Protein AF-A0A954WQ58-F1 (afdb_monomer_lite)

Secondary structure (DSSP, 8-state):
------------------------------------------PPPPPPPPSSS-HHHHHHHHTTTS-SS-TT-S-PPPGGGG--TTTT-SS-TTTS-TT-----HHHHHHHH-GGGGHHHHTTSHHHHHHHHHTTSEETTEES-HHHHHHHHHHH-SSPPPP----TTS-S----SSS---S---TT-S-HHHHH--TTTTTTTTTSGGGGTS-HHHHHHTT---TTSHHHHHHHHHHHHT--SSS---HHHHHHTPPP----HHHHHHHS--SS--GGGG-HHHHHHHHHHHHHHHHHHHHHHHHHHHHTTTSTT--SS-GGGB-GGGT-GGGSSS-S---PPTT-TT---B--TTTHHHHHHHHHHHHTT--HHHHHHHHHHHHHHHHHTS-SS--HHHHHHHHHHHHHHHHHHHHHTHHHHHHH--HHHHHHHHHHHHHSGGGGSSHHHHHHHHHHHHHTGGGS-GGGHHHHHHHHHHHHHHHSPP--S-TT-SS-PPPPSS-HHHHHHHHHHHHHHHH-

Foldseek 3Di:
DDDDDDDDDDDDDDDDDDDDDDDDDDDDDDDDDDDDDDDDDDDDDDDDDDDDDDPAQLVLLLPLPPDLADPDDDDFDFLVLQCDCVGQVPDDCVPPDPPDPHHPLSVLCCPAFCQQQLLVVCVDPLVVLLCVLVVCADQNDRPDLQVVQLSCLQWHPDRQPDDPPPVPDDPDPHDDPPDPPTVPDSGGRHDCLQQPRCPQPSVPCPDPCVVVDGPVVCVVSGTQDVLDLLSNLLSVCCQLVHALSNDDFPSSVVSPDPQRQDFQLVVVVSGRDSDDDPVVVPLQQDLLLNRVSNLLSNLSRLLRNLLSLLPPSGPPRDAVTCSQADPCQPVVLAKQASDNDPDPPDQPQQGQGDPQRCLLVLLVLVVCVVVVHDPLSVQLNVLVVVLRVQSSPDNGGNSVVNSVSSVSNSVSSSVCCSPPVVVCSVPGGLLVLLVSLLVLLVDLSQLPILSSLVSSLSSLVSSLVQFDPVCNVVLVVLSVVSVQQSDFDDPPPPVPPDDGNHRNHHSVRSSVSSNVNSVRRND

Structure (mmCIF, N/CA/C/O backbone):
data_AF-A0A954WQ58-F1
#
_entry.id   AF-A0A954WQ58-F1
#
loop_
_atom_site.group_PDB
_atom_site.id
_atom_site.type_symbol
_atom_site.label_atom_id
_atom_site.label_alt_id
_atom_site.label_comp_id
_atom_site.label_asym_id
_atom_site.label_entity_id
_atom_site.label_seq_id
_atom_site.pdbx_PDB_ins_code
_atom_site.Cartn_x
_atom_site.Cartn_y
_atom_site.Cartn_z
_atom_site.occupancy
_atom_site.B_iso_or_equiv
_atom_site.auth_seq_id
_atom_site.auth_comp_id
_atom_site.auth_asym_id
_atom_site.auth_atom_id
_atom_site.pdbx_PDB_model_num
ATOM 1 N N . MET A 1 1 ? -55.017 -24.714 3.522 1.00 33.09 1 MET A N 1
ATOM 2 C CA . MET A 1 1 ? -53.633 -25.218 3.417 1.00 33.09 1 MET A CA 1
ATOM 3 C C . MET A 1 1 ? -52.722 -24.200 4.114 1.00 33.09 1 MET A C 1
ATOM 5 O O . MET A 1 1 ? -52.167 -23.345 3.452 1.00 33.09 1 MET A O 1
ATOM 9 N N . THR A 1 2 ? -52.896 -23.923 5.409 1.00 25.81 2 THR A N 1
ATOM 10 C CA . THR A 1 2 ? -52.218 -24.533 6.582 1.00 25.81 2 THR A CA 1
ATOM 11 C C . THR A 1 2 ? -50.688 -24.601 6.477 1.00 25.81 2 THR A C 1
ATOM 13 O O . THR A 1 2 ? -50.147 -25.490 5.828 1.00 25.81 2 THR A O 1
ATOM 16 N N . PHE A 1 3 ? -50.046 -23.647 7.165 1.00 29.78 3 PHE A N 1
ATOM 17 C CA . PHE A 1 3 ? -48.648 -23.610 7.617 1.00 29.78 3 PHE A CA 1
ATOM 18 C C . PHE A 1 3 ? -48.270 -24.822 8.488 1.00 29.78 3 PHE A C 1
ATOM 20 O O . PHE A 1 3 ? -49.160 -25.471 9.046 1.00 29.78 3 PHE A O 1
ATOM 27 N N . PRO A 1 4 ? -46.963 -24.993 8.762 1.00 38.66 4 PRO A N 1
ATOM 28 C CA . PRO A 1 4 ? -46.563 -25.256 10.139 1.00 38.66 4 PRO A CA 1
ATOM 29 C C . PRO A 1 4 ? -45.431 -24.332 10.624 1.00 38.66 4 PRO A C 1
ATOM 31 O O . PRO A 1 4 ? -44.310 -24.341 10.125 1.00 38.66 4 PRO A O 1
ATOM 34 N N . THR A 1 5 ? -45.755 -23.563 11.658 1.00 32.75 5 THR A N 1
ATOM 35 C CA . THR A 1 5 ? -44.908 -23.254 12.822 1.00 32.75 5 THR A CA 1
ATOM 36 C C . THR A 1 5 ? -44.800 -24.488 13.727 1.00 32.75 5 THR A C 1
ATOM 38 O O . THR A 1 5 ? -45.803 -25.180 13.819 1.00 32.75 5 THR A O 1
ATOM 41 N N . PHE A 1 6 ? -43.669 -24.734 14.408 1.00 25.91 6 PHE A N 1
ATOM 42 C CA . PHE A 1 6 ? -43.515 -25.328 15.770 1.00 25.91 6 PHE A CA 1
ATOM 43 C C . PHE A 1 6 ? -41.989 -25.477 16.052 1.00 25.91 6 PHE A C 1
ATOM 45 O O . PHE A 1 6 ? -41.297 -26.124 15.275 1.00 25.91 6 PHE A O 1
ATOM 52 N N . GLN A 1 7 ? -41.379 -24.661 16.933 1.00 26.50 7 GLN A N 1
ATOM 53 C CA . GLN A 1 7 ? -41.151 -24.850 18.393 1.00 26.50 7 GLN A CA 1
ATOM 54 C C . GLN A 1 7 ? -39.944 -25.775 18.688 1.00 26.50 7 GLN A C 1
ATOM 56 O O . GLN A 1 7 ? -39.932 -26.918 18.259 1.00 26.50 7 GLN A O 1
ATOM 61 N N . ALA A 1 8 ? -38.818 -25.270 19.208 1.00 24.77 8 ALA A N 1
ATOM 62 C CA . ALA A 1 8 ? -38.467 -25.053 20.625 1.00 24.77 8 ALA A CA 1
ATOM 63 C C . ALA A 1 8 ? -38.441 -26.323 21.507 1.00 24.77 8 ALA A C 1
ATOM 65 O O . ALA A 1 8 ? -39.330 -27.159 21.412 1.00 24.77 8 ALA A O 1
ATOM 66 N N . VAL A 1 9 ? -37.479 -26.334 22.447 1.00 24.02 9 VAL A N 1
ATOM 67 C CA . VAL A 1 9 ? -37.255 -27.248 23.595 1.00 24.02 9 VAL A CA 1
ATOM 68 C C . VAL A 1 9 ? -36.139 -28.289 23.402 1.00 24.02 9 VAL A C 1
ATOM 70 O O . VAL A 1 9 ? -36.345 -29.308 22.761 1.00 24.02 9 VAL A O 1
ATOM 73 N N . ILE A 1 10 ? -34.980 -28.000 24.017 1.00 26.39 10 ILE A N 1
ATOM 74 C CA . ILE A 1 10 ? -33.954 -28.854 24.677 1.00 26.39 10 ILE A CA 1
ATOM 75 C C . ILE A 1 10 ? -32.837 -27.850 25.058 1.00 26.39 10 ILE A C 1
ATOM 77 O O . ILE A 1 10 ? -32.336 -27.166 24.178 1.00 26.39 10 ILE A O 1
ATOM 81 N N . CYS A 1 11 ? -32.393 -27.602 26.289 1.00 22.02 11 CYS A N 1
ATOM 82 C CA . CYS A 1 11 ? -32.687 -28.127 27.613 1.00 22.02 11 CYS A CA 1
ATOM 83 C C . CYS A 1 11 ? -32.387 -27.023 28.645 1.00 22.02 11 CYS A C 1
ATOM 85 O O . CYS A 1 11 ? -31.350 -26.366 28.590 1.00 22.02 11 CYS A O 1
ATOM 87 N N . ILE A 1 12 ? -33.296 -26.870 29.604 1.00 22.14 12 ILE A N 1
ATOM 88 C CA . ILE A 1 12 ? -33.073 -26.254 30.915 1.00 22.14 12 ILE A CA 1
ATOM 89 C C . ILE A 1 12 ? -32.438 -27.336 31.807 1.00 22.14 12 ILE A C 1
ATOM 91 O O . ILE A 1 12 ? -32.884 -28.479 31.735 1.00 22.14 12 ILE A O 1
ATOM 95 N N . ILE A 1 13 ? -31.438 -26.968 32.620 1.00 24.97 13 ILE A N 1
ATOM 96 C CA . ILE A 1 13 ? -31.087 -27.450 33.982 1.00 24.97 13 ILE A CA 1
ATOM 97 C C . ILE A 1 13 ? -29.563 -27.341 34.175 1.00 24.97 13 ILE A C 1
ATOM 99 O O . ILE A 1 13 ? -28.810 -28.145 33.636 1.00 24.97 13 ILE A O 1
ATOM 103 N N . ALA A 1 14 ? -29.129 -26.366 34.979 1.00 23.36 14 ALA A N 1
ATOM 104 C CA . ALA A 1 14 ? -28.297 -26.573 36.172 1.00 23.36 14 ALA A CA 1
ATOM 105 C C . ALA A 1 14 ? -27.941 -25.205 36.779 1.00 23.36 14 ALA A C 1
ATOM 107 O O . ALA A 1 14 ? -27.182 -24.424 36.210 1.00 23.36 14 ALA A O 1
ATOM 108 N N . THR A 1 15 ? -28.525 -24.920 37.937 1.00 24.45 15 THR A N 1
ATOM 109 C CA . THR A 1 15 ? -28.318 -23.709 38.732 1.00 24.45 15 THR A CA 1
ATOM 110 C C . THR A 1 15 ? -27.513 -24.046 39.992 1.00 24.45 15 THR A C 1
ATOM 112 O O . THR A 1 15 ? -27.759 -25.087 40.597 1.00 24.45 15 THR A O 1
ATOM 115 N N . LEU A 1 16 ? -26.705 -23.067 40.427 1.00 22.45 16 LEU A N 1
ATOM 116 C CA . LEU A 1 16 ? -26.307 -22.715 41.808 1.00 22.45 16 LEU A CA 1
ATOM 117 C C . LEU A 1 16 ? -24.990 -23.244 42.409 1.00 22.45 16 LEU A C 1
ATOM 119 O O . LEU A 1 16 ? -24.573 -24.370 42.164 1.00 22.45 16 LEU A O 1
ATOM 123 N N . VAL A 1 17 ? -24.485 -22.392 43.329 1.00 24.02 17 VAL A N 1
ATOM 124 C CA . VAL A 1 17 ? -23.383 -22.523 44.318 1.00 24.02 17 VAL A CA 1
ATOM 125 C C . VAL A 1 17 ? -22.026 -22.022 43.771 1.00 24.02 17 VAL A C 1
ATOM 127 O O . VAL A 1 17 ? -21.524 -22.579 42.809 1.00 24.02 17 VAL A O 1
ATOM 130 N N . SER A 1 18 ? -21.348 -20.971 44.258 1.00 25.88 18 SER A N 1
ATOM 131 C CA . SER A 1 18 ? -21.463 -20.122 45.454 1.00 25.88 18 SER A CA 1
ATOM 132 C C . SER A 1 18 ? -20.822 -18.750 45.210 1.00 25.88 18 SER A C 1
ATOM 134 O O . SER A 1 18 ? -19.851 -18.629 44.467 1.00 25.88 18 SER A O 1
ATOM 136 N N . ALA A 1 19 ? -21.343 -17.740 45.905 1.00 23.34 19 ALA A N 1
ATOM 137 C CA . ALA A 1 19 ? -20.659 -16.487 46.185 1.00 23.34 19 ALA A CA 1
ATOM 138 C C . ALA A 1 19 ? -19.679 -16.687 47.349 1.00 23.34 19 ALA A C 1
ATOM 140 O O . ALA A 1 19 ? -20.066 -17.303 48.336 1.00 23.34 19 ALA A O 1
ATOM 141 N N . GLU A 1 20 ? -18.478 -16.111 47.272 1.00 24.52 20 GLU A N 1
ATOM 142 C CA . GLU A 1 20 ? -17.804 -15.565 48.452 1.00 24.52 20 GLU A CA 1
ATOM 143 C C . GLU A 1 20 ? -16.701 -14.564 48.081 1.00 24.52 20 GLU A C 1
ATOM 145 O O . GLU A 1 20 ? -15.974 -14.710 47.101 1.00 24.52 20 GLU A O 1
ATOM 150 N N . LEU A 1 21 ? -16.688 -13.508 48.892 1.00 23.08 21 LEU A N 1
ATOM 151 C CA . LEU A 1 21 ? -15.799 -12.360 48.969 1.00 23.08 21 LEU A CA 1
ATOM 152 C C . LEU A 1 21 ? -14.310 -12.660 48.744 1.00 23.08 21 LEU A C 1
ATOM 154 O O . LEU A 1 21 ? -13.801 -13.648 49.253 1.00 23.08 21 LEU A O 1
ATOM 158 N N . LEU A 1 22 ? -13.594 -11.677 48.185 1.00 25.28 22 LEU A N 1
ATOM 159 C CA . LEU A 1 22 ? -12.388 -11.126 48.814 1.00 25.28 22 LEU A CA 1
ATOM 160 C C . LEU A 1 22 ? -12.116 -9.713 48.278 1.00 25.28 22 LEU A C 1
ATOM 162 O O . LEU A 1 22 ? -11.878 -9.497 47.091 1.00 25.28 22 LEU A O 1
ATOM 166 N N . ALA A 1 23 ? -12.198 -8.752 49.194 1.00 23.89 23 ALA A N 1
ATOM 167 C CA . ALA A 1 23 ? -11.706 -7.398 49.029 1.00 23.89 23 ALA A CA 1
ATOM 168 C C . ALA A 1 23 ? -10.174 -7.422 48.962 1.00 23.89 23 ALA A C 1
ATOM 170 O O . ALA A 1 23 ? -9.541 -8.073 49.792 1.00 23.89 23 ALA A O 1
ATOM 171 N N . VAL A 1 24 ? -9.584 -6.688 48.018 1.00 26.22 24 VAL A N 1
ATOM 172 C CA . VAL A 1 24 ? -8.171 -6.307 48.087 1.00 26.22 24 VAL A CA 1
ATOM 173 C C . VAL A 1 24 ? -8.063 -4.816 47.811 1.00 26.22 24 VAL A C 1
ATOM 175 O O . VAL A 1 24 ? -8.662 -4.275 46.883 1.00 26.22 24 VAL A O 1
ATOM 178 N N . GLU A 1 25 ? -7.353 -4.184 48.731 1.00 25.00 25 GLU A N 1
ATOM 179 C CA . GLU A 1 25 ? -7.259 -2.764 48.993 1.00 25.00 25 GLU A CA 1
ATOM 180 C C . GLU A 1 25 ? -6.607 -1.973 47.856 1.00 25.00 25 GLU A C 1
ATOM 182 O O . GLU A 1 25 ? -5.657 -2.390 47.195 1.00 25.00 25 GLU A O 1
ATOM 187 N N . THR A 1 26 ? -7.135 -0.767 47.692 1.00 25.11 26 THR A N 1
ATOM 188 C CA . THR A 1 26 ? -6.588 0.357 46.944 1.00 25.11 26 THR A CA 1
ATOM 189 C C . THR A 1 26 ? -5.174 0.710 47.403 1.00 25.11 26 THR A C 1
ATOM 191 O O . THR A 1 26 ? -4.982 1.096 48.556 1.00 25.11 26 THR A O 1
ATOM 194 N N . PHE A 1 27 ? -4.209 0.692 46.482 1.00 22.86 27 PHE A N 1
ATOM 195 C CA . PHE A 1 27 ? -2.918 1.357 46.662 1.00 22.86 27 PHE A CA 1
ATOM 196 C C . PHE A 1 27 ? -2.803 2.510 45.657 1.00 22.86 27 PHE A C 1
ATOM 198 O O . PHE A 1 27 ? -2.463 2.326 44.491 1.00 22.86 27 PHE A O 1
ATOM 205 N N . GLN A 1 28 ? -3.153 3.712 46.120 1.00 23.42 28 GLN A N 1
ATOM 206 C CA . GLN A 1 28 ? -2.822 4.975 45.464 1.00 23.42 28 GLN A CA 1
ATOM 207 C C . GLN A 1 28 ? -1.329 5.256 45.658 1.00 23.42 28 GLN A C 1
ATOM 209 O O . GLN A 1 28 ? -0.855 5.324 46.791 1.00 23.42 28 GLN A O 1
ATOM 214 N N . GLN A 1 29 ? -0.605 5.490 44.565 1.00 26.80 29 GLN A N 1
ATOM 215 C CA . GLN A 1 29 ? 0.637 6.261 44.591 1.00 26.80 29 GLN A CA 1
ATOM 216 C C . GLN A 1 29 ? 0.545 7.449 43.622 1.00 26.80 29 GLN A C 1
ATOM 218 O O . GLN A 1 29 ? -0.215 7.385 42.653 1.00 26.80 29 GLN A O 1
ATOM 223 N N . PRO A 1 30 ? 1.233 8.566 43.920 1.00 25.98 30 PRO A N 1
ATOM 224 C CA . PRO A 1 30 ? 0.907 9.876 43.374 1.00 25.98 30 PRO A CA 1
ATOM 225 C C . PRO A 1 30 ? 1.512 10.086 41.984 1.00 25.98 30 PRO A C 1
ATOM 227 O O . PRO A 1 30 ? 2.669 9.755 41.736 1.00 25.98 30 PRO A O 1
ATOM 230 N N . HIS A 1 31 ? 0.730 10.706 41.103 1.00 26.95 31 HIS A N 1
ATOM 231 C CA . HIS A 1 31 ? 1.201 11.283 39.851 1.00 26.95 31 HIS A CA 1
ATOM 232 C C . HIS A 1 31 ? 2.009 12.557 40.137 1.00 26.95 31 HIS A C 1
ATOM 234 O O . HIS A 1 31 ? 1.439 13.567 40.550 1.00 26.95 31 HIS A O 1
ATOM 240 N N . GLU A 1 32 ? 3.315 12.531 39.880 1.00 24.62 32 GLU A N 1
ATOM 241 C CA . GLU A 1 32 ? 4.112 13.749 39.716 1.00 24.62 32 GLU A CA 1
ATOM 242 C C . GLU A 1 32 ? 3.959 14.265 38.277 1.00 24.62 32 GLU A C 1
ATOM 244 O O . GLU A 1 32 ? 4.266 13.579 37.299 1.00 24.62 32 GLU A O 1
ATOM 249 N N . GLN A 1 33 ? 3.430 15.483 38.157 1.00 24.02 33 GLN A N 1
ATOM 250 C CA . GLN A 1 33 ? 3.358 16.254 36.919 1.00 24.02 33 GLN A CA 1
ATOM 251 C C . GLN A 1 33 ? 4.767 16.683 36.496 1.00 24.02 33 GLN A C 1
ATOM 253 O O . GLN A 1 33 ? 5.367 17.546 37.132 1.00 24.02 33 GLN A O 1
ATOM 258 N N . PHE A 1 34 ? 5.263 16.149 35.381 1.00 24.03 34 PHE A N 1
ATOM 259 C CA . PHE A 1 34 ? 6.374 16.759 34.653 1.00 24.03 34 PHE A CA 1
ATOM 260 C C . PHE A 1 34 ? 5.819 17.679 33.564 1.00 24.03 34 PHE A C 1
ATOM 262 O O . PHE A 1 34 ? 5.183 17.235 32.608 1.00 24.03 34 PHE A O 1
ATOM 269 N N . ALA A 1 35 ? 6.046 18.978 33.748 1.00 23.19 35 ALA A N 1
ATOM 270 C CA . ALA A 1 35 ? 5.825 20.007 32.747 1.00 23.19 35 ALA A CA 1
ATOM 271 C C . ALA A 1 35 ? 6.796 19.797 31.572 1.00 23.19 35 ALA A C 1
ATOM 273 O O . ALA A 1 35 ? 8.010 19.790 31.764 1.00 23.19 35 ALA A O 1
ATOM 274 N N . ALA A 1 36 ? 6.263 19.621 30.363 1.00 24.33 36 ALA A N 1
ATOM 275 C CA . ALA A 1 36 ? 7.046 19.657 29.135 1.00 24.33 36 ALA A CA 1
ATOM 276 C C . ALA A 1 36 ? 7.053 21.098 28.605 1.00 24.33 36 ALA A C 1
ATOM 278 O O . ALA A 1 36 ? 6.038 21.600 28.121 1.00 24.33 36 ALA A O 1
ATOM 279 N N . GLU A 1 37 ? 8.196 21.765 28.744 1.00 23.66 37 GLU A N 1
ATOM 280 C CA . GLU A 1 37 ? 8.477 23.063 28.136 1.00 23.66 37 GLU A CA 1
ATOM 281 C C . GLU A 1 37 ? 8.531 22.948 26.605 1.00 23.66 37 GLU A C 1
ATOM 283 O O . GLU A 1 37 ? 9.131 22.034 26.037 1.00 23.66 37 GLU A O 1
ATOM 288 N N . SER A 1 38 ? 7.882 23.905 25.941 1.00 26.27 38 SER A N 1
ATOM 289 C CA . SER A 1 38 ? 7.865 24.079 24.493 1.00 26.27 38 SER A CA 1
ATOM 290 C C . SER A 1 38 ? 9.233 24.518 23.977 1.00 26.27 38 SER A C 1
ATOM 292 O O . SER A 1 38 ? 9.733 25.565 24.392 1.00 26.27 38 SER A O 1
ATOM 294 N N . ILE A 1 39 ? 9.806 23.784 23.025 1.00 23.55 39 ILE A N 1
ATOM 295 C CA . ILE A 1 39 ? 11.023 24.199 22.324 1.00 23.55 39 ILE A CA 1
ATOM 296 C C . ILE A 1 39 ? 10.877 23.917 20.815 1.00 23.55 39 ILE A C 1
ATOM 298 O O . ILE A 1 39 ? 10.682 22.776 20.405 1.00 23.55 39 ILE A O 1
ATOM 302 N N . LEU A 1 40 ? 11.046 25.003 20.044 1.00 26.20 40 LEU A N 1
ATOM 303 C CA . LEU A 1 40 ? 11.348 25.143 18.606 1.00 26.20 40 LEU A CA 1
ATOM 304 C C . LEU A 1 40 ? 10.203 25.027 17.582 1.00 26.20 40 LEU A C 1
ATOM 306 O O . LEU A 1 40 ? 9.933 23.974 17.009 1.00 26.20 40 LEU A O 1
ATOM 310 N N . ALA A 1 41 ? 9.634 26.195 17.267 1.00 24.22 41 ALA A N 1
ATOM 311 C CA . ALA A 1 41 ? 9.185 26.536 15.922 1.00 24.22 41 ALA A CA 1
ATOM 312 C C . ALA A 1 41 ? 10.385 27.121 15.154 1.00 24.22 41 ALA A C 1
ATOM 314 O O . ALA A 1 41 ? 10.908 28.155 15.559 1.00 24.22 41 ALA A O 1
ATOM 315 N N . ASP A 1 42 ? 10.813 26.457 14.079 1.00 24.28 42 ASP A N 1
ATOM 316 C CA . ASP A 1 42 ? 11.699 27.035 13.063 1.00 24.28 42 ASP A CA 1
ATOM 317 C C . ASP A 1 42 ? 10.873 27.250 11.788 1.00 24.28 42 ASP A C 1
ATOM 319 O O . ASP A 1 42 ? 10.235 26.327 11.272 1.00 24.28 42 ASP A O 1
ATOM 323 N N . GLU A 1 43 ? 10.855 28.497 11.323 1.00 25.08 43 GLU A N 1
ATOM 324 C CA . GLU A 1 43 ? 10.147 28.974 10.137 1.00 25.08 43 GLU A CA 1
ATOM 325 C C . GLU A 1 43 ? 10.763 28.395 8.848 1.00 25.08 43 GLU A C 1
ATOM 327 O O . GLU A 1 43 ? 11.969 28.477 8.615 1.00 25.08 43 GLU A O 1
ATOM 332 N N . LEU A 1 44 ? 9.925 27.821 7.978 1.00 26.30 44 LEU A N 1
ATOM 333 C CA . LEU A 1 44 ? 10.294 27.425 6.613 1.00 26.30 44 LEU A CA 1
ATOM 334 C C . LEU A 1 44 ? 10.111 28.620 5.655 1.00 26.30 44 LEU A C 1
ATOM 336 O O . LEU A 1 44 ? 9.061 29.263 5.707 1.00 26.30 44 LEU A O 1
ATOM 340 N N . PRO A 1 45 ? 11.052 28.905 4.734 1.00 25.44 45 PRO A N 1
ATOM 341 C CA . PRO A 1 45 ? 10.877 29.957 3.738 1.00 25.44 45 PRO A CA 1
ATOM 342 C C . PRO A 1 45 ? 9.988 29.491 2.570 1.00 25.44 45 PRO A C 1
ATOM 344 O O . PRO A 1 45 ? 10.202 28.430 1.986 1.00 25.44 45 PRO A O 1
ATOM 347 N N . THR A 1 46 ? 9.007 30.314 2.199 1.00 25.80 46 THR A N 1
ATOM 348 C CA . THR A 1 46 ? 8.138 30.143 1.019 1.00 25.80 46 THR A CA 1
ATOM 349 C C . THR A 1 46 ? 8.866 30.480 -0.292 1.00 25.80 46 THR A C 1
ATOM 351 O O . THR A 1 46 ? 9.444 31.568 -0.380 1.00 25.80 46 THR A O 1
ATOM 354 N N . PRO A 1 47 ? 8.792 29.644 -1.348 1.00 28.62 47 PRO A N 1
ATOM 355 C CA . PRO A 1 47 ? 9.271 30.009 -2.676 1.00 28.62 47 PRO A CA 1
ATOM 356 C C . PRO A 1 47 ? 8.203 30.777 -3.472 1.00 28.62 47 PRO A C 1
ATOM 358 O O . PRO A 1 47 ? 7.032 30.407 -3.511 1.00 28.62 47 PRO A O 1
ATOM 361 N N . ILE A 1 48 ? 8.634 31.852 -4.133 1.00 25.98 48 ILE A N 1
ATOM 362 C CA . ILE A 1 48 ? 7.827 32.685 -5.034 1.00 25.98 48 ILE A CA 1
ATOM 363 C C . ILE A 1 48 ? 7.784 32.014 -6.418 1.00 25.98 48 ILE A C 1
ATOM 365 O O . ILE A 1 48 ? 8.835 31.797 -7.021 1.00 25.98 48 ILE A O 1
ATOM 369 N N . ALA A 1 49 ? 6.590 31.714 -6.940 1.00 27.23 49 ALA A N 1
ATOM 370 C CA . ALA A 1 49 ? 6.395 31.140 -8.276 1.00 27.23 49 ALA A CA 1
ATOM 371 C C . ALA A 1 49 ? 6.133 32.220 -9.350 1.00 27.23 49 ALA A C 1
ATOM 373 O O . ALA A 1 49 ? 5.401 33.181 -9.118 1.00 27.23 49 ALA A O 1
ATOM 374 N N . GLN A 1 50 ? 6.716 32.039 -10.541 1.00 24.17 50 GLN A N 1
ATOM 375 C CA . GLN A 1 50 ? 6.428 32.800 -11.770 1.00 24.17 50 GLN A CA 1
ATOM 376 C C . GLN A 1 50 ? 5.304 32.109 -12.577 1.00 24.17 50 GLN A C 1
ATOM 378 O O . GLN A 1 50 ? 5.197 30.882 -12.530 1.00 24.17 50 GLN A O 1
ATOM 383 N N . PRO A 1 51 ? 4.470 32.847 -13.336 1.00 26.23 51 PRO A N 1
ATOM 384 C CA . PRO A 1 51 ? 3.291 32.285 -13.992 1.00 26.23 51 PRO A CA 1
ATOM 385 C C . PRO A 1 51 ? 3.638 31.648 -15.350 1.00 26.23 51 PRO A C 1
ATOM 387 O O . PRO A 1 51 ? 4.156 32.329 -16.233 1.00 26.23 51 PRO A O 1
ATOM 390 N N . GLY A 1 52 ? 3.307 30.363 -15.551 1.00 28.75 52 GLY A N 1
ATOM 391 C CA . GLY A 1 52 ? 3.309 29.759 -16.897 1.00 28.75 52 GLY A CA 1
ATOM 392 C C . GLY A 1 52 ? 3.558 28.251 -17.032 1.00 28.75 52 GLY A C 1
ATOM 393 O O . GLY A 1 52 ? 3.386 27.728 -18.127 1.00 28.75 52 GLY A O 1
ATOM 394 N N . THR A 1 53 ? 3.920 27.523 -15.975 1.00 27.80 53 THR A N 1
ATOM 395 C CA . THR A 1 53 ? 4.228 26.079 -16.057 1.00 27.80 53 THR A CA 1
ATOM 396 C C . THR A 1 53 ? 3.472 25.295 -14.990 1.00 27.80 53 THR A C 1
ATOM 398 O O . THR A 1 53 ? 3.567 25.661 -13.825 1.00 27.80 53 THR A O 1
ATOM 401 N N . ASN A 1 54 ? 2.731 24.251 -15.396 1.00 33.72 54 ASN A N 1
ATOM 402 C CA . ASN A 1 54 ? 2.118 23.160 -14.608 1.00 33.72 54 ASN A CA 1
ATOM 403 C C . ASN A 1 54 ? 2.284 23.217 -13.072 1.00 33.72 54 ASN A C 1
ATOM 405 O O . ASN A 1 54 ? 2.871 22.334 -12.450 1.00 33.72 54 ASN A O 1
ATOM 409 N N . ALA A 1 55 ? 1.690 24.229 -12.440 1.00 28.22 55 ALA A N 1
ATOM 410 C CA . ALA A 1 55 ? 1.755 24.429 -10.996 1.00 28.22 55 ALA A CA 1
ATOM 411 C C . ALA A 1 55 ? 0.898 23.415 -10.208 1.00 28.22 55 ALA A C 1
ATOM 413 O O . ALA A 1 55 ? 0.929 23.407 -8.982 1.00 28.22 55 ALA A O 1
ATOM 414 N N . SER A 1 56 ? 0.139 22.538 -10.881 1.00 38.53 56 SER A N 1
ATOM 415 C CA . SER A 1 56 ? -0.815 21.645 -10.212 1.00 38.53 56 SER A CA 1
ATOM 416 C C . SER A 1 56 ? -0.230 20.315 -9.731 1.00 38.53 56 SER A C 1
ATOM 418 O O . SER A 1 56 ? -0.856 19.683 -8.893 1.00 38.53 56 SER A O 1
ATOM 420 N N . ILE A 1 57 ? 0.938 19.865 -10.208 1.00 34.31 57 ILE A N 1
ATOM 421 C CA . ILE A 1 57 ? 1.547 18.596 -9.743 1.00 34.31 57 ILE A CA 1
ATOM 422 C C . ILE A 1 57 ? 2.523 18.840 -8.578 1.00 34.31 57 ILE A C 1
ATOM 424 O O . ILE A 1 57 ? 2.646 18.004 -7.682 1.00 34.31 57 ILE A O 1
ATOM 428 N N . VAL A 1 58 ? 3.153 20.021 -8.535 1.00 33.22 58 VAL A N 1
ATOM 429 C CA . VAL A 1 58 ? 4.138 20.409 -7.507 1.00 33.22 58 VAL A CA 1
ATOM 430 C C . VAL A 1 58 ? 3.517 20.464 -6.101 1.00 33.22 58 VAL A C 1
ATOM 432 O O . VAL A 1 58 ? 4.159 20.045 -5.142 1.00 33.22 58 VAL A O 1
ATOM 435 N N . SER A 1 59 ? 2.253 20.883 -5.971 1.00 41.56 59 SER A N 1
ATOM 436 C CA . SER A 1 59 ? 1.551 20.958 -4.674 1.00 41.56 59 SER A CA 1
ATOM 437 C C . SER A 1 59 ? 1.113 19.577 -4.133 1.00 41.56 59 SER A C 1
ATOM 439 O O . SER A 1 59 ? 1.259 19.305 -2.944 1.00 41.56 59 SER A O 1
ATOM 441 N N . LEU A 1 60 ? 0.705 18.630 -4.993 1.00 42.06 60 LEU A N 1
ATOM 442 C CA . LEU A 1 60 ? 0.181 17.314 -4.567 1.00 42.06 60 LEU A CA 1
ATOM 443 C C . LEU A 1 60 ? 1.267 16.297 -4.159 1.00 42.06 60 LEU A C 1
ATOM 445 O O . LEU A 1 60 ? 1.025 15.455 -3.291 1.00 42.06 60 LEU A O 1
ATOM 449 N N . LEU A 1 61 ? 2.465 16.388 -4.748 1.00 43.03 61 LEU A N 1
ATOM 450 C CA . LEU A 1 61 ? 3.653 15.613 -4.339 1.00 43.03 61 LEU A CA 1
ATOM 451 C C . LEU A 1 61 ? 4.444 16.317 -3.220 1.00 43.03 61 LEU A C 1
ATOM 453 O O . LEU A 1 61 ? 5.188 15.673 -2.477 1.00 43.03 61 LEU A O 1
ATOM 457 N N . GLY A 1 62 ? 4.217 17.628 -3.068 1.00 41.44 62 GLY A N 1
ATOM 458 C CA . GLY A 1 62 ? 4.697 18.486 -1.985 1.00 41.44 62 GLY A CA 1
ATOM 459 C C . GLY A 1 62 ? 4.470 17.905 -0.585 1.00 41.44 62 GLY A C 1
ATOM 460 O O . GLY A 1 62 ? 5.340 17.956 0.284 1.00 41.44 62 GLY A O 1
ATOM 461 N N . ASP A 1 63 ? 3.314 17.267 -0.417 1.00 52.12 63 ASP A N 1
ATOM 462 C CA . ASP A 1 63 ? 2.727 16.917 0.871 1.00 52.12 63 ASP A CA 1
ATOM 463 C C . ASP A 1 63 ? 2.807 15.417 1.206 1.00 52.12 63 ASP A C 1
ATOM 465 O O . ASP A 1 63 ? 1.975 14.897 1.959 1.00 52.12 63 ASP A O 1
ATOM 469 N N . LEU A 1 64 ? 3.838 14.697 0.724 1.00 53.12 64 LEU A N 1
ATOM 470 C CA . LEU A 1 64 ? 4.135 13.336 1.219 1.00 53.12 64 LEU A CA 1
ATOM 471 C C . LEU A 1 64 ? 4.219 13.281 2.754 1.00 53.12 64 LEU A C 1
ATOM 473 O O . LEU A 1 64 ? 3.904 12.266 3.361 1.00 53.12 64 LEU A O 1
ATOM 477 N N . GLN A 1 65 ? 4.563 14.395 3.404 1.00 51.03 65 GLN A N 1
ATOM 478 C CA . GLN A 1 65 ? 4.747 14.469 4.852 1.00 51.03 65 GLN A CA 1
ATOM 479 C C . GLN A 1 65 ? 3.466 14.768 5.648 1.00 51.03 65 GLN A C 1
ATOM 481 O O . GLN A 1 65 ? 3.449 14.505 6.853 1.00 51.03 65 GLN A O 1
ATOM 486 N N . ARG A 1 66 ? 2.390 15.261 5.019 1.00 54.91 66 ARG A N 1
ATOM 487 C CA . ARG A 1 66 ? 1.130 15.579 5.714 1.00 54.91 66 ARG A CA 1
ATOM 488 C C . ARG A 1 66 ? 0.172 14.379 5.720 1.00 54.91 66 ARG A C 1
ATOM 490 O O . ARG A 1 66 ? 0.095 13.678 4.708 1.00 54.91 66 ARG A O 1
ATOM 497 N N . PRO A 1 67 ? -0.564 14.127 6.821 1.00 53.72 67 PRO A N 1
ATOM 498 C CA . PRO A 1 67 ? -1.680 13.185 6.810 1.00 53.72 67 PRO A CA 1
ATOM 499 C C . PRO A 1 67 ? -2.719 13.638 5.778 1.00 53.72 67 PRO A C 1
ATOM 501 O O . PRO A 1 67 ? -3.207 14.761 5.860 1.00 53.72 67 PRO A O 1
ATOM 504 N N . LEU A 1 68 ? -3.051 12.782 4.806 1.00 57.59 68 LEU A N 1
ATOM 505 C CA . LEU A 1 68 ? -4.077 13.095 3.798 1.00 57.59 68 LEU A CA 1
ATOM 506 C C . LEU A 1 68 ? -5.494 13.075 4.379 1.00 57.59 68 LEU A C 1
ATOM 508 O O . LEU A 1 68 ? -6.391 13.735 3.865 1.00 57.59 68 LEU A O 1
ATOM 512 N N . LEU A 1 69 ? -5.689 12.318 5.459 1.00 57.91 69 LEU A N 1
ATOM 513 C CA . LEU A 1 69 ? -6.934 12.239 6.207 1.00 57.91 69 LEU A CA 1
ATOM 514 C C . LEU A 1 69 ? -6.646 12.764 7.616 1.00 57.91 69 LEU A C 1
ATOM 516 O O . LEU A 1 69 ? -5.939 12.129 8.395 1.00 57.91 69 LEU A O 1
ATOM 520 N N . PHE A 1 70 ? -7.127 13.970 7.909 1.00 50.44 70 PHE A N 1
ATOM 521 C CA . PHE A 1 70 ? -6.828 14.693 9.146 1.00 50.44 70 PHE A CA 1
ATOM 522 C C . PHE A 1 70 ? -7.407 13.994 10.394 1.00 50.44 70 PHE A C 1
ATOM 524 O O . PHE A 1 70 ? -8.566 13.577 10.399 1.00 50.44 70 PHE A O 1
ATOM 531 N N . ARG A 1 71 ? -6.607 13.916 11.471 1.00 49.75 71 ARG A N 1
ATOM 532 C CA . ARG A 1 71 ? -6.944 13.282 12.768 1.00 49.75 71 ARG A CA 1
ATOM 533 C C . ARG A 1 71 ? -8.098 13.943 13.523 1.00 49.75 71 ARG A C 1
ATOM 535 O O . ARG A 1 71 ? -8.893 13.226 14.132 1.00 49.75 71 ARG A O 1
ATOM 542 N N . ASP A 1 72 ? -8.204 15.271 13.422 1.00 47.09 72 ASP A N 1
ATOM 543 C CA . ASP A 1 72 ? -8.963 16.115 14.362 1.00 47.09 72 ASP A CA 1
ATOM 544 C C . ASP A 1 72 ? -9.954 17.083 13.681 1.00 47.09 72 ASP A C 1
ATOM 546 O O . ASP A 1 72 ? -10.321 18.118 14.239 1.00 47.09 72 ASP A O 1
ATOM 550 N N . HIS A 1 73 ? -10.376 16.788 12.449 1.00 49.88 73 HIS A N 1
ATOM 551 C CA . HIS A 1 73 ? -11.230 17.687 11.665 1.00 49.88 73 HIS A CA 1
ATOM 552 C C . HIS A 1 73 ? -12.743 17.415 11.801 1.00 49.88 73 HIS A C 1
ATOM 554 O O . HIS A 1 73 ? -13.126 16.351 12.291 1.00 49.88 73 HIS A O 1
ATOM 560 N N . PRO A 1 74 ? -13.594 18.414 11.459 1.00 52.66 74 PRO A N 1
ATOM 561 C CA . PRO A 1 74 ? -15.031 18.463 11.758 1.00 52.66 74 PRO A CA 1
ATOM 562 C C . PRO A 1 74 ? -15.820 17.238 11.271 1.00 52.66 74 PRO A C 1
ATOM 564 O O . PRO A 1 74 ? -15.300 16.447 10.485 1.00 52.66 74 PRO A O 1
ATOM 567 N N . PRO A 1 75 ? -17.086 17.086 11.713 1.00 60.34 75 PRO A N 1
ATOM 568 C CA . PRO A 1 75 ? -17.922 15.933 11.390 1.00 60.34 75 PRO A CA 1
ATOM 569 C C . PRO A 1 75 ? -17.838 15.556 9.909 1.00 60.34 75 PRO A C 1
ATOM 571 O O . PRO A 1 75 ? -18.094 16.383 9.035 1.00 60.34 75 PRO A O 1
ATOM 574 N N . THR A 1 76 ? -17.486 14.308 9.612 1.00 69.94 76 THR A N 1
ATOM 575 C CA . THR A 1 76 ? -17.663 13.773 8.263 1.00 69.94 76 THR A CA 1
ATOM 576 C C . THR A 1 76 ? -19.159 13.618 8.008 1.00 69.94 76 THR A C 1
ATOM 578 O O . THR A 1 76 ? -19.912 13.195 8.888 1.00 69.94 76 THR A O 1
ATOM 581 N N . ASN A 1 77 ? -19.619 13.993 6.814 1.00 77.62 77 ASN A N 1
ATOM 582 C CA . ASN A 1 77 ? -20.983 13.663 6.425 1.00 77.62 77 ASN A CA 1
ATOM 583 C C . ASN A 1 77 ? -21.021 12.215 5.936 1.00 77.62 77 ASN A C 1
ATOM 585 O O . ASN A 1 77 ? -20.080 11.745 5.300 1.00 77.62 77 ASN A O 1
ATOM 589 N N . SER A 1 78 ? -22.137 11.530 6.181 1.00 82.88 78 SER A N 1
ATOM 590 C CA . SER A 1 78 ? -22.396 10.243 5.529 1.00 82.88 78 SER A CA 1
ATOM 591 C C . SER A 1 78 ? -22.467 10.403 4.007 1.00 82.88 78 SER A C 1
ATOM 593 O O . SER A 1 78 ? -22.904 11.440 3.500 1.00 82.88 78 SER A O 1
ATOM 595 N N . ALA A 1 79 ? -22.156 9.348 3.266 1.00 87.44 79 ALA A N 1
ATOM 596 C CA . ALA A 1 79 ? -22.303 9.238 1.820 1.00 87.44 79 ALA A CA 1
ATOM 597 C C . ALA A 1 79 ? -23.730 9.552 1.349 1.00 87.44 79 ALA A C 1
ATOM 599 O O . ALA A 1 79 ? -23.922 10.038 0.236 1.00 87.44 79 ALA A O 1
ATOM 600 N N . THR A 1 80 ? -24.746 9.349 2.200 1.00 87.25 80 THR A N 1
ATOM 601 C CA . THR A 1 80 ? -26.129 9.734 1.868 1.00 87.25 80 THR A CA 1
ATOM 602 C C . THR A 1 80 ? -26.274 11.240 1.623 1.00 87.25 80 THR A C 1
ATOM 604 O O . THR A 1 80 ? -27.109 11.640 0.813 1.00 87.25 80 THR A O 1
ATOM 607 N N . SER A 1 81 ? -25.416 12.078 2.218 1.00 88.25 81 SER A N 1
ATOM 608 C CA . SER A 1 81 ? -25.387 13.524 1.952 1.00 88.25 81 SER A CA 1
ATOM 609 C C . SER A 1 81 ? -24.996 13.865 0.507 1.00 88.25 81 SER A C 1
ATOM 611 O O . SER A 1 81 ? -25.348 14.935 0.016 1.00 88.25 81 SER A O 1
ATOM 613 N N . CYS A 1 82 ? -24.333 12.946 -0.202 1.00 89.69 82 CYS A N 1
ATOM 614 C CA . CYS A 1 82 ? -23.965 13.088 -1.611 1.00 89.69 82 CYS A CA 1
ATOM 615 C C . CYS A 1 82 ? -25.038 12.529 -2.572 1.00 89.69 82 CYS A C 1
ATOM 617 O O . CYS A 1 82 ? -24.994 12.798 -3.772 1.00 89.69 82 CYS A O 1
ATOM 619 N N . SER A 1 83 ? -26.010 11.758 -2.068 1.00 90.75 83 SER A N 1
ATOM 620 C CA . SER A 1 83 ? -26.882 10.870 -2.860 1.00 90.75 83 SER A CA 1
ATOM 621 C C . SER A 1 83 ? -28.075 11.527 -3.566 1.00 90.75 83 SER A C 1
ATOM 623 O O . SER A 1 83 ? -28.872 10.836 -4.198 1.00 90.75 83 SER A O 1
ATOM 625 N N . ALA A 1 84 ? -28.248 12.847 -3.472 1.00 89.50 84 ALA A N 1
ATOM 626 C CA . ALA A 1 84 ? -29.375 13.507 -4.129 1.00 89.50 84 ALA A CA 1
ATOM 627 C C . ALA A 1 84 ? -29.313 13.326 -5.660 1.00 89.50 84 ALA A C 1
ATOM 629 O O . ALA A 1 84 ? -28.235 13.306 -6.256 1.00 89.50 84 ALA A O 1
ATOM 630 N N . ALA A 1 85 ? -30.477 13.224 -6.311 1.00 85.88 85 ALA A N 1
ATOM 631 C CA . ALA A 1 85 ? -30.577 12.944 -7.749 1.00 85.88 85 ALA A CA 1
ATOM 632 C C . ALA A 1 85 ? -29.956 14.035 -8.646 1.00 85.88 85 ALA A C 1
ATOM 634 O O . ALA A 1 85 ? -29.556 13.768 -9.775 1.00 85.88 85 ALA A O 1
ATOM 635 N N . ASN A 1 86 ? -29.889 15.272 -8.151 1.00 84.12 86 ASN A N 1
ATOM 636 C CA . ASN A 1 86 ? -29.208 16.402 -8.788 1.00 84.12 86 ASN A CA 1
ATOM 637 C C . ASN A 1 86 ? -27.721 16.521 -8.395 1.00 84.12 86 ASN A C 1
ATOM 639 O O . ASN A 1 86 ? -27.051 17.433 -8.873 1.00 84.12 86 ASN A O 1
ATOM 643 N N . CYS A 1 87 ? -27.235 15.635 -7.523 1.00 88.00 87 CYS A N 1
ATOM 644 C CA . CYS A 1 87 ? -25.851 15.535 -7.069 1.00 88.00 87 CYS A CA 1
ATOM 645 C C . CYS A 1 87 ? -25.231 14.239 -7.622 1.00 88.00 87 CYS A C 1
ATOM 647 O O . CYS A 1 87 ? -25.086 14.117 -8.836 1.00 88.00 87 CYS A O 1
ATOM 649 N N . HIS A 1 88 ? -24.891 13.275 -6.757 1.00 89.94 88 HIS A N 1
ATOM 650 C CA . HIS A 1 88 ? -24.221 12.025 -7.129 1.00 89.94 88 HIS A CA 1
ATOM 651 C C . HIS A 1 88 ? -25.134 10.785 -7.121 1.00 89.94 88 HIS A C 1
ATOM 653 O O . HIS A 1 88 ? -24.637 9.676 -7.301 1.00 89.94 88 HIS A O 1
ATOM 659 N N . GLY A 1 89 ? -26.451 10.933 -6.913 1.00 88.31 89 GLY A N 1
ATOM 660 C CA . GLY A 1 89 ? -27.428 9.827 -6.983 1.00 88.31 89 GLY A CA 1
ATOM 661 C C . GLY A 1 89 ? -28.453 9.939 -8.116 1.00 88.31 89 GLY A C 1
ATOM 662 O O . GLY A 1 89 ? -29.545 9.379 -8.041 1.00 88.31 89 GLY A O 1
ATOM 663 N N . GLY A 1 90 ? -28.144 10.719 -9.145 1.00 80.00 90 GLY A N 1
ATOM 664 C CA . GLY A 1 90 ? -28.865 10.760 -10.409 1.00 80.00 90 GLY A CA 1
ATOM 665 C C . GLY A 1 90 ? -28.834 9.426 -11.175 1.00 80.00 90 GLY A C 1
ATOM 666 O O . GLY A 1 90 ? -28.022 8.544 -10.896 1.00 80.00 90 GLY A O 1
ATOM 667 N N . PRO A 1 91 ? -29.738 9.258 -12.158 1.00 70.62 91 PRO A N 1
ATOM 668 C CA . PRO A 1 91 ? -29.875 8.010 -12.903 1.00 70.62 91 PRO A CA 1
ATOM 669 C C . PRO A 1 91 ? -28.606 7.701 -13.707 1.00 70.62 91 PRO A C 1
ATOM 671 O O . PRO A 1 91 ? -27.990 8.625 -14.238 1.00 70.62 91 PRO A O 1
ATOM 674 N N . ASN A 1 92 ? -28.266 6.408 -13.841 1.00 63.47 92 ASN A N 1
ATOM 675 C CA . ASN A 1 92 ? -27.133 5.899 -14.629 1.00 63.47 92 ASN A CA 1
ATOM 676 C C . ASN A 1 92 ? -26.855 6.777 -15.875 1.00 63.47 92 ASN A C 1
ATOM 678 O O . ASN A 1 92 ? -27.702 6.822 -16.781 1.00 63.47 92 ASN A O 1
ATOM 682 N N . PRO A 1 93 ? -25.697 7.468 -15.959 1.00 53.44 93 PRO A N 1
ATOM 683 C CA . PRO A 1 93 ? -25.452 8.559 -16.905 1.00 53.44 93 PRO A CA 1
ATOM 684 C C . PRO A 1 93 ? -25.416 8.121 -18.377 1.00 53.44 93 PRO A C 1
ATOM 686 O O . PRO A 1 93 ? -25.335 8.965 -19.261 1.00 53.44 93 PRO A O 1
ATOM 689 N N . GLY A 1 94 ? -25.564 6.826 -18.671 1.00 47.62 94 GLY A N 1
ATOM 690 C CA . GLY A 1 94 ? -25.725 6.307 -20.031 1.00 47.62 94 GLY A CA 1
ATOM 691 C C . GLY A 1 94 ? -27.166 6.245 -20.561 1.00 47.62 94 GLY A C 1
ATOM 692 O O . GLY A 1 94 ? -27.344 6.184 -21.772 1.00 47.62 94 GLY A O 1
ATOM 693 N N . ILE A 1 95 ? -28.200 6.258 -19.707 1.00 45.66 95 ILE A N 1
ATOM 694 C CA . ILE A 1 95 ? -29.590 5.989 -20.149 1.00 45.66 95 ILE A CA 1
ATOM 695 C C . ILE A 1 95 ? -30.394 7.279 -20.363 1.00 45.66 95 ILE A C 1
ATOM 697 O O . ILE A 1 95 ? -31.251 7.335 -21.242 1.00 45.66 95 ILE A O 1
ATOM 701 N N . ALA A 1 96 ? -30.124 8.334 -19.589 1.00 44.31 96 ALA A N 1
ATOM 702 C CA . ALA A 1 96 ? -30.965 9.533 -19.597 1.00 44.31 96 ALA A CA 1
ATOM 703 C C . ALA A 1 96 ? -30.437 10.677 -20.481 1.00 44.31 96 ALA A C 1
ATOM 705 O O . ALA A 1 96 ? -31.245 11.413 -21.049 1.00 44.31 96 ALA A O 1
ATOM 706 N N . ARG A 1 97 ? -29.111 10.872 -20.595 1.00 42.34 97 ARG A N 1
ATOM 707 C CA . ARG A 1 97 ? -28.507 11.970 -21.378 1.00 42.34 97 ARG A CA 1
ATOM 708 C C . ARG A 1 97 ? -27.094 11.612 -21.866 1.00 42.34 97 ARG A C 1
ATOM 710 O O . ARG A 1 97 ? -26.187 11.577 -21.044 1.00 42.34 97 ARG A O 1
ATOM 717 N N . PRO A 1 98 ? -26.862 11.483 -23.185 1.00 38.34 98 PRO A N 1
ATOM 718 C CA . PRO A 1 98 ? -25.542 11.177 -23.756 1.00 38.34 98 PRO A CA 1
ATOM 719 C C . PRO A 1 98 ? -24.435 12.200 -23.439 1.00 38.34 98 PRO A C 1
ATOM 721 O O . PRO A 1 98 ? -23.260 11.922 -23.648 1.00 38.34 98 PRO A O 1
ATOM 724 N N . THR A 1 99 ? -24.801 13.396 -22.967 1.00 47.12 99 THR A N 1
ATOM 725 C CA . THR A 1 99 ? -23.884 14.487 -22.601 1.00 47.12 99 THR A CA 1
ATOM 726 C C . THR A 1 99 ? -23.705 14.660 -21.089 1.00 47.12 99 THR A C 1
ATOM 728 O O . THR A 1 99 ? -22.966 15.551 -20.670 1.00 47.12 99 THR A O 1
ATOM 731 N N . ALA A 1 100 ? -24.382 13.862 -20.252 1.00 52.72 100 ALA A N 1
ATOM 732 C CA . ALA A 1 100 ? -24.242 13.968 -18.803 1.00 52.72 100 ALA A CA 1
ATOM 733 C C . ALA A 1 100 ? -22.846 13.499 -18.379 1.00 52.72 100 ALA A C 1
ATOM 735 O O . ALA A 1 100 ? -22.488 12.335 -18.524 1.00 52.72 100 ALA A O 1
ATOM 736 N N . ALA A 1 101 ? -22.048 14.430 -17.859 1.00 55.22 101 ALA A N 1
ATOM 737 C CA . ALA A 1 101 ? -20.671 14.154 -17.474 1.00 55.22 101 ALA A CA 1
ATOM 738 C C . ALA A 1 101 ? -20.548 13.348 -16.166 1.00 55.22 101 ALA A C 1
ATOM 740 O O . ALA A 1 101 ? -19.480 12.780 -15.934 1.00 55.22 101 ALA A O 1
ATOM 741 N N . ARG A 1 102 ? -21.580 13.361 -15.303 1.00 66.00 102 ARG A N 1
ATOM 742 C CA . ARG A 1 102 ? -21.576 12.877 -13.906 1.00 66.00 102 ARG A CA 1
ATOM 743 C C . ARG A 1 102 ? -22.991 12.590 -13.404 1.00 66.00 102 ARG A C 1
ATOM 745 O O . ARG A 1 102 ? -23.953 13.070 -14.014 1.00 66.00 102 ARG A O 1
ATOM 752 N N . GLY A 1 103 ? -23.090 11.888 -12.275 1.00 73.38 103 GLY A N 1
ATOM 753 C CA . GLY A 1 103 ? -24.277 11.954 -11.425 1.00 73.38 103 GLY A CA 1
ATOM 754 C C . GLY A 1 103 ? -24.741 10.654 -10.786 1.00 73.38 103 GLY A C 1
ATOM 755 O O . GLY A 1 103 ? -25.659 10.740 -9.994 1.00 73.38 103 GLY A O 1
ATOM 756 N N . SER A 1 104 ? -24.177 9.480 -11.083 1.00 83.00 104 SER A N 1
ATOM 757 C CA . SER A 1 104 ? -24.609 8.201 -10.474 1.00 83.00 104 SER A CA 1
ATOM 758 C C . SER A 1 104 ? -23.544 7.557 -9.586 1.00 83.00 104 SER A C 1
ATOM 760 O O . SER A 1 104 ? -23.583 6.348 -9.346 1.00 83.00 104 SER A O 1
ATOM 762 N N . GLU A 1 105 ? -22.548 8.328 -9.152 1.00 88.75 105 GLU A N 1
ATOM 763 C CA . GLU A 1 105 ? -21.399 7.807 -8.417 1.00 88.75 105 GLU A CA 1
ATOM 764 C C . GLU A 1 105 ? -21.828 7.126 -7.111 1.00 88.75 105 GLU A C 1
ATOM 766 O O . GLU A 1 105 ? -21.333 6.047 -6.796 1.00 88.75 105 GLU A O 1
ATOM 771 N N . TYR A 1 106 ? -22.817 7.689 -6.405 1.00 90.88 106 TYR A N 1
ATOM 772 C CA . TYR A 1 106 ? -23.374 7.104 -5.185 1.00 90.88 106 TYR A CA 1
ATOM 773 C C . TYR A 1 106 ? -24.003 5.731 -5.440 1.00 90.88 106 TYR A C 1
ATOM 775 O O . TYR A 1 106 ? -23.775 4.808 -4.665 1.00 90.88 106 TYR A O 1
ATOM 783 N N . GLN A 1 107 ? -24.780 5.577 -6.517 1.00 88.00 107 GLN A N 1
ATOM 784 C CA . GLN A 1 107 ? -25.438 4.303 -6.819 1.00 88.00 107 GLN A CA 1
ATOM 785 C C . GLN A 1 107 ? -24.410 3.227 -7.188 1.00 88.00 107 GLN A C 1
ATOM 787 O O . GLN A 1 107 ? -24.481 2.110 -6.679 1.00 88.00 107 GLN A O 1
ATOM 792 N N . LEU A 1 108 ? -23.419 3.575 -8.017 1.00 87.88 108 LEU A N 1
ATOM 793 C CA . LEU A 1 108 ? -22.333 2.663 -8.383 1.00 87.88 108 LEU A CA 1
ATOM 794 C C . LEU A 1 108 ? -21.517 2.236 -7.158 1.00 87.88 108 LEU A C 1
ATOM 796 O O . LEU A 1 108 ? -21.263 1.043 -6.995 1.00 87.88 108 LEU A O 1
ATOM 800 N N . TRP A 1 109 ? -21.169 3.185 -6.284 1.00 91.00 109 TRP A N 1
ATOM 801 C CA . TRP A 1 109 ? -20.511 2.901 -5.010 1.00 91.00 109 TRP A CA 1
ATOM 802 C C . TRP A 1 109 ? -21.360 1.967 -4.139 1.00 91.00 109 TRP A C 1
ATOM 804 O O . TRP A 1 109 ? -20.905 0.902 -3.739 1.00 91.00 109 TRP A O 1
ATOM 814 N N . PHE A 1 110 ? -22.624 2.312 -3.898 1.00 90.12 110 PHE A N 1
ATOM 815 C CA . PHE A 1 110 ? -23.486 1.565 -2.986 1.00 90.12 110 PHE A CA 1
ATOM 816 C C . PHE A 1 110 ? -23.738 0.117 -3.440 1.00 90.12 110 PHE A C 1
ATOM 818 O O . PHE A 1 110 ? -23.758 -0.801 -2.614 1.00 90.12 110 PHE A O 1
ATOM 825 N N . GLU A 1 111 ? -23.949 -0.087 -4.743 1.00 88.19 111 GLU A N 1
ATOM 826 C CA . GLU A 1 111 ? -24.325 -1.385 -5.310 1.00 88.19 111 GLU A CA 1
ATOM 827 C C . GLU A 1 111 ? -23.128 -2.296 -5.598 1.00 88.19 111 GLU A C 1
ATOM 829 O O . GLU A 1 111 ? -23.251 -3.513 -5.449 1.00 88.19 111 GLU A O 1
ATOM 834 N N . HIS A 1 112 ? -21.990 -1.733 -6.015 1.00 87.44 112 HIS A N 1
ATOM 835 C CA . HIS A 1 112 ? -20.882 -2.518 -6.564 1.00 87.44 112 HIS A CA 1
ATOM 836 C C . HIS A 1 112 ? -19.584 -2.386 -5.766 1.00 87.44 112 HIS A C 1
ATOM 838 O O . HIS A 1 112 ? -18.766 -3.304 -5.809 1.00 87.44 112 HIS A O 1
ATOM 844 N N . ASP A 1 113 ? -19.362 -1.275 -5.057 1.00 91.06 113 ASP A N 1
ATOM 845 C CA . ASP A 1 113 ? -18.088 -1.024 -4.386 1.00 91.06 113 ASP A CA 1
ATOM 846 C C . ASP A 1 113 ? -18.005 -1.788 -3.049 1.00 91.06 113 ASP A C 1
ATOM 848 O O . ASP A 1 113 ? -18.844 -1.581 -2.161 1.00 91.06 113 ASP A O 1
ATOM 852 N N . PRO A 1 114 ? -17.000 -2.668 -2.853 1.00 92.75 114 PRO A N 1
ATOM 853 C CA . PRO A 1 114 ? -16.832 -3.398 -1.596 1.00 92.75 114 PRO A CA 1
ATOM 854 C C . PRO A 1 114 ? -16.654 -2.472 -0.383 1.00 92.75 114 PRO A C 1
ATOM 856 O O . PRO A 1 114 ? -16.996 -2.866 0.735 1.00 92.75 114 PRO A O 1
ATOM 859 N N . HIS A 1 115 ? -16.190 -1.235 -0.582 1.00 93.62 115 HIS A N 1
ATOM 860 C CA . HIS A 1 115 ? -16.068 -0.230 0.472 1.00 93.62 115 HIS A CA 1
ATOM 861 C C . HIS A 1 115 ? -17.420 0.120 1.112 1.00 93.62 115 HIS A C 1
ATOM 863 O O . HIS A 1 115 ? -17.497 0.226 2.336 1.00 93.62 115 HIS A O 1
ATOM 869 N N . ALA A 1 116 ? -18.511 0.177 0.339 1.00 90.94 116 ALA A N 1
ATOM 870 C CA . ALA A 1 116 ? -19.863 0.398 0.872 1.00 90.94 116 ALA A CA 1
ATOM 871 C C . ALA A 1 116 ? -20.349 -0.753 1.777 1.00 90.94 116 ALA A C 1
ATOM 873 O O . ALA A 1 116 ? -21.285 -0.616 2.567 1.00 90.94 116 ALA A O 1
ATOM 874 N N . GLN A 1 117 ? -19.717 -1.923 1.663 1.00 88.81 117 GLN A N 1
ATOM 875 C CA . GLN A 1 117 ? -20.066 -3.132 2.406 1.00 88.81 117 GLN A CA 1
ATOM 876 C C . GLN A 1 117 ? -19.045 -3.471 3.500 1.00 88.81 117 GLN A C 1
ATOM 878 O O . GLN A 1 117 ? -19.233 -4.458 4.211 1.00 88.81 117 GLN A O 1
ATOM 883 N N . SER A 1 118 ? -18.001 -2.656 3.697 1.00 90.50 118 SER A N 1
ATOM 884 C CA . SER A 1 118 ? -16.916 -2.927 4.656 1.00 90.50 118 SER A CA 1
ATOM 885 C C . SER A 1 118 ? -17.403 -3.089 6.099 1.00 90.50 118 SER A C 1
ATOM 887 O O . SER A 1 118 ? -16.794 -3.818 6.886 1.00 90.50 118 SER A O 1
ATOM 889 N N . TRP A 1 119 ? -18.525 -2.450 6.444 1.00 85.06 119 TRP A N 1
ATOM 890 C CA . TRP A 1 119 ? -19.175 -2.581 7.745 1.00 85.06 119 TRP A CA 1
ATOM 891 C C . TRP A 1 119 ? -19.708 -3.999 7.992 1.00 85.06 119 TRP A C 1
ATOM 893 O O . TRP A 1 119 ? -19.773 -4.428 9.141 1.00 85.06 119 TRP A O 1
ATOM 903 N N . ARG A 1 120 ? -20.083 -4.742 6.938 1.00 86.88 120 ARG A N 1
ATOM 904 C CA . ARG A 1 120 ? -20.589 -6.119 7.062 1.00 86.88 120 ARG A CA 1
ATOM 905 C C . ARG A 1 120 ? -19.493 -7.071 7.503 1.00 86.88 120 ARG A C 1
ATOM 907 O O . ARG A 1 120 ? -19.769 -7.948 8.314 1.00 86.88 120 ARG A O 1
ATOM 914 N N . THR A 1 121 ? -18.266 -6.868 7.017 1.00 87.81 121 THR A N 1
ATOM 915 C CA . THR A 1 121 ? -17.094 -7.644 7.441 1.00 87.81 121 THR A CA 1
ATOM 916 C C . THR A 1 121 ? -16.929 -7.566 8.953 1.00 87.81 121 THR A C 1
ATOM 918 O O . THR A 1 121 ? -16.845 -8.600 9.597 1.00 87.81 121 THR A O 1
ATOM 921 N N . MET A 1 122 ? -17.049 -6.371 9.545 1.00 85.38 122 MET A N 1
ATOM 922 C CA . MET A 1 122 ? -16.982 -6.177 11.003 1.00 85.38 122 MET A CA 1
ATOM 923 C C . MET A 1 122 ? -18.045 -6.953 11.799 1.00 85.38 122 MET A C 1
ATOM 925 O O . MET A 1 122 ? -17.879 -7.155 12.999 1.00 85.38 122 MET A O 1
ATOM 929 N N . CYS A 1 123 ? -19.134 -7.382 11.157 1.00 82.19 123 CYS A N 1
ATOM 930 C CA . CYS A 1 123 ? -20.204 -8.163 11.775 1.00 82.19 123 CYS A CA 1
ATOM 931 C C . CYS A 1 123 ? -20.103 -9.675 11.501 1.00 82.19 123 CYS A C 1
ATOM 933 O O . CYS A 1 123 ? -20.994 -10.414 11.922 1.00 82.19 123 CYS A O 1
ATOM 935 N N . SER A 1 124 ? -19.081 -10.147 10.778 1.00 84.44 124 SER A N 1
ATOM 936 C CA . SER A 1 124 ? -18.921 -11.571 10.471 1.00 84.44 124 SER A CA 1
ATOM 937 C C . SER A 1 124 ? -18.460 -12.370 11.695 1.00 84.44 124 SER A C 1
ATOM 939 O O . SER A 1 124 ? -17.867 -11.821 12.626 1.00 84.44 124 SER A O 1
ATOM 941 N N . SER A 1 125 ? -18.696 -13.686 11.698 1.00 86.06 125 SER A N 1
ATOM 942 C CA . SER A 1 125 ? -18.212 -14.586 12.757 1.00 86.06 125 SER A CA 1
ATOM 943 C C . SER A 1 125 ? -16.696 -14.505 12.944 1.00 86.06 125 SER A C 1
ATOM 945 O O . SER A 1 125 ? -16.200 -14.574 14.067 1.00 86.06 125 SER A O 1
ATOM 947 N N . GLU A 1 126 ? -15.962 -14.323 11.850 1.00 87.69 126 GLU A N 1
ATOM 948 C CA . GLU A 1 126 ? -14.506 -14.217 11.826 1.00 87.69 126 GLU A CA 1
ATOM 949 C C . GLU A 1 126 ? -14.047 -12.924 12.502 1.00 87.69 126 GLU A C 1
ATOM 951 O O . GLU A 1 126 ? -13.180 -12.968 13.374 1.00 87.69 126 GLU A O 1
ATOM 956 N N . SER A 1 127 ? -14.653 -11.783 12.158 1.00 89.62 127 SER A N 1
ATOM 957 C CA . SER A 1 127 ? -14.327 -10.500 12.787 1.00 89.62 127 SER A CA 1
ATOM 958 C C . SER A 1 127 ? -14.705 -10.464 14.263 1.00 89.62 127 SER A C 1
ATOM 960 O O . SER A 1 127 ? -13.921 -9.968 15.068 1.00 89.62 127 SER A O 1
ATOM 962 N N . ILE A 1 128 ? -15.838 -11.054 14.654 1.00 89.19 128 ILE A N 1
ATOM 963 C CA . ILE A 1 128 ? -16.199 -11.204 16.071 1.00 89.19 128 ILE A CA 1
ATOM 964 C C . ILE A 1 128 ? -15.141 -12.031 16.816 1.00 89.19 128 ILE A C 1
ATOM 966 O O . ILE A 1 128 ? -14.654 -11.593 17.856 1.00 89.19 128 ILE A O 1
ATOM 970 N N . ALA A 1 129 ? -14.692 -13.155 16.249 1.00 90.69 129 ALA A N 1
ATOM 971 C CA . ALA A 1 129 ? -13.635 -13.970 16.849 1.00 90.69 129 ALA A CA 1
ATOM 972 C C . ALA A 1 129 ? -12.285 -13.230 16.948 1.00 90.69 129 ALA A C 1
ATOM 974 O O . ALA A 1 129 ? -11.544 -13.428 17.913 1.00 90.69 129 ALA A O 1
ATOM 975 N N . ILE A 1 130 ? -11.949 -12.373 15.974 1.00 92.06 130 ILE A N 1
ATOM 976 C CA . ILE A 1 130 ? -10.765 -11.497 16.037 1.00 92.06 130 ILE A CA 1
ATOM 977 C C . ILE A 1 130 ? -10.890 -10.534 17.225 1.00 92.06 130 ILE A C 1
ATOM 979 O O . ILE A 1 130 ? -9.979 -10.464 18.051 1.00 92.06 130 ILE A O 1
ATOM 983 N N . LEU A 1 131 ? -12.025 -9.840 17.353 1.00 91.94 131 LEU A N 1
ATOM 984 C CA . LEU A 1 131 ? -12.272 -8.892 18.444 1.00 91.94 131 LEU A CA 1
ATOM 985 C C . LEU A 1 131 ? -12.231 -9.568 19.825 1.00 91.94 131 LEU A C 1
ATOM 987 O O . LEU A 1 131 ? -11.707 -8.982 20.772 1.00 91.94 131 LEU A O 1
ATOM 991 N N . GLU A 1 132 ? -12.737 -10.797 19.947 1.00 91.56 132 GLU A N 1
ATOM 992 C CA . GLU A 1 132 ? -12.684 -11.584 21.187 1.00 91.56 132 GLU A CA 1
ATOM 993 C C . GLU A 1 132 ? -11.255 -12.009 21.553 1.00 91.56 132 GLU A C 1
ATOM 995 O O . GLU A 1 132 ? -10.838 -11.848 22.703 1.00 91.56 132 GLU A O 1
ATOM 1000 N N . LYS A 1 133 ? -10.464 -12.493 20.582 1.00 94.19 133 LYS A N 1
ATOM 1001 C CA . LYS A 1 133 ? -9.049 -12.857 20.801 1.00 94.19 133 LYS A CA 1
ATOM 1002 C C . LYS A 1 133 ? -8.206 -11.662 21.237 1.00 94.19 133 LYS A C 1
ATOM 1004 O O . LYS A 1 133 ? -7.346 -11.812 22.103 1.00 94.19 133 LYS A O 1
ATOM 1009 N N . LEU A 1 134 ? -8.485 -10.488 20.672 1.00 92.19 134 LEU A N 1
ATOM 1010 C CA . LEU A 1 134 ? -7.853 -9.220 21.044 1.00 92.19 134 LEU A CA 1
ATOM 1011 C C . LEU A 1 134 ? -8.398 -8.638 22.354 1.00 92.19 134 LEU A C 1
ATOM 1013 O O . LEU A 1 134 ? -7.887 -7.630 22.829 1.00 92.19 134 LEU A O 1
ATOM 1017 N N . ARG A 1 135 ? -9.425 -9.259 22.953 1.00 92.31 135 ARG A N 1
ATOM 1018 C CA . ARG A 1 135 ? -10.132 -8.773 24.151 1.00 92.31 135 ARG A CA 1
ATOM 1019 C C . ARG A 1 135 ? -10.785 -7.397 23.969 1.00 92.31 135 ARG A C 1
ATOM 1021 O O . ARG A 1 135 ? -11.121 -6.745 24.954 1.00 92.31 135 ARG A O 1
ATOM 1028 N N . ILE A 1 136 ? -11.024 -6.990 22.723 1.00 89.31 136 ILE A N 1
ATOM 1029 C CA . ILE A 1 136 ? -11.791 -5.789 22.381 1.00 89.31 136 ILE A CA 1
ATOM 1030 C C . ILE A 1 136 ? -13.278 -6.023 22.657 1.00 89.31 136 ILE A C 1
ATOM 1032 O O . ILE A 1 136 ? -13.961 -5.135 23.166 1.00 89.31 136 ILE A O 1
ATOM 1036 N N . LEU A 1 137 ? -13.770 -7.229 22.364 1.00 87.44 137 LEU A N 1
ATOM 1037 C CA . LEU A 1 137 ? -15.135 -7.678 22.636 1.00 87.44 137 LEU A CA 1
ATOM 1038 C C . LEU A 1 137 ? -15.110 -8.784 23.700 1.00 87.44 137 LEU A C 1
ATOM 1040 O O . LEU A 1 137 ? -14.388 -9.764 23.550 1.00 87.44 137 LEU A O 1
ATOM 1044 N N . GLN A 1 138 ? -15.897 -8.647 24.768 1.00 87.56 138 GLN A N 1
ATOM 1045 C CA . GLN A 1 138 ? -16.072 -9.689 25.789 1.00 87.56 138 GLN A CA 1
ATOM 1046 C C . GLN A 1 138 ? -17.511 -9.689 26.294 1.00 87.56 138 GLN A C 1
ATOM 1048 O O . GLN A 1 138 ? -18.071 -8.624 26.556 1.00 87.56 138 GLN A O 1
ATOM 1053 N N . ASP A 1 139 ? -18.113 -10.872 26.424 1.00 86.62 139 ASP A N 1
ATOM 1054 C CA . ASP A 1 139 ? -19.519 -11.045 26.826 1.00 86.62 139 ASP A CA 1
ATOM 1055 C C . ASP A 1 139 ? -20.489 -10.212 25.965 1.00 86.62 139 ASP A C 1
ATOM 1057 O O . ASP A 1 139 ? -21.492 -9.676 26.438 1.00 86.62 139 ASP A O 1
ATOM 1061 N N . GLY A 1 140 ? -20.141 -10.045 24.683 1.00 79.75 140 GLY A N 1
ATOM 1062 C CA . GLY A 1 140 ? -20.881 -9.232 23.721 1.00 79.75 140 GLY A CA 1
ATOM 1063 C C . GLY A 1 140 ? -20.823 -7.715 23.953 1.00 79.75 140 GLY A C 1
ATOM 1064 O O . GLY A 1 140 ? -21.581 -6.976 23.330 1.00 79.75 140 GLY A O 1
ATOM 1065 N N . GLN A 1 141 ? -19.925 -7.234 24.816 1.00 82.88 141 GLN A N 1
ATOM 1066 C CA . GLN A 1 141 ? -19.698 -5.811 25.068 1.00 82.88 141 GLN A CA 1
ATOM 1067 C C . GLN A 1 141 ? -18.314 -5.372 24.587 1.00 82.88 141 GLN A C 1
ATOM 1069 O O . GLN A 1 141 ? -17.323 -6.074 24.794 1.00 82.88 141 GLN A O 1
ATOM 1074 N N . ILE A 1 142 ? -18.237 -4.187 23.974 1.00 85.06 142 ILE A N 1
ATOM 1075 C CA . ILE A 1 142 ? -16.961 -3.559 23.612 1.00 85.06 142 ILE A CA 1
ATOM 1076 C C . ILE A 1 142 ? -16.270 -3.091 24.898 1.00 85.06 142 ILE A C 1
ATOM 1078 O O . ILE A 1 142 ? -16.740 -2.165 25.558 1.00 85.06 142 ILE A O 1
ATOM 1082 N N . ARG A 1 143 ? -15.178 -3.764 25.270 1.00 87.25 143 ARG A N 1
ATOM 1083 C CA . ARG A 1 143 ? -14.356 -3.465 26.454 1.00 87.25 143 ARG A CA 1
ATOM 1084 C C . ARG A 1 143 ? -13.230 -2.484 26.153 1.00 87.25 143 ARG A C 1
ATOM 1086 O O . ARG A 1 143 ? -12.854 -1.725 27.040 1.00 87.25 143 ARG A O 1
ATOM 1093 N N . ASP A 1 144 ? -12.745 -2.476 24.914 1.00 85.38 144 ASP A N 1
ATOM 1094 C CA . ASP A 1 144 ? -11.735 -1.537 24.425 1.00 85.38 144 ASP A CA 1
ATOM 1095 C C . ASP A 1 144 ? -12.297 -0.696 23.261 1.00 85.38 144 ASP A C 1
ATOM 1097 O O . ASP A 1 144 ? -12.218 -1.088 22.092 1.00 85.38 144 ASP A O 1
ATOM 1101 N N . PRO A 1 145 ? -12.887 0.479 23.554 1.00 83.31 145 PRO A N 1
ATOM 1102 C CA . PRO A 1 145 ? -13.374 1.386 22.521 1.00 83.31 145 PRO A CA 1
ATOM 1103 C C . PRO A 1 145 ? -12.270 1.912 21.597 1.00 83.31 145 PRO A C 1
ATOM 1105 O O . PRO A 1 145 ? -12.553 2.223 20.440 1.00 83.31 145 PRO A O 1
ATOM 1108 N N . ALA A 1 146 ? -11.029 2.032 22.082 1.00 81.50 146 ALA A N 1
ATOM 1109 C CA . ALA A 1 146 ? -9.917 2.541 21.287 1.00 81.50 146 ALA A CA 1
ATOM 1110 C C . ALA A 1 146 ? -9.480 1.505 20.243 1.00 81.50 146 ALA A C 1
ATOM 1112 O O . ALA A 1 146 ? -9.390 1.836 19.060 1.00 81.50 146 ALA A O 1
ATOM 1113 N N . GLY A 1 147 ? -9.311 0.243 20.646 1.00 86.00 147 GLY A N 1
ATOM 1114 C CA . GLY A 1 147 ? -9.064 -0.872 19.733 1.00 86.00 147 GLY A CA 1
ATOM 1115 C C . GLY A 1 147 ? -10.207 -1.081 18.741 1.00 86.00 147 GLY A C 1
ATOM 1116 O O . GLY A 1 147 ? -9.962 -1.270 17.551 1.00 86.00 147 GLY A O 1
ATOM 1117 N N . TYR A 1 148 ? -11.465 -0.952 19.175 1.00 86.62 148 TYR A N 1
ATOM 1118 C CA . TYR A 1 148 ? -12.600 -1.021 18.249 1.00 86.62 148 TYR A CA 1
ATOM 1119 C C . TYR A 1 148 ? -12.593 0.130 17.229 1.00 86.62 148 TYR A C 1
ATOM 1121 O O . TYR A 1 148 ? -12.828 -0.090 16.040 1.00 86.62 148 TYR A O 1
ATOM 1129 N N . ASN A 1 149 ? -12.267 1.353 17.661 1.00 83.62 149 ASN A N 1
ATOM 1130 C CA . ASN A 1 149 ? -12.123 2.501 16.766 1.00 83.62 149 ASN A CA 1
ATOM 1131 C C . ASN A 1 149 ? -10.966 2.343 15.767 1.00 83.62 149 ASN A C 1
ATOM 1133 O O . ASN A 1 149 ? -11.099 2.830 14.648 1.00 83.62 149 ASN A O 1
ATOM 1137 N N . ASN A 1 150 ? -9.886 1.634 16.116 1.00 86.44 150 ASN A N 1
ATOM 1138 C CA . ASN A 1 150 ? -8.828 1.278 15.162 1.00 86.44 150 ASN A CA 1
ATOM 1139 C C . ASN A 1 150 ? -9.381 0.424 14.007 1.00 86.44 150 ASN A C 1
ATOM 1141 O O . ASN A 1 150 ? -9.084 0.687 12.846 1.00 86.44 150 ASN A O 1
ATOM 1145 N N . CYS A 1 151 ? -10.263 -0.540 14.295 1.00 88.38 151 CYS A N 1
ATOM 1146 C CA . CYS A 1 151 ? -10.941 -1.311 13.249 1.00 88.38 151 CYS A CA 1
ATOM 1147 C C . CYS A 1 151 ? -11.875 -0.425 12.407 1.00 88.38 151 CYS A C 1
ATOM 1149 O O . CYS A 1 151 ? -11.875 -0.495 11.177 1.00 88.38 151 CYS A O 1
ATOM 1151 N N . LEU A 1 152 ? -12.661 0.446 13.052 1.00 85.44 152 LEU A N 1
ATOM 1152 C CA . LEU A 1 152 ? -13.561 1.355 12.336 1.00 85.44 152 LEU A CA 1
ATOM 1153 C C . LEU A 1 152 ? -12.819 2.354 11.449 1.00 85.44 152 LEU A C 1
ATOM 1155 O O . LEU A 1 152 ? -13.352 2.709 10.407 1.00 85.44 152 LEU A O 1
ATOM 1159 N N . ALA A 1 153 ? -11.597 2.756 11.801 1.00 83.75 153 ALA A N 1
ATOM 1160 C CA . ALA A 1 153 ? -10.813 3.705 11.015 1.00 83.75 153 ALA A CA 1
ATOM 1161 C C . ALA A 1 153 ? -10.531 3.228 9.572 1.00 83.75 153 ALA A C 1
ATOM 1163 O O . ALA A 1 153 ? -10.336 4.070 8.690 1.00 83.75 153 ALA A O 1
ATOM 1164 N N . CYS A 1 154 ? -10.568 1.909 9.328 1.00 88.81 154 CYS A N 1
ATOM 1165 C CA . CYS A 1 154 ? -10.496 1.299 7.994 1.00 88.81 154 CYS A CA 1
ATOM 1166 C C . CYS A 1 154 ? -11.843 0.771 7.480 1.00 88.81 154 CYS A C 1
ATOM 1168 O O . CYS A 1 154 ? -12.041 0.696 6.272 1.00 88.81 154 CYS A O 1
ATOM 1170 N N . HIS A 1 155 ? -12.759 0.370 8.366 1.00 89.56 155 HIS A N 1
ATOM 1171 C CA . HIS A 1 155 ? -14.009 -0.299 7.983 1.00 89.56 155 HIS A CA 1
ATOM 1172 C C . HIS A 1 155 ? -15.241 0.611 7.967 1.00 89.56 155 HIS A C 1
ATOM 1174 O O . HIS A 1 155 ? -16.327 0.141 7.612 1.00 89.56 155 HIS A O 1
ATOM 1180 N N . ASN A 1 156 ? -15.116 1.882 8.353 1.00 85.12 156 ASN A N 1
ATOM 1181 C CA . ASN A 1 156 ? -16.227 2.824 8.402 1.00 85.12 156 ASN A CA 1
ATOM 1182 C C . ASN A 1 156 ? -15.761 4.285 8.250 1.00 85.12 156 ASN A C 1
ATOM 1184 O O . ASN A 1 156 ? -14.715 4.672 8.763 1.00 85.12 156 ASN A O 1
ATOM 1188 N N . SER A 1 157 ? -16.554 5.136 7.595 1.00 77.94 157 SER A N 1
ATOM 1189 C CA . SER A 1 157 ? -16.315 6.591 7.569 1.00 77.94 157 SER A CA 1
ATOM 1190 C C . SER A 1 157 ? -16.632 7.289 8.893 1.00 77.94 157 SER A C 1
ATOM 1192 O O . SER A 1 157 ? -16.244 8.442 9.090 1.00 77.94 157 SER A O 1
ATOM 1194 N N . SER A 1 158 ? -17.343 6.611 9.796 1.00 67.88 158 SER A N 1
ATOM 1195 C CA . SER A 1 158 ? -17.719 7.120 11.116 1.00 67.88 158 SER A CA 1
ATOM 1196 C C . SER A 1 158 ? -16.922 6.427 12.228 1.00 67.88 158 SER A C 1
ATOM 1198 O O . SER A 1 158 ? -16.847 5.199 12.277 1.00 67.88 158 SER A O 1
ATOM 1200 N N . LYS A 1 159 ? -16.374 7.212 13.163 1.00 66.75 159 LYS A N 1
ATOM 1201 C CA . LYS A 1 159 ? -15.797 6.714 14.427 1.00 66.75 159 LYS A CA 1
ATOM 1202 C C . LYS A 1 159 ? -16.903 6.537 15.474 1.00 66.75 159 LYS A C 1
ATOM 1204 O O . LYS A 1 159 ? -17.943 7.194 15.381 1.00 66.75 159 LYS A O 1
ATOM 1209 N N . LEU A 1 160 ? -16.681 5.715 16.505 1.00 56.25 160 LEU A N 1
ATOM 1210 C CA . LEU A 1 160 ? -17.540 5.791 17.688 1.00 56.25 160 LEU A CA 1
ATOM 1211 C C . LEU A 1 160 ? -17.360 7.163 18.350 1.00 56.25 160 LEU A C 1
ATOM 1213 O O . LEU A 1 160 ? -16.216 7.614 18.476 1.00 56.25 160 LEU A O 1
ATOM 1217 N N . PRO A 1 161 ? -18.444 7.827 18.795 1.00 53.53 161 PRO A N 1
ATOM 1218 C CA . PRO A 1 161 ? -18.302 9.043 19.579 1.00 53.53 161 PRO A CA 1
ATOM 1219 C C . PRO A 1 161 ? -17.435 8.753 20.816 1.00 53.53 161 PRO A C 1
ATOM 1221 O O . PRO A 1 161 ? -17.563 7.669 21.400 1.00 53.53 161 PRO A O 1
ATOM 1224 N N . PRO A 1 162 ? -16.552 9.687 21.230 1.00 45.44 162 PRO A N 1
ATOM 1225 C CA . PRO A 1 162 ? -15.853 9.576 22.502 1.00 45.44 162 PRO A CA 1
ATOM 1226 C C . PRO A 1 162 ? -16.896 9.326 23.583 1.00 45.44 162 PRO A C 1
ATOM 1228 O O . PRO A 1 162 ? -17.932 9.989 23.597 1.00 45.44 162 PRO A O 1
ATOM 1231 N N . THR A 1 163 ? -16.661 8.350 24.450 1.00 42.69 163 THR A N 1
ATOM 1232 C CA . THR A 1 163 ? -17.583 7.941 25.507 1.00 42.69 163 THR A CA 1
ATOM 1233 C C . THR A 1 163 ? -17.835 9.078 26.504 1.00 42.69 163 THR A C 1
ATOM 1235 O O . THR A 1 163 ? -17.312 9.067 27.614 1.00 42.69 163 THR A O 1
ATOM 1238 N N . THR A 1 164 ? -18.682 10.049 26.168 1.00 33.38 164 THR A N 1
ATOM 1239 C CA . THR A 1 164 ? -19.552 10.664 27.163 1.00 33.38 164 THR A CA 1
ATOM 1240 C C . THR A 1 164 ? -20.639 9.638 27.408 1.00 33.38 164 THR A C 1
ATOM 1242 O O . THR A 1 164 ? -21.638 9.579 26.693 1.00 33.38 164 THR A O 1
ATOM 1245 N N . VAL A 1 165 ? -20.399 8.767 28.388 1.00 35.31 165 VAL A N 1
ATOM 1246 C CA . VAL A 1 165 ? -21.480 8.049 29.052 1.00 35.31 165 VAL A CA 1
ATOM 1247 C C . VAL A 1 165 ? -22.355 9.134 29.675 1.00 35.31 165 VAL A C 1
ATOM 1249 O O . VAL A 1 165 ? -22.134 9.543 30.812 1.00 35.31 165 VAL A O 1
ATOM 1252 N N . ASP A 1 166 ? -23.318 9.657 28.920 1.00 29.91 166 ASP A N 1
ATOM 1253 C CA . ASP A 1 166 ? -24.464 10.276 29.553 1.00 29.91 166 ASP A CA 1
ATOM 1254 C C . ASP A 1 166 ? -25.215 9.120 30.214 1.00 29.91 166 ASP A C 1
ATOM 1256 O O . ASP A 1 166 ? -25.854 8.301 29.552 1.00 29.91 166 ASP A O 1
ATOM 1260 N N . GLN A 1 167 ? -25.053 8.996 31.533 1.00 32.06 167 GLN A N 1
ATOM 1261 C CA . GLN A 1 167 ? -25.657 7.966 32.384 1.00 32.06 167 GLN A CA 1
ATOM 1262 C C . GLN A 1 167 ? -27.199 8.070 32.447 1.00 32.06 167 GLN A C 1
ATOM 1264 O O . GLN A 1 167 ? -27.814 7.654 33.426 1.00 32.06 167 GLN A O 1
ATOM 1269 N N . ARG A 1 168 ? -27.848 8.654 31.435 1.00 29.67 168 ARG A N 1
ATOM 1270 C CA . ARG A 1 168 ? -29.279 8.973 31.418 1.00 29.67 168 ARG A CA 1
ATOM 1271 C C . ARG A 1 168 ? -30.072 8.343 30.281 1.00 29.67 168 ARG A C 1
ATOM 1273 O O . ARG A 1 168 ? -31.222 8.725 30.097 1.00 29.67 168 ARG A O 1
ATOM 1280 N N . THR A 1 169 ? -29.536 7.358 29.565 1.00 29.30 169 THR A N 1
ATOM 1281 C CA . THR A 1 169 ? -30.381 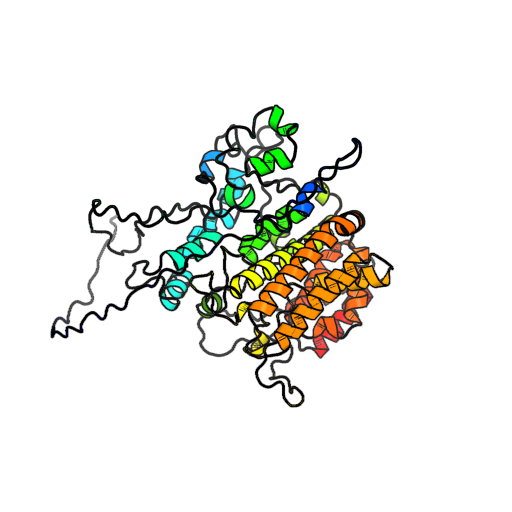6.534 28.685 1.00 29.30 169 THR A CA 1
ATOM 1282 C C . THR A 1 169 ? -30.214 5.051 28.995 1.00 29.30 169 THR A C 1
ATOM 1284 O O . THR A 1 169 ? -29.254 4.396 28.608 1.00 29.30 169 THR A O 1
ATOM 1287 N N . ASP A 1 170 ? -31.149 4.595 29.823 1.00 29.62 170 ASP A N 1
ATOM 1288 C CA . ASP A 1 170 ? -31.676 3.249 30.023 1.00 29.62 170 ASP A CA 1
ATOM 1289 C C . ASP A 1 170 ? -30.771 2.063 29.662 1.00 29.62 170 ASP A C 1
ATOM 1291 O O . ASP A 1 170 ? -30.653 1.597 28.527 1.00 29.62 170 ASP A O 1
ATOM 1295 N N . ALA A 1 171 ? -30.215 1.500 30.731 1.00 30.16 171 ALA A N 1
ATOM 1296 C CA . ALA A 1 171 ? -29.658 0.168 30.794 1.00 30.16 171 ALA A CA 1
ATOM 1297 C C . ALA A 1 171 ? -30.707 -0.878 30.391 1.00 30.16 171 ALA A C 1
ATOM 1299 O O . ALA A 1 171 ? -31.499 -1.257 31.232 1.00 30.16 171 ALA A O 1
ATOM 1300 N N . HIS A 1 172 ? -30.707 -1.335 29.135 1.00 29.08 172 HIS A N 1
ATOM 1301 C CA . HIS A 1 172 ? -31.119 -2.679 28.685 1.00 29.08 172 HIS A CA 1
ATOM 1302 C C . HIS A 1 172 ? -30.764 -2.841 27.187 1.00 29.08 172 HIS A C 1
ATOM 1304 O O . HIS A 1 172 ? -31.634 -2.960 26.331 1.00 29.08 172 HIS A O 1
ATOM 1310 N N . ALA A 1 173 ? -29.471 -2.852 26.846 1.00 30.78 173 ALA A N 1
ATOM 1311 C CA . ALA A 1 173 ? -28.991 -3.284 25.527 1.00 30.78 173 ALA A CA 1
ATOM 1312 C C . ALA A 1 173 ? -28.372 -4.684 25.660 1.00 30.78 173 ALA A C 1
ATOM 1314 O O . ALA A 1 173 ? -27.165 -4.856 25.823 1.00 30.78 173 ALA A O 1
ATOM 1315 N N . THR A 1 174 ? -29.248 -5.687 25.706 1.00 29.67 174 THR A N 1
ATOM 1316 C CA . THR A 1 174 ? -28.894 -7.106 25.781 1.00 29.67 174 THR A CA 1
ATOM 1317 C C . THR A 1 174 ? -28.467 -7.610 24.404 1.00 29.67 174 THR A C 1
ATOM 1319 O O . THR A 1 174 ? -29.145 -7.394 23.402 1.00 29.67 174 THR A O 1
ATOM 1322 N N . VAL A 1 175 ? -27.336 -8.307 24.378 1.00 36.97 175 VAL A N 1
ATOM 1323 C CA . VAL A 1 175 ? -26.703 -8.895 23.197 1.00 36.97 175 VAL A CA 1
ATOM 1324 C C . VAL A 1 175 ? -27.551 -10.067 22.703 1.00 36.97 175 VAL A C 1
ATOM 1326 O O . VAL A 1 175 ? -27.458 -11.184 23.202 1.00 36.97 175 VAL A O 1
ATOM 1329 N N . ALA A 1 176 ? -28.406 -9.806 21.722 1.00 29.45 176 ALA A N 1
ATOM 1330 C CA . ALA A 1 176 ? -29.135 -10.828 20.985 1.00 29.45 176 ALA A CA 1
ATOM 1331 C C . ALA A 1 176 ? -29.158 -10.429 19.513 1.00 29.45 176 ALA A C 1
ATOM 1333 O O . ALA A 1 176 ? -29.970 -9.590 19.148 1.00 29.45 176 ALA A O 1
ATOM 1334 N N . ALA A 1 177 ? -28.234 -10.983 18.714 1.00 32.72 177 ALA A N 1
ATOM 1335 C CA . ALA A 1 177 ? -28.210 -11.115 17.243 1.00 32.72 177 ALA A CA 1
ATOM 1336 C C . ALA A 1 177 ? -28.758 -9.971 16.345 1.00 32.72 177 ALA A C 1
ATOM 1338 O O . ALA A 1 177 ? -28.931 -10.175 15.148 1.00 32.72 177 ALA A O 1
ATOM 1339 N N . ASN A 1 178 ? -29.036 -8.777 16.872 1.00 32.78 178 ASN A N 1
ATOM 1340 C CA . ASN A 1 178 ? -29.747 -7.735 16.142 1.00 32.78 178 ASN A CA 1
ATOM 1341 C C . ASN A 1 178 ? -29.488 -6.299 16.622 1.00 32.78 178 ASN A C 1
ATOM 1343 O O . ASN A 1 178 ? -29.895 -5.375 15.925 1.00 32.78 178 ASN A O 1
ATOM 1347 N N . GLN A 1 179 ? -28.809 -6.055 17.748 1.00 36.50 179 GLN A N 1
ATOM 1348 C CA . GLN A 1 179 ? -28.538 -4.684 18.207 1.00 36.50 179 GLN A CA 1
ATOM 1349 C C . GLN A 1 179 ? -27.207 -4.579 18.961 1.00 36.50 179 GLN A C 1
ATOM 1351 O O . GLN A 1 179 ? -27.139 -4.753 20.173 1.00 36.50 179 GLN A O 1
ATOM 1356 N N . ILE A 1 180 ? -26.144 -4.235 18.230 1.00 39.53 180 ILE A N 1
ATOM 1357 C CA . ILE A 1 180 ? -25.056 -3.431 18.793 1.00 39.53 180 ILE A CA 1
ATOM 1358 C C . ILE A 1 180 ? -25.641 -2.017 18.908 1.00 39.53 180 ILE A C 1
ATOM 1360 O O . ILE A 1 180 ? -25.723 -1.308 17.908 1.00 39.53 180 ILE A O 1
ATOM 1364 N N . SER A 1 181 ? -26.121 -1.629 20.094 1.00 35.81 181 SER A N 1
ATOM 1365 C CA . SER A 1 181 ? -26.647 -0.282 20.396 1.00 35.81 181 SER A CA 1
ATOM 1366 C C . SER A 1 181 ? -25.515 0.728 20.573 1.00 35.81 181 SER A C 1
ATOM 1368 O O . SER A 1 181 ? -25.413 1.435 21.570 1.00 35.81 181 SER A O 1
ATOM 1370 N N . VAL A 1 182 ? -24.629 0.761 19.592 1.00 40.47 182 VAL A N 1
ATOM 1371 C CA . VAL A 1 182 ? -23.775 1.902 19.314 1.00 40.47 182 VAL A CA 1
ATOM 1372 C C . VAL A 1 182 ? -24.383 2.522 18.056 1.00 40.47 182 VAL A C 1
ATOM 1374 O O . VAL A 1 182 ? -24.929 1.777 17.244 1.00 40.47 182 VAL A O 1
ATOM 1377 N N . ASN A 1 183 ? -24.355 3.844 17.873 1.00 44.59 183 ASN A N 1
ATOM 1378 C CA . ASN A 1 183 ? -24.740 4.484 16.602 1.00 44.59 183 ASN A CA 1
ATOM 1379 C C . ASN A 1 183 ? -23.743 4.076 15.495 1.00 44.59 183 ASN A C 1
ATOM 1381 O O . ASN A 1 183 ? -22.948 4.869 15.003 1.00 44.59 183 ASN A O 1
ATOM 1385 N N . PHE A 1 184 ? -23.728 2.791 15.156 1.00 52.91 184 PHE A N 1
ATOM 1386 C CA . PHE A 1 184 ? -22.917 2.182 14.132 1.00 52.91 184 PHE A CA 1
ATOM 1387 C C . PHE A 1 184 ? -23.636 2.435 12.818 1.00 52.91 184 PHE A C 1
ATOM 1389 O O . PHE A 1 184 ? -24.603 1.753 12.464 1.00 52.91 184 PHE A O 1
ATOM 1396 N N . ASN A 1 185 ? -23.191 3.476 12.126 1.00 64.69 185 ASN A N 1
ATOM 1397 C CA . ASN A 1 185 ? -23.685 3.793 10.803 1.00 64.69 185 ASN A CA 1
ATOM 1398 C C . ASN A 1 185 ? -23.281 2.649 9.854 1.00 64.69 185 ASN A C 1
ATOM 1400 O O . ASN A 1 185 ? -22.094 2.415 9.626 1.00 64.69 185 ASN A O 1
ATOM 1404 N N . ARG A 1 186 ? -24.260 1.892 9.341 1.00 76.12 186 ARG A N 1
ATOM 1405 C CA . ARG A 1 186 ? -24.065 0.735 8.439 1.00 76.12 186 ARG A CA 1
ATOM 1406 C C . ARG A 1 186 ? -23.772 1.191 7.005 1.00 76.12 186 ARG A C 1
ATOM 1408 O O . ARG A 1 186 ? -24.411 0.753 6.053 1.00 76.12 186 ARG A O 1
ATOM 1415 N N . GLU A 1 187 ? -22.843 2.127 6.888 1.00 76.56 187 GLU A N 1
ATOM 1416 C CA . GLU A 1 187 ? -22.456 2.791 5.648 1.00 76.56 187 GLU A CA 1
ATOM 1417 C C . GLU A 1 187 ? -21.178 2.193 5.057 1.00 76.56 187 GLU A C 1
ATOM 1419 O O . GLU A 1 187 ? -21.049 2.105 3.843 1.00 76.56 187 GLU A O 1
ATOM 1424 N N . GLY A 1 188 ? -20.252 1.747 5.911 1.00 87.81 188 GLY A N 1
ATOM 1425 C CA . GLY A 1 188 ? -18.923 1.327 5.477 1.00 87.81 188 GLY A CA 1
ATOM 1426 C C . GLY A 1 188 ? -18.021 2.520 5.162 1.00 87.81 188 GLY A C 1
ATOM 1427 O O . GLY A 1 188 ? -18.158 3.589 5.760 1.00 87.81 188 GLY A O 1
ATOM 1428 N N . VAL A 1 189 ? -17.062 2.317 4.264 1.00 91.12 189 VAL A N 1
ATOM 1429 C CA . VAL A 1 189 ? -16.161 3.357 3.759 1.00 91.12 189 VAL A CA 1
ATOM 1430 C C . VAL A 1 189 ? -16.888 4.138 2.656 1.00 91.12 189 VAL A C 1
ATOM 1432 O O . VAL A 1 189 ? -17.021 3.683 1.521 1.00 91.12 189 VAL A O 1
ATOM 1435 N N . GLY A 1 190 ? -17.398 5.309 3.025 1.00 89.38 190 GLY A N 1
ATOM 1436 C CA . GLY A 1 190 ? -18.103 6.263 2.176 1.00 89.38 190 GLY A CA 1
ATOM 1437 C C . GLY A 1 190 ? -17.209 7.335 1.547 1.00 89.38 190 GLY A C 1
ATOM 1438 O O . GLY A 1 190 ? -15.985 7.352 1.697 1.00 89.38 190 GLY A O 1
ATOM 1439 N N . CYS A 1 191 ? -17.847 8.272 0.840 1.00 90.31 191 CYS A N 1
ATOM 1440 C CA . CYS A 1 191 ? -17.191 9.244 -0.042 1.00 90.31 191 CYS A CA 1
ATOM 1441 C C . CYS A 1 191 ? -16.100 10.070 0.661 1.00 90.31 191 CYS A C 1
ATOM 1443 O O . CYS A 1 191 ? -15.041 10.325 0.089 1.00 90.31 191 CYS A O 1
ATOM 1445 N N . THR A 1 192 ? -16.335 10.469 1.913 1.00 87.31 192 THR A N 1
ATOM 1446 C CA . THR A 1 192 ? -15.422 11.328 2.684 1.00 87.31 192 THR A CA 1
ATOM 1447 C C . THR A 1 192 ? -14.157 10.614 3.144 1.00 87.31 192 THR A C 1
ATOM 1449 O O . THR A 1 192 ? -13.178 11.270 3.490 1.00 87.31 192 THR A O 1
ATOM 1452 N N . SER A 1 193 ? -14.144 9.278 3.148 1.00 86.50 193 SER A N 1
ATOM 1453 C CA . SER A 1 193 ? -12.921 8.519 3.424 1.00 86.50 193 SER A CA 1
ATOM 1454 C C . SER A 1 193 ? -11.911 8.626 2.281 1.00 86.50 193 SER A C 1
ATOM 1456 O O . SER A 1 193 ? -10.720 8.459 2.521 1.00 86.50 193 SER A O 1
ATOM 1458 N N . CYS A 1 194 ? -12.364 8.936 1.060 1.00 89.19 194 CYS A N 1
ATOM 1459 C CA . CYS A 1 194 ? -11.488 9.107 -0.098 1.00 89.19 194 CYS A CA 1
ATOM 1460 C C . CYS A 1 194 ? -11.337 10.579 -0.514 1.00 89.19 194 CYS A C 1
ATOM 1462 O O . CYS A 1 194 ? -10.234 11.017 -0.820 1.00 89.19 194 CYS A O 1
ATOM 1464 N N . HIS A 1 195 ? -12.422 11.357 -0.484 1.00 89.75 195 HIS A N 1
ATOM 1465 C CA . HIS A 1 195 ? -12.439 12.777 -0.865 1.00 89.75 195 HIS A CA 1
ATOM 1466 C C . HIS A 1 195 ? -12.130 13.743 0.287 1.00 89.75 195 HIS A C 1
ATOM 1468 O O . HIS A 1 195 ? -12.177 14.958 0.098 1.00 89.75 195 HIS A O 1
ATOM 1474 N N . GLY A 1 196 ? -11.802 13.217 1.468 1.00 85.81 196 GLY A N 1
ATOM 1475 C CA . GLY A 1 196 ? -11.525 14.003 2.665 1.00 85.81 196 GLY A CA 1
ATOM 1476 C C . GLY A 1 196 ? -12.787 14.483 3.399 1.00 85.81 196 GLY A C 1
ATOM 1477 O O . GLY A 1 196 ? -13.916 14.259 2.946 1.00 85.81 196 GLY A O 1
ATOM 1478 N N . PRO A 1 197 ? -12.621 15.116 4.574 1.00 82.81 197 PRO A N 1
ATOM 1479 C CA . PRO A 1 197 ? -13.731 15.550 5.419 1.00 82.81 197 PRO A CA 1
ATOM 1480 C C . PRO A 1 197 ? -14.599 16.608 4.728 1.00 82.81 197 PRO A C 1
ATOM 1482 O O . PRO A 1 197 ? -14.195 17.750 4.545 1.00 82.81 197 PRO A O 1
ATOM 1485 N N . SER A 1 198 ? -15.837 16.239 4.391 1.00 84.56 198 SER A N 1
ATOM 1486 C CA . SER A 1 198 ? -16.724 17.066 3.563 1.00 84.56 198 SER A CA 1
ATOM 1487 C C . SER A 1 198 ? -17.319 18.295 4.221 1.00 84.56 198 SER A C 1
ATOM 1489 O O . SER A 1 198 ? -17.981 19.066 3.539 1.00 84.56 198 SER A O 1
ATOM 1491 N N . PHE A 1 199 ? -17.169 18.475 5.532 1.00 83.19 199 PHE A N 1
ATOM 1492 C CA . PHE A 1 199 ? -17.903 19.510 6.259 1.00 83.19 199 PHE A CA 1
ATOM 1493 C C . PHE A 1 199 ? -17.738 20.909 5.653 1.00 83.19 199 PHE A C 1
ATOM 1495 O O . PHE A 1 199 ? -18.722 21.634 5.535 1.00 83.19 199 PHE A O 1
ATOM 1502 N N . GLN A 1 200 ? -16.515 21.274 5.255 1.00 84.75 200 GLN A N 1
ATOM 1503 C CA . GLN A 1 200 ? -16.237 22.609 4.725 1.00 84.75 200 GLN A CA 1
ATOM 1504 C C . GLN A 1 200 ? -16.565 22.709 3.228 1.00 84.75 200 GLN A C 1
ATOM 1506 O O . GLN A 1 200 ? -17.204 23.675 2.821 1.00 84.75 200 GLN A O 1
ATOM 1511 N N . TRP A 1 201 ? -16.236 21.686 2.430 1.00 89.19 201 TRP A N 1
ATOM 1512 C CA . TRP A 1 201 ? -16.393 21.751 0.972 1.00 89.19 201 TRP A CA 1
ATOM 1513 C C . TRP A 1 201 ? -17.750 21.269 0.428 1.00 89.19 201 TRP A C 1
ATOM 1515 O O . TRP A 1 201 ? -18.085 21.509 -0.736 1.00 89.19 201 TRP A O 1
ATOM 1525 N N . ILE A 1 202 ? -18.593 20.597 1.224 1.00 89.56 202 ILE A N 1
ATOM 1526 C CA . ILE A 1 202 ? -19.882 20.071 0.730 1.00 89.56 202 ILE A CA 1
ATOM 1527 C C . ILE A 1 202 ? -20.796 21.182 0.190 1.00 89.56 202 ILE A C 1
ATOM 1529 O O . ILE A 1 202 ? -21.522 20.956 -0.775 1.00 89.56 202 ILE A O 1
ATOM 1533 N N . GLY A 1 203 ? -20.725 22.387 0.766 1.00 88.75 203 GLY A N 1
ATOM 1534 C CA . GLY A 1 203 ? -21.513 23.554 0.355 1.00 88.75 203 GLY A CA 1
ATOM 1535 C C . GLY A 1 203 ? -20.926 24.362 -0.811 1.00 88.75 203 GLY A C 1
ATOM 1536 O O . GLY A 1 203 ? -21.634 25.186 -1.392 1.00 88.75 203 GLY A O 1
ATOM 1537 N N . THR A 1 204 ? -19.653 24.145 -1.149 1.00 89.44 204 THR A N 1
ATOM 1538 C CA . THR A 1 204 ? -18.893 24.958 -2.114 1.00 89.44 204 THR A CA 1
ATOM 1539 C C . THR A 1 204 ? -18.530 24.177 -3.376 1.00 89.44 204 THR A C 1
ATOM 1541 O O . THR A 1 204 ? -18.491 24.762 -4.453 1.00 89.44 204 THR A O 1
ATOM 1544 N N . HIS A 1 205 ? -18.366 22.849 -3.307 1.00 90.94 205 HIS A N 1
ATOM 1545 C CA . HIS A 1 205 ? -17.807 22.058 -4.415 1.00 90.94 205 HIS A CA 1
ATOM 1546 C C . HIS A 1 205 ? -18.631 21.996 -5.711 1.00 90.94 205 HIS A C 1
ATOM 1548 O O . HIS A 1 205 ? -18.137 21.549 -6.748 1.00 90.94 205 HIS A O 1
ATOM 1554 N N . PHE A 1 206 ? -19.891 22.420 -5.660 1.00 86.38 206 PHE A N 1
ATOM 1555 C CA . PHE A 1 206 ? -20.781 22.512 -6.818 1.00 86.38 206 PHE A CA 1
ATOM 1556 C C . PHE A 1 206 ? -20.898 23.939 -7.375 1.00 86.38 206 PHE A C 1
ATOM 1558 O O . PHE A 1 206 ? -21.557 24.146 -8.396 1.00 86.38 206 PHE A O 1
ATOM 1565 N N . GLN A 1 207 ? -20.307 24.928 -6.702 1.00 88.31 207 GLN A N 1
ATOM 1566 C CA . GLN A 1 207 ? -20.325 26.320 -7.133 1.00 88.31 207 GLN A CA 1
ATOM 1567 C C . GLN A 1 207 ? -19.410 26.518 -8.347 1.00 88.31 207 GLN A C 1
ATOM 1569 O O . GLN A 1 207 ? -18.494 25.738 -8.613 1.00 88.31 207 GLN A O 1
ATOM 1574 N N . HIS A 1 208 ? -19.668 27.572 -9.121 1.00 84.94 208 HIS A N 1
ATOM 1575 C CA . HIS A 1 208 ? -18.910 27.854 -10.343 1.00 84.94 208 HIS A CA 1
ATOM 1576 C C . HIS A 1 208 ? -17.417 28.107 -10.065 1.00 84.94 208 HIS A C 1
ATOM 1578 O O . HIS A 1 208 ? -16.547 27.631 -10.800 1.00 84.94 208 HIS A O 1
ATOM 1584 N N . ASP A 1 209 ? -17.134 28.822 -8.978 1.00 85.62 209 ASP A N 1
ATOM 1585 C CA . ASP A 1 209 ? -15.794 29.197 -8.533 1.00 85.62 209 ASP A CA 1
ATOM 1586 C C . ASP A 1 209 ? -14.950 28.001 -8.069 1.00 85.62 209 ASP A C 1
ATOM 1588 O O . ASP A 1 209 ? -13.726 28.045 -8.186 1.00 85.62 209 ASP A O 1
ATOM 1592 N N . TRP A 1 210 ? -15.568 26.884 -7.670 1.00 88.12 210 TRP A N 1
ATOM 1593 C CA . TRP A 1 210 ? -14.845 25.657 -7.318 1.00 88.12 210 TRP A CA 1
ATOM 1594 C C . TRP A 1 210 ? -13.884 25.203 -8.418 1.00 88.12 210 TRP A C 1
ATOM 1596 O O . TRP A 1 210 ? -12.782 24.724 -8.157 1.00 88.12 210 TRP A O 1
ATOM 1606 N N . THR A 1 211 ? -14.274 25.343 -9.685 1.00 82.12 211 THR A N 1
ATOM 1607 C CA . THR A 1 211 ? -13.424 24.908 -10.803 1.00 82.12 211 THR A CA 1
ATOM 1608 C C . THR A 1 211 ? -12.169 25.763 -10.973 1.00 82.12 211 THR A C 1
ATOM 1610 O O . THR A 1 211 ? -11.162 25.242 -11.450 1.00 82.12 211 THR A O 1
ATOM 1613 N N . VAL A 1 212 ? -12.206 27.029 -10.545 1.00 85.19 212 VAL A N 1
ATOM 1614 C CA . VAL A 1 212 ? -11.087 27.979 -10.658 1.00 85.19 212 VAL A CA 1
ATOM 1615 C C . VAL A 1 212 ? -10.280 28.123 -9.368 1.00 85.19 212 VAL A C 1
ATOM 1617 O O . VAL A 1 212 ? -9.156 28.613 -9.430 1.00 85.19 212 VAL A O 1
ATOM 1620 N N . GLN A 1 213 ? -10.805 27.661 -8.227 1.00 84.94 213 GLN A N 1
ATOM 1621 C CA . GLN A 1 213 ? -10.037 27.534 -6.987 1.00 84.94 213 GLN A CA 1
ATOM 1622 C C . GLN A 1 213 ? -8.791 26.662 -7.195 1.00 84.94 213 GLN A C 1
ATOM 1624 O O . GLN A 1 213 ? -8.842 25.589 -7.825 1.00 84.94 213 GLN A O 1
ATOM 162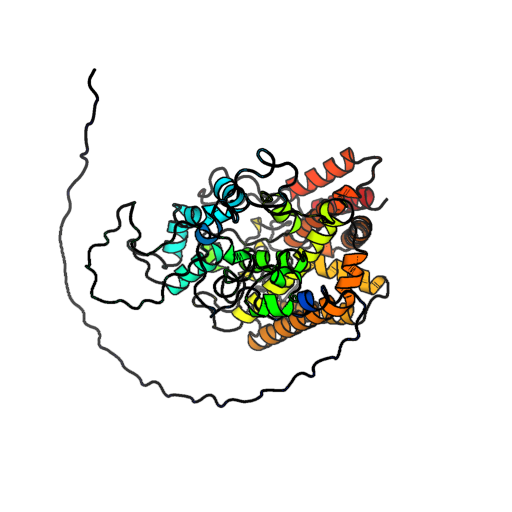9 N N . SER A 1 214 ? -7.684 27.113 -6.614 1.00 82.38 214 SER A N 1
ATOM 1630 C CA . SER A 1 214 ? -6.416 26.396 -6.583 1.00 82.38 214 SER A CA 1
ATOM 1631 C C . SER A 1 214 ? -6.528 25.087 -5.796 1.00 82.38 214 SER A C 1
ATOM 1633 O O . SER A 1 214 ? -7.426 24.878 -4.978 1.00 82.38 214 SER A O 1
ATOM 1635 N N . THR A 1 215 ? -5.595 24.170 -6.050 1.00 76.69 215 THR A N 1
ATOM 1636 C CA . THR A 1 215 ? -5.509 22.907 -5.308 1.00 76.69 215 THR A CA 1
ATOM 1637 C C . THR A 1 215 ? -5.304 23.144 -3.811 1.00 76.69 215 THR A C 1
ATOM 1639 O O . THR A 1 215 ? -5.936 22.463 -3.009 1.00 76.69 215 THR A O 1
ATOM 1642 N N . ASP A 1 216 ? -4.482 24.125 -3.434 1.00 75.75 216 ASP A N 1
ATOM 1643 C CA . ASP A 1 216 ? -4.169 24.418 -2.032 1.00 75.75 216 ASP A CA 1
ATOM 1644 C C . ASP A 1 216 ? -5.382 24.975 -1.277 1.00 75.75 216 ASP A C 1
ATOM 1646 O O . ASP A 1 216 ? -5.596 24.616 -0.123 1.00 75.75 216 ASP A O 1
ATOM 1650 N N . GLU A 1 217 ? -6.219 25.786 -1.934 1.00 82.25 217 GLU A N 1
ATOM 1651 C CA . GLU A 1 217 ? -7.487 26.260 -1.359 1.00 82.25 217 GLU A CA 1
ATOM 1652 C C . GLU A 1 217 ? -8.438 25.088 -1.079 1.00 82.25 217 GLU A C 1
ATOM 1654 O O . GLU A 1 217 ? -8.961 24.967 0.027 1.00 82.25 217 GLU A O 1
ATOM 1659 N N . LYS A 1 218 ? -8.584 24.160 -2.033 1.00 83.69 218 LYS A N 1
ATOM 1660 C CA . LYS A 1 218 ? -9.418 22.957 -1.864 1.00 83.69 218 LYS A CA 1
ATOM 1661 C C . LYS A 1 218 ? -8.903 22.048 -0.750 1.00 83.69 218 LYS A C 1
ATOM 1663 O O . LYS A 1 218 ? -9.690 21.554 0.054 1.00 83.69 218 LYS A O 1
ATOM 1668 N N . ILE A 1 219 ? -7.587 21.843 -0.685 1.00 81.75 219 ILE A N 1
ATOM 1669 C CA . ILE A 1 219 ? -6.939 21.094 0.401 1.00 81.75 219 ILE A CA 1
ATOM 1670 C C . ILE A 1 219 ? -7.156 21.804 1.742 1.00 81.75 219 ILE A C 1
ATOM 1672 O O . ILE A 1 219 ? -7.404 21.137 2.744 1.00 81.75 219 ILE A O 1
ATOM 1676 N N . GLY A 1 220 ? -7.114 23.139 1.761 1.00 79.81 220 GLY A N 1
ATOM 1677 C CA . GLY A 1 220 ? -7.427 23.959 2.931 1.00 79.81 220 GLY A CA 1
ATOM 1678 C C . GLY A 1 220 ? -8.853 23.754 3.450 1.00 79.81 220 GLY A C 1
ATOM 1679 O O . GLY A 1 220 ? -9.054 23.755 4.661 1.00 79.81 220 GLY A O 1
ATOM 1680 N N . GLU A 1 221 ? -9.813 23.488 2.558 1.00 82.62 221 GLU A N 1
ATOM 1681 C CA . GLU A 1 221 ? -11.184 23.079 2.907 1.00 82.62 221 GLU A CA 1
ATOM 1682 C C . GLU A 1 221 ? -11.300 21.582 3.284 1.00 82.62 221 GLU A C 1
ATOM 1684 O O . GLU A 1 221 ? -12.383 21.080 3.585 1.00 82.62 221 GLU A O 1
ATOM 1689 N N . GLY A 1 222 ? -10.200 20.825 3.266 1.00 81.69 222 GLY A N 1
ATOM 1690 C CA . GLY A 1 222 ? -10.180 19.388 3.546 1.00 81.69 222 GLY A CA 1
ATOM 1691 C C . GLY A 1 222 ? -10.596 18.503 2.366 1.00 81.69 222 GLY A C 1
ATOM 1692 O O . GLY A 1 222 ? -10.854 17.316 2.565 1.00 81.69 222 GLY A O 1
ATOM 1693 N N . PHE A 1 223 ? -10.678 19.040 1.144 1.00 86.38 223 PHE A N 1
ATOM 1694 C CA . PHE A 1 223 ? -10.959 18.248 -0.052 1.00 86.38 223 PHE A CA 1
ATOM 1695 C C . PHE A 1 223 ? -9.701 17.547 -0.563 1.00 86.38 223 PHE A C 1
ATOM 1697 O O . PHE A 1 223 ? -8.661 18.164 -0.798 1.00 86.38 223 PHE A O 1
ATOM 1704 N N . VAL A 1 224 ? -9.823 16.248 -0.818 1.00 86.19 224 VAL A N 1
ATOM 1705 C CA . VAL A 1 224 ? -8.769 15.429 -1.413 1.00 86.19 224 VAL A CA 1
ATOM 1706 C C . VAL A 1 224 ? -9.117 15.139 -2.870 1.00 86.19 224 VAL A C 1
ATOM 1708 O O . VAL A 1 224 ? -10.060 14.409 -3.191 1.00 86.19 224 VAL A O 1
ATOM 1711 N N . SER A 1 225 ? -8.329 15.717 -3.778 1.00 83.81 225 SER A N 1
ATOM 1712 C CA . SER A 1 225 ? -8.471 15.479 -5.213 1.00 83.81 225 SER A CA 1
ATOM 1713 C C . SER A 1 225 ? -7.838 14.147 -5.611 1.00 83.81 225 SER A C 1
ATOM 1715 O O . SER A 1 225 ? -6.618 14.013 -5.688 1.00 83.81 225 SER A O 1
ATOM 1717 N N . LEU A 1 226 ? -8.682 13.168 -5.938 1.00 85.44 226 LEU A N 1
ATOM 1718 C CA . LEU A 1 226 ? -8.259 11.847 -6.415 1.00 85.44 226 LEU A CA 1
ATOM 1719 C C . LEU A 1 226 ? -7.920 11.819 -7.913 1.00 85.44 226 LEU A C 1
ATOM 1721 O O . LEU A 1 226 ? -7.682 10.746 -8.461 1.00 85.44 226 LEU A O 1
ATOM 1725 N N . GLY A 1 227 ? -7.925 12.966 -8.603 1.00 79.81 227 GLY A N 1
ATOM 1726 C CA . GLY A 1 227 ? -7.477 13.051 -9.999 1.00 79.81 227 GLY A CA 1
ATOM 1727 C C . GLY A 1 227 ? -5.970 12.818 -10.141 1.00 79.81 227 GLY A C 1
ATOM 1728 O O . GLY A 1 227 ? -5.524 12.250 -11.128 1.00 79.81 227 GLY A O 1
ATOM 1729 N N . ASN A 1 228 ? -5.184 13.190 -9.127 1.00 81.62 228 ASN A N 1
ATOM 1730 C CA . ASN A 1 228 ? -3.764 12.868 -9.084 1.00 81.62 228 ASN A CA 1
ATOM 1731 C C . ASN A 1 228 ? -3.564 11.408 -8.649 1.00 81.62 228 ASN A C 1
ATOM 1733 O O . ASN A 1 228 ? -4.015 11.004 -7.575 1.00 81.62 228 ASN A O 1
ATOM 1737 N N . ILE A 1 229 ? -2.867 10.629 -9.479 1.00 85.75 229 ILE A N 1
ATOM 1738 C CA . ILE A 1 229 ? -2.683 9.186 -9.283 1.00 85.75 229 ILE A CA 1
ATOM 1739 C C . ILE A 1 229 ? -1.898 8.875 -7.998 1.00 85.75 229 ILE A C 1
ATOM 1741 O O . ILE A 1 229 ? -2.277 7.963 -7.266 1.00 85.75 229 ILE A O 1
ATOM 1745 N N . VAL A 1 230 ? -0.859 9.650 -7.672 1.00 85.75 230 VAL A N 1
ATOM 1746 C CA . VAL A 1 230 ? -0.069 9.448 -6.444 1.00 85.75 230 VAL A CA 1
ATOM 1747 C C . VAL A 1 230 ? -0.892 9.795 -5.207 1.00 85.75 230 VAL A C 1
ATOM 1749 O O . VAL A 1 230 ? -0.904 9.035 -4.241 1.00 85.75 230 VAL A O 1
ATOM 1752 N N . THR A 1 231 ? -1.649 10.892 -5.231 1.00 85.06 231 THR A N 1
ATOM 1753 C CA . THR A 1 231 ? -2.575 11.234 -4.141 1.00 85.06 231 THR A CA 1
ATOM 1754 C C . THR A 1 231 ? -3.618 10.143 -3.937 1.00 85.06 231 THR A C 1
ATOM 1756 O O . THR A 1 231 ? -3.840 9.721 -2.804 1.00 85.06 231 THR A O 1
ATOM 1759 N N . ARG A 1 232 ? -4.205 9.626 -5.023 1.00 89.88 232 ARG A N 1
ATOM 1760 C CA . ARG A 1 232 ? -5.147 8.503 -4.965 1.00 89.88 232 ARG A CA 1
ATOM 1761 C C . ARG A 1 232 ? -4.502 7.261 -4.347 1.00 89.88 232 ARG A C 1
ATOM 1763 O O . ARG A 1 232 ? -5.075 6.683 -3.429 1.00 89.88 232 ARG A O 1
ATOM 1770 N N . ALA A 1 233 ? -3.296 6.901 -4.787 1.00 92.75 233 ALA A N 1
ATOM 1771 C CA . ALA A 1 233 ? -2.555 5.765 -4.247 1.00 92.75 233 ALA A CA 1
ATOM 1772 C C . ALA A 1 233 ? -2.296 5.909 -2.738 1.00 92.75 233 ALA A C 1
ATOM 1774 O O . ALA A 1 233 ? -2.424 4.943 -1.991 1.00 92.75 233 ALA A O 1
ATOM 1775 N N . ARG A 1 234 ? -1.964 7.113 -2.263 1.00 90.12 234 ARG A N 1
ATOM 1776 C CA . ARG A 1 234 ? -1.724 7.378 -0.836 1.00 90.12 234 ARG A CA 1
ATOM 1777 C C . ARG A 1 234 ? -2.991 7.305 0.009 1.00 90.12 234 ARG A C 1
ATOM 1779 O O . ARG A 1 234 ? -2.943 6.788 1.122 1.00 90.12 234 ARG A O 1
ATOM 1786 N N . VAL A 1 235 ? -4.124 7.778 -0.513 1.00 89.75 235 VAL A N 1
ATOM 1787 C CA . VAL A 1 235 ? -5.426 7.621 0.153 1.00 89.75 235 VAL A CA 1
ATOM 1788 C C . VAL A 1 235 ? -5.735 6.139 0.358 1.00 89.75 235 VAL A C 1
ATOM 1790 O O . VAL A 1 235 ? -6.047 5.739 1.477 1.00 89.75 235 VAL A O 1
ATOM 1793 N N . CYS A 1 236 ? -5.568 5.308 -0.673 1.00 93.25 236 CYS A N 1
ATOM 1794 C CA . CYS A 1 236 ? -5.752 3.861 -0.551 1.00 93.25 236 CYS A CA 1
ATOM 1795 C C . CYS A 1 236 ? -4.752 3.240 0.445 1.00 93.25 236 CYS A C 1
ATOM 1797 O O . CYS A 1 236 ? -5.149 2.460 1.312 1.00 93.25 236 CYS A O 1
ATOM 1799 N N . ALA A 1 237 ? -3.474 3.627 0.380 1.00 93.25 237 ALA A N 1
ATOM 1800 C CA . ALA A 1 237 ? -2.434 3.117 1.274 1.00 93.25 237 ALA A CA 1
ATOM 1801 C C . ALA A 1 237 ? -2.708 3.418 2.760 1.00 93.25 237 ALA A C 1
ATOM 1803 O O . ALA A 1 237 ? -2.352 2.605 3.610 1.00 93.25 237 ALA A O 1
ATOM 1804 N N . SER A 1 238 ? -3.397 4.521 3.086 1.00 87.44 238 SER A N 1
ATOM 1805 C CA . SER A 1 238 ? -3.730 4.864 4.480 1.00 87.44 238 SER A CA 1
ATOM 1806 C C . SER A 1 238 ? -4.498 3.755 5.215 1.00 87.44 238 SER A C 1
ATOM 1808 O O . SER A 1 238 ? -4.243 3.515 6.390 1.00 87.44 238 SER A O 1
ATOM 1810 N N . CYS A 1 239 ? -5.373 3.020 4.516 1.00 90.81 239 CYS A N 1
ATOM 1811 C CA . CYS A 1 239 ? -6.081 1.859 5.064 1.00 90.81 239 CYS A CA 1
ATOM 1812 C C . CYS A 1 239 ? -5.421 0.527 4.684 1.00 90.81 239 CYS A C 1
ATOM 1814 O O . CYS A 1 239 ? -5.439 -0.409 5.477 1.00 90.81 239 CYS A O 1
ATOM 1816 N N . HIS A 1 240 ? -4.873 0.417 3.467 1.00 94.19 240 HIS A N 1
ATOM 1817 C CA . HIS A 1 240 ? -4.358 -0.846 2.916 1.00 94.19 240 HIS A CA 1
ATOM 1818 C C . HIS A 1 240 ? -2.888 -1.134 3.238 1.00 94.19 240 HIS A C 1
ATOM 1820 O O . HIS A 1 240 ? -2.397 -2.202 2.890 1.00 94.19 240 HIS A O 1
ATOM 1826 N N . VAL A 1 241 ? -2.198 -0.207 3.896 1.00 92.50 241 VAL A N 1
ATOM 1827 C CA . VAL A 1 241 ? -0.896 -0.400 4.555 1.00 92.50 241 VAL A CA 1
ATOM 1828 C C . VAL A 1 241 ? -1.036 -0.073 6.037 1.00 92.50 241 VAL A C 1
ATOM 1830 O O . VAL A 1 241 ? -0.537 -0.809 6.889 1.00 92.50 241 VAL A O 1
ATOM 1833 N N . GLY A 1 242 ? -1.766 1.006 6.318 1.00 85.62 242 GLY A N 1
ATOM 1834 C CA . GLY A 1 242 ? -1.949 1.569 7.643 1.00 85.62 242 GLY A CA 1
ATOM 1835 C C . GLY A 1 242 ? -1.166 2.864 7.821 1.00 85.62 242 GLY A C 1
ATOM 1836 O O . GLY A 1 242 ? -0.253 3.186 7.059 1.00 85.62 242 GLY A O 1
ATOM 1837 N N . ASP A 1 243 ? -1.533 3.613 8.849 1.00 77.62 243 ASP A N 1
ATOM 1838 C CA . ASP A 1 243 ? -0.872 4.847 9.262 1.00 77.62 243 ASP A CA 1
ATOM 1839 C C . ASP A 1 243 ? -0.913 4.980 10.795 1.00 77.62 243 ASP A C 1
ATOM 1841 O O . ASP A 1 243 ? -1.163 4.011 11.513 1.00 77.62 243 ASP A O 1
ATOM 1845 N N . SER A 1 244 ? -0.641 6.174 11.323 1.00 73.38 244 SER A N 1
ATOM 1846 C CA . SER A 1 244 ? -0.651 6.438 12.766 1.00 73.38 244 SER A CA 1
ATOM 1847 C C . SER A 1 244 ? -2.047 6.445 13.412 1.00 73.38 244 SER A C 1
ATOM 1849 O O . SER A 1 244 ? -2.143 6.699 14.614 1.00 73.38 244 SER A O 1
ATOM 1851 N N . ASP A 1 245 ? -3.114 6.200 12.648 1.00 72.06 245 ASP A N 1
ATOM 1852 C CA . ASP A 1 245 ? -4.515 6.132 13.092 1.00 72.06 245 ASP A CA 1
ATOM 1853 C C . ASP A 1 245 ? -5.231 4.841 12.668 1.00 72.06 245 ASP A C 1
ATOM 1855 O O . ASP A 1 245 ? -6.339 4.563 13.132 1.00 72.06 245 ASP A O 1
ATOM 1859 N N . ARG A 1 246 ? -4.607 4.072 11.775 1.00 81.75 246 ARG A N 1
ATOM 1860 C CA . ARG A 1 246 ? -5.113 2.843 11.159 1.00 81.75 246 ARG A CA 1
ATOM 1861 C C . ARG A 1 246 ? -4.047 1.768 11.243 1.00 81.75 246 ARG A C 1
ATOM 1863 O O . ARG A 1 246 ? -3.455 1.378 10.238 1.00 81.75 246 ARG A O 1
ATOM 1870 N N . ASP A 1 247 ? -3.741 1.327 12.452 1.00 85.25 247 ASP A N 1
ATOM 1871 C CA . ASP A 1 247 ? -2.640 0.395 12.640 1.00 85.25 247 ASP A CA 1
ATOM 1872 C C . ASP A 1 247 ? -3.090 -1.048 12.412 1.00 85.25 247 ASP A C 1
ATOM 1874 O O . ASP A 1 247 ? -4.025 -1.547 13.043 1.00 85.25 247 ASP A O 1
ATOM 1878 N N . MET A 1 248 ? -2.376 -1.732 11.521 1.00 89.50 248 MET A N 1
ATOM 1879 C CA . MET A 1 248 ? -2.449 -3.177 11.339 1.00 89.50 248 MET A CA 1
ATOM 1880 C C . MET A 1 248 ? -1.183 -3.819 11.896 1.00 89.50 248 MET A C 1
ATOM 1882 O O . MET A 1 248 ? -0.207 -4.044 11.172 1.00 89.50 248 MET A O 1
ATOM 1886 N N . ASN A 1 249 ? -1.181 -4.075 13.198 1.00 90.56 249 ASN A N 1
ATOM 1887 C CA . ASN A 1 249 ? -0.065 -4.726 13.871 1.00 90.56 249 ASN A CA 1
ATOM 1888 C C . ASN A 1 249 ? -0.136 -6.255 13.804 1.00 90.56 249 ASN A C 1
ATOM 1890 O O . ASN A 1 249 ? -1.110 -6.859 13.345 1.00 90.56 249 ASN A O 1
ATOM 1894 N N . HIS A 1 250 ? 0.932 -6.886 14.282 1.00 92.62 250 HIS A N 1
ATOM 1895 C CA . HIS A 1 250 ? 1.061 -8.330 14.293 1.00 92.62 250 HIS A CA 1
ATOM 1896 C C . HIS A 1 250 ? -0.010 -9.017 15.146 1.00 92.62 250 HIS A C 1
ATOM 1898 O O . HIS A 1 250 ? -0.455 -10.097 14.771 1.00 92.62 250 HIS A O 1
ATOM 1904 N N . ASP A 1 251 ? -0.461 -8.420 16.251 1.00 91.31 251 ASP A N 1
ATOM 1905 C CA . ASP A 1 251 ? -1.486 -9.027 17.109 1.00 91.31 251 ASP A CA 1
ATOM 1906 C C . ASP A 1 251 ? -2.837 -9.114 16.392 1.00 91.31 251 ASP A C 1
ATOM 1908 O O . ASP A 1 251 ? -3.510 -10.145 16.462 1.00 91.31 251 ASP A O 1
ATOM 1912 N N . ILE A 1 252 ? -3.204 -8.084 15.622 1.00 92.62 252 ILE A N 1
ATOM 1913 C CA . ILE A 1 252 ? -4.411 -8.096 14.785 1.00 92.62 252 ILE A CA 1
ATOM 1914 C C . ILE A 1 252 ? -4.305 -9.185 13.703 1.00 92.62 252 ILE A C 1
ATOM 1916 O O . ILE A 1 252 ? -5.257 -9.943 13.484 1.00 92.62 252 ILE A O 1
ATOM 1920 N N . ILE A 1 253 ? -3.133 -9.327 13.074 1.00 92.31 253 ILE A N 1
ATOM 1921 C CA . ILE A 1 253 ? -2.872 -10.385 12.085 1.00 92.31 253 ILE A CA 1
ATOM 1922 C C . ILE A 1 253 ? -2.953 -11.774 12.742 1.00 92.31 253 ILE A C 1
ATOM 1924 O O . ILE A 1 253 ? -3.643 -12.667 12.248 1.00 92.31 253 ILE A O 1
ATOM 1928 N N . ALA A 1 254 ? -2.315 -11.955 13.900 1.00 90.31 254 ALA A N 1
ATOM 1929 C CA . ALA A 1 254 ? -2.303 -13.204 14.658 1.00 90.31 254 ALA A CA 1
ATOM 1930 C C . ALA A 1 254 ? -3.698 -13.596 15.179 1.00 90.31 254 ALA A C 1
ATOM 1932 O O . ALA A 1 254 ? -4.017 -14.785 15.280 1.00 90.31 254 ALA A O 1
ATOM 1933 N N . ALA A 1 255 ? -4.559 -12.617 15.469 1.00 92.38 255 ALA A N 1
ATOM 1934 C CA . ALA A 1 255 ? -5.951 -12.853 15.835 1.00 92.38 255 ALA A CA 1
ATOM 1935 C C . ALA A 1 255 ? -6.789 -13.393 14.658 1.00 92.38 255 ALA A C 1
ATOM 1937 O O . ALA A 1 255 ? -7.777 -14.106 14.884 1.00 92.38 255 ALA A O 1
ATOM 1938 N N . GLY A 1 256 ? -6.367 -13.147 13.415 1.00 91.00 256 GLY A N 1
ATOM 1939 C CA . GLY A 1 256 ? -6.962 -13.721 12.207 1.00 91.00 256 GLY A CA 1
ATOM 1940 C C . GLY A 1 256 ? -7.217 -12.728 11.075 1.00 91.00 256 GLY A C 1
ATOM 1941 O O . GLY A 1 256 ? -7.767 -13.136 10.054 1.00 91.00 256 GLY A O 1
ATOM 1942 N N . HIS A 1 257 ? -6.854 -11.450 11.226 1.00 92.31 257 HIS A N 1
ATOM 1943 C CA . HIS A 1 257 ? -6.956 -10.501 10.122 1.00 92.31 257 HIS A CA 1
ATOM 1944 C C . HIS A 1 257 ? -5.901 -10.826 9.047 1.00 92.31 257 HIS A C 1
ATOM 1946 O O . HIS A 1 257 ? -4.748 -11.102 9.386 1.00 92.31 257 HIS A O 1
ATOM 1952 N N . PRO A 1 258 ? -6.230 -10.779 7.746 1.00 89.62 258 PRO A N 1
ATOM 1953 C CA . PRO A 1 258 ? -5.224 -10.933 6.699 1.00 89.62 258 PRO A CA 1
ATOM 1954 C C . PRO A 1 258 ? -4.128 -9.856 6.801 1.00 89.62 258 PRO A C 1
ATOM 1956 O O . PRO A 1 258 ? -4.446 -8.697 7.079 1.00 89.62 258 PRO A O 1
ATOM 1959 N N . PRO A 1 259 ? -2.846 -10.177 6.549 1.00 89.50 259 PRO A N 1
ATOM 1960 C CA . PRO A 1 259 ? -1.825 -9.145 6.447 1.00 89.50 259 PRO A CA 1
ATOM 1961 C C . PRO A 1 259 ? -2.162 -8.204 5.290 1.00 89.50 259 PRO A C 1
ATOM 1963 O O . PRO A 1 259 ? -2.556 -8.634 4.203 1.00 89.50 259 PRO A O 1
ATOM 1966 N N . LEU A 1 260 ? -1.984 -6.913 5.529 1.00 91.75 260 LEU A N 1
ATOM 1967 C CA . LEU A 1 260 ? -2.202 -5.887 4.527 1.00 91.75 260 LEU A CA 1
ATOM 1968 C C . LEU A 1 260 ? -1.054 -5.898 3.513 1.00 91.75 260 LEU A C 1
ATOM 1970 O O . LEU A 1 260 ? 0.097 -5.619 3.848 1.00 91.75 260 LEU A O 1
ATOM 1974 N N . ARG A 1 261 ? -1.380 -6.276 2.276 1.00 91.25 261 ARG A N 1
ATOM 1975 C CA . ARG A 1 261 ? -0.456 -6.354 1.141 1.00 91.25 261 ARG A CA 1
ATOM 1976 C C . ARG A 1 261 ? -0.961 -5.459 0.024 1.00 91.25 261 ARG A C 1
ATOM 1978 O O . ARG A 1 261 ? -1.661 -5.909 -0.883 1.00 91.25 261 ARG A O 1
ATOM 1985 N N . TYR A 1 262 ? -0.668 -4.169 0.161 1.00 94.62 262 TYR A N 1
ATOM 1986 C CA . TYR A 1 262 ? -1.095 -3.152 -0.790 1.00 94.62 262 TYR A CA 1
ATOM 1987 C C . TYR A 1 262 ? -0.339 -3.274 -2.117 1.00 94.62 262 TYR A C 1
ATOM 1989 O O . TYR A 1 262 ? 0.891 -3.304 -2.120 1.00 94.62 262 TYR A O 1
ATOM 1997 N N . GLU A 1 263 ? -1.080 -3.322 -3.223 1.00 95.12 263 GLU A N 1
ATOM 1998 C CA . GLU A 1 263 ? -0.575 -3.169 -4.585 1.00 95.12 263 GLU A CA 1
ATOM 1999 C C . GLU A 1 263 ? -1.617 -2.369 -5.377 1.00 95.12 263 GLU A C 1
ATOM 2001 O O . GLU A 1 263 ? -2.753 -2.808 -5.571 1.00 95.12 263 GLU A O 1
ATOM 2006 N N . PHE A 1 264 ? -1.262 -1.142 -5.750 1.00 95.69 264 PHE A N 1
ATOM 2007 C CA . PHE A 1 264 ? -2.243 -0.170 -6.215 1.00 95.69 264 PHE A CA 1
ATOM 2008 C C . PHE A 1 264 ? -2.810 -0.493 -7.597 1.00 95.69 264 PHE A C 1
ATOM 2010 O O . PHE A 1 264 ? -4.009 -0.313 -7.787 1.00 95.69 264 PHE A O 1
ATOM 2017 N N . ALA A 1 265 ? -1.997 -0.958 -8.548 1.00 93.38 265 ALA A N 1
ATOM 2018 C CA . ALA A 1 265 ? -2.456 -1.218 -9.911 1.00 93.38 265 ALA A CA 1
ATOM 2019 C C . ALA A 1 265 ? -3.537 -2.311 -9.944 1.00 93.38 265 ALA A C 1
ATOM 2021 O O . ALA A 1 265 ? -4.579 -2.138 -10.574 1.00 93.38 265 ALA A O 1
ATOM 2022 N N . THR A 1 266 ? -3.333 -3.383 -9.183 1.00 90.00 266 THR A N 1
ATOM 2023 C CA . THR A 1 266 ? -4.232 -4.533 -9.056 1.00 90.00 266 THR A CA 1
ATOM 2024 C C . THR A 1 266 ? -5.535 -4.130 -8.375 1.00 90.00 266 THR A C 1
ATOM 2026 O O . THR A 1 266 ? -6.606 -4.289 -8.956 1.00 90.00 266 THR A O 1
ATOM 2029 N N . TYR A 1 267 ? -5.467 -3.525 -7.180 1.00 90.94 267 TYR A N 1
ATOM 2030 C CA . TYR A 1 267 ? -6.683 -3.080 -6.488 1.00 90.94 267 TYR A CA 1
ATOM 2031 C C . TYR A 1 267 ? -7.422 -2.005 -7.278 1.00 90.94 267 TYR A C 1
ATOM 2033 O O . TYR A 1 267 ? -8.648 -1.981 -7.283 1.00 90.94 267 TYR A O 1
ATOM 2041 N N . HIS A 1 268 ? -6.704 -1.115 -7.969 1.00 91.44 268 HIS A N 1
ATOM 2042 C CA . HIS A 1 268 ? -7.337 -0.146 -8.850 1.00 91.44 268 HIS A CA 1
ATOM 2043 C C . HIS A 1 268 ? -8.107 -0.879 -9.951 1.00 91.44 268 HIS A C 1
ATOM 2045 O O . HIS A 1 268 ? -9.280 -0.570 -10.125 1.00 91.44 268 HIS A O 1
ATOM 2051 N N . GLN A 1 269 ? -7.531 -1.868 -10.634 1.00 87.81 269 GLN A N 1
ATOM 2052 C CA . GLN A 1 269 ? -8.225 -2.628 -11.684 1.00 87.81 269 GLN A CA 1
ATOM 2053 C C . GLN A 1 269 ? -9.485 -3.356 -11.197 1.00 87.81 269 GLN A C 1
ATOM 2055 O O . GLN A 1 269 ? -10.486 -3.354 -11.913 1.00 87.81 269 GLN A O 1
ATOM 2060 N N . ASP A 1 270 ? -9.464 -3.903 -9.983 1.00 86.56 270 ASP A N 1
ATOM 2061 C CA . ASP A 1 270 ? -10.584 -4.674 -9.427 1.00 86.56 270 ASP A CA 1
ATOM 2062 C C . ASP A 1 270 ? -11.749 -3.805 -8.913 1.00 86.56 270 ASP A C 1
ATOM 2064 O O . ASP A 1 270 ? -12.852 -4.309 -8.683 1.00 86.56 270 ASP A O 1
ATOM 2068 N N . LEU A 1 271 ? -11.539 -2.497 -8.727 1.00 85.50 271 LEU A N 1
ATOM 2069 C CA . LEU A 1 271 ? -12.574 -1.602 -8.207 1.00 85.50 271 LEU A CA 1
ATOM 2070 C C . LEU A 1 271 ? -13.590 -1.186 -9.284 1.00 85.50 271 LEU A C 1
ATOM 2072 O O . LEU A 1 271 ? -13.198 -0.738 -10.370 1.00 85.50 271 LEU A O 1
ATOM 2076 N N . PRO A 1 272 ? -14.901 -1.199 -8.968 1.00 85.12 272 PRO A N 1
ATOM 2077 C CA . PRO A 1 272 ? -15.914 -0.647 -9.853 1.00 85.12 272 PRO A CA 1
ATOM 2078 C C . PRO A 1 272 ? -15.736 0.867 -9.952 1.00 85.12 272 PRO A C 1
ATOM 2080 O O . PRO A 1 272 ? -15.909 1.622 -8.991 1.00 85.12 272 PRO A O 1
ATOM 2083 N N . LYS A 1 273 ? -15.383 1.321 -11.151 1.00 84.81 273 LYS A N 1
ATOM 2084 C CA . LYS A 1 273 ? -15.107 2.730 -11.413 1.00 84.81 273 LYS A CA 1
ATOM 2085 C C . LYS A 1 273 ? -16.391 3.542 -11.332 1.00 84.81 273 LYS A C 1
ATOM 2087 O O . LYS A 1 273 ? -17.262 3.442 -12.191 1.00 84.81 273 LYS A O 1
ATOM 2092 N N . HIS A 1 274 ? -16.459 4.407 -10.329 1.00 85.81 274 HIS A N 1
ATOM 2093 C CA . HIS A 1 274 ? -17.427 5.501 -10.242 1.00 85.81 274 HIS A CA 1
ATOM 2094 C C . HIS A 1 274 ? -16.751 6.863 -10.497 1.00 85.81 274 HIS A C 1
ATOM 2096 O O . HIS A 1 274 ? -17.235 7.911 -10.090 1.00 85.81 274 HIS A O 1
ATOM 2102 N N . TRP A 1 275 ? -15.611 6.844 -11.192 1.00 84.75 275 TRP A N 1
ATOM 2103 C CA . TRP A 1 275 ? -14.869 8.005 -11.679 1.00 84.75 275 TRP A CA 1
ATOM 2104 C C . TRP A 1 275 ? -14.370 7.732 -13.105 1.00 84.75 275 TRP A C 1
ATOM 2106 O O . TRP A 1 275 ? -14.546 6.638 -13.642 1.00 84.75 275 TRP A O 1
ATOM 2116 N N . ARG A 1 276 ? -13.744 8.732 -13.733 1.00 79.25 276 ARG A N 1
ATOM 2117 C CA . ARG A 1 276 ? -13.138 8.603 -15.066 1.00 79.25 276 ARG A CA 1
ATOM 2118 C C . ARG A 1 276 ? -11.625 8.685 -14.945 1.00 79.25 276 ARG A C 1
ATOM 2120 O O . ARG A 1 276 ? -11.123 9.641 -14.366 1.00 79.25 276 ARG A O 1
ATOM 2127 N N . ASP A 1 277 ? -10.940 7.719 -15.536 1.00 81.06 277 ASP A N 1
ATOM 2128 C CA . ASP A 1 277 ? -9.493 7.742 -15.728 1.00 81.06 277 ASP A CA 1
ATOM 2129 C C . ASP A 1 277 ? -9.229 8.126 -17.187 1.00 81.06 277 ASP A C 1
ATOM 2131 O O . ASP A 1 277 ? -9.293 7.288 -18.083 1.00 81.06 277 ASP A O 1
ATOM 2135 N N . LEU A 1 278 ? -9.040 9.420 -17.453 1.00 77.94 278 LEU A N 1
ATOM 2136 C CA . LEU A 1 278 ? -8.824 9.910 -18.822 1.00 77.94 278 LEU A CA 1
ATOM 2137 C C . LEU A 1 278 ? -7.466 9.439 -19.361 1.00 77.94 278 LEU A C 1
ATOM 2139 O O . LEU A 1 278 ? -7.318 9.136 -20.545 1.00 77.94 278 LEU A O 1
ATOM 2143 N N . GLU A 1 279 ? -6.505 9.319 -18.452 1.00 75.38 279 GLU A N 1
ATOM 2144 C CA . GLU A 1 279 ? -5.152 8.821 -18.654 1.00 75.38 279 GLU A CA 1
ATOM 2145 C C . GLU A 1 279 ? -5.139 7.337 -19.056 1.00 75.38 279 GLU A C 1
ATOM 2147 O O . GLU A 1 279 ? -4.216 6.903 -19.734 1.00 75.38 279 GLU A O 1
ATOM 2152 N N . ALA A 1 280 ? -6.194 6.571 -18.737 1.00 79.38 280 ALA A N 1
ATOM 2153 C CA . ALA A 1 280 ? -6.310 5.153 -19.100 1.00 79.38 280 ALA A CA 1
ATOM 2154 C C . ALA A 1 280 ? -6.464 4.899 -20.610 1.00 79.38 280 ALA A C 1
ATOM 2156 O O . ALA A 1 280 ? -6.473 3.747 -21.043 1.00 79.38 280 ALA A O 1
ATOM 2157 N N . THR A 1 281 ? -6.600 5.955 -21.420 1.00 81.94 281 THR A N 1
ATOM 2158 C CA . THR A 1 281 ? -6.558 5.841 -22.885 1.00 81.94 281 THR A CA 1
ATOM 2159 C C . THR A 1 281 ? -5.176 5.443 -23.403 1.00 81.94 281 THR A C 1
ATOM 2161 O O . THR A 1 281 ? -5.099 4.804 -24.451 1.00 81.94 281 THR A O 1
ATOM 2164 N N . ASP A 1 282 ? -4.108 5.752 -22.662 1.00 85.50 282 ASP A N 1
ATOM 2165 C CA . ASP A 1 282 ? -2.756 5.272 -22.940 1.00 85.50 282 ASP A CA 1
ATOM 2166 C C . ASP A 1 282 ? -2.419 4.067 -22.050 1.00 85.50 282 ASP A C 1
ATOM 2168 O O . ASP A 1 282 ? -1.875 4.190 -20.950 1.00 85.50 282 ASP A O 1
ATOM 2172 N N . GLN A 1 283 ? -2.760 2.874 -22.537 1.00 80.81 283 GLN A N 1
ATOM 2173 C CA . GLN A 1 283 ? -2.571 1.616 -21.808 1.00 80.81 283 GLN A CA 1
ATOM 2174 C C . GLN A 1 283 ? -1.087 1.299 -21.545 1.00 80.81 283 GLN A C 1
ATOM 2176 O O . GLN A 1 283 ? -0.756 0.706 -20.520 1.00 80.81 283 GLN A O 1
ATOM 2181 N N . PHE A 1 284 ? -0.186 1.771 -22.411 1.00 86.88 284 PHE A N 1
ATOM 2182 C CA . PHE A 1 284 ? 1.261 1.566 -22.308 1.00 86.88 284 PHE A CA 1
ATOM 2183 C C . PHE A 1 284 ? 1.884 2.318 -21.122 1.00 86.88 284 PHE A C 1
ATOM 2185 O O . PHE A 1 284 ? 2.921 1.902 -20.596 1.00 86.88 284 PHE A O 1
ATOM 2192 N N . THR A 1 285 ? 1.245 3.401 -20.686 1.00 88.06 285 THR A N 1
ATOM 2193 C CA . THR A 1 285 ? 1.732 4.284 -19.618 1.00 88.06 285 THR A CA 1
ATOM 2194 C C . THR A 1 285 ? 0.922 4.134 -18.336 1.00 88.06 285 THR A C 1
ATOM 2196 O O . THR A 1 285 ? 1.474 4.194 -17.234 1.00 88.06 285 THR A O 1
ATOM 2199 N N . PHE A 1 286 ? -0.391 3.924 -18.453 1.00 88.81 286 PHE A N 1
ATOM 2200 C CA . PHE A 1 286 ? -1.307 4.070 -17.328 1.00 88.81 286 PHE A CA 1
ATOM 2201 C C . PHE A 1 286 ? -1.078 3.040 -16.216 1.00 88.81 286 PHE A C 1
ATOM 2203 O O . PHE A 1 286 ? -0.897 3.422 -15.062 1.00 88.81 286 PHE A O 1
ATOM 2210 N N . GLU A 1 287 ? -1.031 1.745 -16.537 1.00 91.75 287 GLU A N 1
ATOM 2211 C CA . GLU A 1 287 ? -0.819 0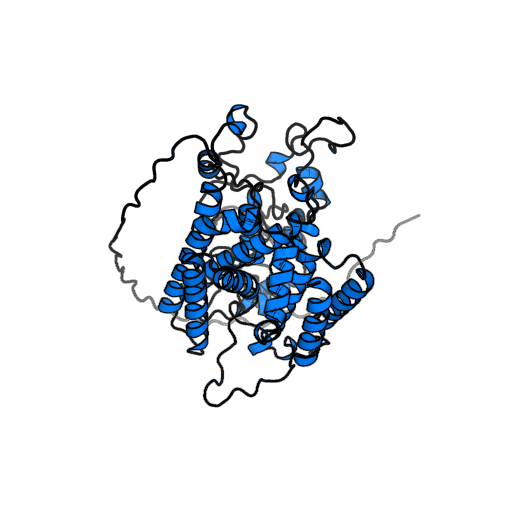.697 -15.530 1.00 91.75 287 GLU A CA 1
ATOM 2212 C C . GLU A 1 287 ? 0.581 0.737 -14.888 1.00 91.75 287 GLU A C 1
ATOM 2214 O O . GLU A 1 287 ? 0.655 0.707 -13.656 1.00 91.75 287 GLU A O 1
ATOM 2219 N N . PRO A 1 288 ? 1.682 0.924 -15.644 1.00 92.19 288 PRO A N 1
ATOM 2220 C CA . PRO A 1 288 ? 2.990 1.186 -15.051 1.00 92.19 288 PRO A CA 1
ATOM 2221 C C . PRO A 1 288 ? 2.972 2.388 -14.100 1.00 92.19 288 PRO A C 1
ATOM 2223 O O . PRO A 1 288 ? 3.588 2.337 -13.034 1.00 92.19 288 PRO A O 1
ATOM 2226 N N . THR A 1 289 ? 2.262 3.462 -14.457 1.00 90.88 289 THR A N 1
ATOM 2227 C CA . THR A 1 289 ? 2.140 4.663 -13.615 1.00 90.88 289 THR A CA 1
ATOM 2228 C C . THR A 1 289 ? 1.373 4.366 -12.328 1.00 90.88 289 THR A C 1
ATOM 2230 O O . THR A 1 289 ? 1.781 4.825 -11.259 1.00 90.88 289 THR A O 1
ATOM 2233 N N . LEU A 1 290 ? 0.300 3.565 -12.392 1.00 92.19 290 LEU A N 1
ATOM 2234 C CA . LEU A 1 290 ? -0.388 3.068 -11.196 1.00 92.19 290 LEU A CA 1
ATOM 2235 C C . LEU A 1 290 ? 0.572 2.252 -10.323 1.00 92.19 290 LEU A C 1
ATOM 2237 O O . LEU A 1 290 ? 0.662 2.501 -9.125 1.00 92.19 290 LEU A O 1
ATOM 2241 N N . TRP A 1 291 ? 1.338 1.330 -10.907 1.00 95.12 291 TRP A N 1
ATOM 2242 C CA . TRP A 1 291 ? 2.299 0.524 -10.154 1.00 95.12 291 TRP A CA 1
ATOM 2243 C C . TRP A 1 291 ? 3.318 1.404 -9.419 1.00 95.12 291 TRP A C 1
ATOM 2245 O O . TRP A 1 291 ? 3.456 1.292 -8.201 1.00 95.12 291 TRP A O 1
ATOM 2255 N N . LEU A 1 292 ? 3.957 2.356 -10.112 1.00 93.50 292 LEU A N 1
ATOM 2256 C CA . LEU A 1 292 ? 4.945 3.254 -9.502 1.00 93.50 292 LEU A CA 1
ATOM 2257 C C . LEU A 1 292 ? 4.325 4.133 -8.405 1.00 93.50 292 LEU A C 1
ATOM 2259 O O . LEU A 1 292 ? 4.889 4.261 -7.317 1.00 93.50 292 LEU A O 1
ATOM 2263 N N . ALA A 1 293 ? 3.139 4.698 -8.647 1.00 92.00 293 ALA A N 1
ATOM 2264 C CA . ALA A 1 293 ? 2.410 5.456 -7.632 1.00 92.00 293 ALA A CA 1
ATOM 2265 C C . ALA A 1 293 ? 2.091 4.602 -6.393 1.00 92.00 293 ALA A C 1
ATOM 2267 O O . ALA A 1 293 ? 2.181 5.092 -5.265 1.00 92.00 293 ALA A O 1
ATOM 2268 N N . GLY A 1 294 ? 1.768 3.321 -6.593 1.00 94.69 294 GLY A N 1
ATOM 2269 C CA . GLY A 1 294 ? 1.575 2.336 -5.534 1.00 94.69 294 GLY A CA 1
ATOM 2270 C C . GLY A 1 294 ? 2.838 2.071 -4.721 1.00 94.69 294 GLY A C 1
ATOM 2271 O O . GLY A 1 294 ? 2.761 2.064 -3.494 1.00 94.69 294 GLY A O 1
ATOM 2272 N N . GLN A 1 295 ? 3.996 1.926 -5.375 1.00 95.44 295 GLN A N 1
ATOM 2273 C CA . GLN A 1 295 ? 5.290 1.758 -4.700 1.00 95.44 295 GLN A CA 1
ATOM 2274 C C . GLN A 1 295 ? 5.618 2.974 -3.820 1.00 95.44 295 GLN A C 1
ATOM 2276 O O . GLN A 1 295 ? 5.924 2.824 -2.638 1.00 95.44 295 GLN A O 1
ATOM 2281 N N . ILE A 1 296 ? 5.476 4.191 -4.359 1.00 93.44 296 ILE A N 1
ATOM 2282 C CA . ILE A 1 296 ? 5.722 5.439 -3.615 1.00 93.44 296 ILE A CA 1
ATOM 2283 C C . ILE A 1 296 ? 4.788 5.538 -2.402 1.00 93.44 296 ILE A C 1
ATOM 2285 O O . ILE A 1 296 ? 5.241 5.768 -1.280 1.00 93.44 296 ILE A O 1
ATOM 2289 N N . ALA A 1 297 ? 3.485 5.341 -2.617 1.00 92.69 297 ALA A N 1
ATOM 2290 C CA . ALA A 1 297 ? 2.481 5.419 -1.561 1.00 92.69 297 ALA A CA 1
ATOM 2291 C C . ALA A 1 297 ? 2.663 4.334 -0.489 1.00 92.69 297 ALA A C 1
ATOM 2293 O O . ALA A 1 297 ? 2.498 4.610 0.699 1.00 92.69 297 ALA A O 1
ATOM 2294 N N . GLY A 1 298 ? 3.021 3.116 -0.901 1.00 94.62 298 GLY A N 1
ATOM 2295 C CA . GLY A 1 298 ? 3.274 1.993 -0.007 1.00 94.62 298 GLY A CA 1
ATOM 2296 C C . GLY A 1 298 ? 4.467 2.243 0.910 1.00 94.62 298 GLY A C 1
ATOM 2297 O O . GLY A 1 298 ? 4.346 2.065 2.121 1.00 94.62 298 GLY A O 1
ATOM 2298 N N . VAL A 1 299 ? 5.590 2.725 0.362 1.00 95.31 299 VAL A N 1
ATOM 2299 C CA . VAL A 1 299 ? 6.768 3.098 1.162 1.00 95.31 299 VAL A CA 1
ATOM 2300 C C . VAL A 1 299 ? 6.453 4.260 2.104 1.00 95.31 299 VAL A C 1
ATOM 2302 O O . VAL A 1 299 ? 6.805 4.183 3.279 1.00 95.31 299 VAL A O 1
ATOM 2305 N N . ASP A 1 300 ? 5.773 5.314 1.636 1.00 92.88 300 ASP A N 1
ATOM 2306 C CA . ASP A 1 300 ? 5.385 6.461 2.478 1.00 92.88 300 ASP A CA 1
ATOM 2307 C C . ASP A 1 300 ? 4.555 6.013 3.693 1.00 92.88 300 ASP A C 1
ATOM 2309 O O . ASP A 1 300 ? 4.913 6.308 4.839 1.00 92.88 300 ASP A O 1
ATOM 2313 N N . ALA A 1 301 ? 3.492 5.238 3.451 1.00 92.00 301 ALA A N 1
ATOM 2314 C CA . ALA A 1 301 ? 2.607 4.732 4.496 1.00 92.00 301 ALA A CA 1
ATOM 2315 C C . ALA A 1 301 ? 3.335 3.776 5.455 1.00 92.00 301 ALA A C 1
ATOM 2317 O O . ALA A 1 301 ? 3.232 3.920 6.673 1.00 92.00 301 ALA A O 1
ATOM 2318 N N . PHE A 1 302 ? 4.150 2.859 4.928 1.00 93.81 302 PHE A N 1
ATOM 2319 C CA . PHE A 1 302 ? 4.929 1.929 5.742 1.00 93.81 302 PHE A CA 1
ATOM 2320 C C . PHE A 1 302 ? 5.931 2.648 6.656 1.00 93.81 302 PHE A C 1
ATOM 2322 O O . PHE A 1 302 ? 6.037 2.317 7.838 1.00 93.81 302 PHE A O 1
ATOM 2329 N N . LEU A 1 303 ? 6.636 3.665 6.148 1.00 93.56 303 LEU A N 1
ATOM 2330 C CA . LEU A 1 303 ? 7.567 4.469 6.945 1.00 93.56 303 LEU A CA 1
ATOM 2331 C C . LEU A 1 303 ? 6.841 5.291 8.016 1.00 93.56 303 LEU A C 1
ATOM 2333 O O . LEU A 1 303 ? 7.342 5.398 9.137 1.00 93.56 303 LEU A O 1
ATOM 2337 N N . ALA A 1 304 ? 5.668 5.845 7.696 1.00 89.19 304 ALA A N 1
ATOM 2338 C CA . ALA A 1 304 ? 4.838 6.565 8.659 1.00 89.19 304 ALA A CA 1
ATOM 2339 C C . ALA A 1 304 ? 4.329 5.640 9.778 1.00 89.19 304 ALA A C 1
ATOM 2341 O O . ALA A 1 304 ? 4.442 5.979 10.959 1.00 89.19 304 ALA A O 1
ATOM 2342 N N . ALA A 1 305 ? 3.835 4.449 9.426 1.00 88.81 305 ALA A N 1
ATOM 2343 C CA . ALA A 1 305 ? 3.415 3.438 10.389 1.00 88.81 305 ALA A CA 1
ATOM 2344 C C . ALA A 1 305 ? 4.592 2.982 11.265 1.00 88.81 305 ALA A C 1
ATOM 2346 O O . ALA A 1 305 ? 4.468 2.934 12.487 1.00 88.81 305 ALA A O 1
ATOM 2347 N N . LEU A 1 306 ? 5.759 2.711 10.668 1.00 91.38 306 LEU A N 1
ATOM 2348 C CA . LEU A 1 306 ? 6.967 2.322 11.398 1.00 91.38 306 LEU A CA 1
ATOM 2349 C C . LEU A 1 306 ? 7.398 3.395 12.405 1.00 91.38 306 LEU A C 1
ATOM 2351 O O . LEU A 1 306 ? 7.663 3.073 13.561 1.00 91.38 306 LEU A O 1
ATOM 2355 N N . GLU A 1 307 ? 7.422 4.667 11.994 1.00 89.75 307 GLU A N 1
ATOM 2356 C CA . GLU A 1 307 ? 7.706 5.786 12.897 1.00 89.75 307 GLU A CA 1
ATOM 2357 C C . GLU A 1 307 ? 6.708 5.837 14.063 1.00 89.75 307 GLU A C 1
ATOM 2359 O O . GLU A 1 307 ? 7.124 6.006 15.213 1.00 89.75 307 GLU A O 1
ATOM 2364 N N . SER A 1 308 ? 5.413 5.655 13.780 1.00 86.62 308 SER A N 1
ATOM 2365 C CA . SER A 1 308 ? 4.367 5.638 14.804 1.00 86.62 308 SER A CA 1
ATOM 2366 C C . SER A 1 308 ? 4.546 4.481 15.783 1.00 86.62 308 SER A C 1
ATOM 2368 O O . SER A 1 308 ? 4.430 4.697 16.978 1.00 86.62 308 SER A O 1
ATOM 2370 N N . ARG A 1 309 ? 4.887 3.277 15.311 1.00 88.50 309 ARG A N 1
ATOM 2371 C CA . ARG A 1 309 ? 5.092 2.066 16.134 1.00 88.50 309 ARG A CA 1
ATOM 2372 C C . ARG A 1 309 ? 6.326 2.139 17.030 1.00 88.50 309 ARG A C 1
ATOM 2374 O O . ARG A 1 309 ? 6.371 1.525 18.093 1.00 88.50 309 ARG A O 1
ATOM 2381 N N . CYS A 1 310 ? 7.347 2.890 16.617 1.00 88.50 310 CYS A N 1
ATOM 2382 C CA . CYS A 1 310 ? 8.499 3.180 17.471 1.00 88.50 310 CYS A CA 1
ATOM 2383 C C . CYS A 1 310 ? 8.136 4.086 18.657 1.00 88.50 310 CYS A C 1
ATOM 2385 O O . CYS A 1 310 ? 8.834 4.094 19.676 1.00 88.50 310 CYS A O 1
ATOM 2387 N N . GLN A 1 311 ? 7.067 4.867 18.521 1.00 78.06 311 GLN A N 1
ATOM 2388 C CA . GLN A 1 311 ? 6.504 5.696 19.575 1.00 78.06 311 GLN A CA 1
ATOM 2389 C C . GLN A 1 311 ? 5.418 4.863 20.281 1.00 78.06 311 GLN A C 1
ATOM 2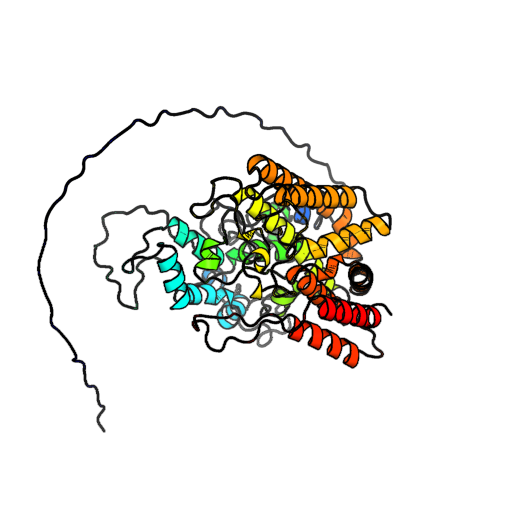391 O O . GLN A 1 311 ? 4.694 4.106 19.649 1.00 78.06 311 GLN A O 1
ATOM 2396 N N . LYS A 1 312 ? 5.260 4.955 21.606 1.00 63.62 312 LYS A N 1
ATOM 2397 C CA . LYS A 1 312 ? 4.179 4.239 22.326 1.00 63.62 312 LYS A CA 1
ATOM 2398 C C . LYS A 1 312 ? 2.791 4.869 22.069 1.00 63.62 312 LYS A C 1
ATOM 2400 O O . LYS A 1 312 ? 2.007 5.024 22.999 1.00 63.62 312 LYS A O 1
ATOM 2405 N N . SER A 1 313 ? 2.525 5.346 20.853 1.00 50.50 313 SER A N 1
ATOM 2406 C CA . SER A 1 313 ? 1.373 6.196 20.528 1.00 50.50 313 SER A CA 1
ATOM 2407 C C . SER A 1 313 ? 0.089 5.412 20.246 1.00 50.50 313 SER A C 1
ATOM 2409 O O . SER A 1 313 ? -0.987 6.006 20.276 1.00 50.50 313 SER A O 1
ATOM 2411 N N . LEU A 1 314 ? 0.172 4.100 20.003 1.00 56.97 314 LEU A N 1
ATOM 2412 C CA . LEU A 1 314 ? -0.970 3.259 19.641 1.00 56.97 314 LEU A CA 1
ATOM 2413 C C . LEU A 1 314 ? -1.304 2.266 20.756 1.00 56.97 314 LEU A C 1
ATOM 2415 O O . LEU A 1 314 ? -0.417 1.618 21.304 1.00 56.97 314 LEU A O 1
ATOM 2419 N N . HIS A 1 315 ? -2.597 2.133 21.071 1.00 55.88 315 HIS A N 1
ATOM 2420 C CA . HIS A 1 315 ? -3.108 1.357 22.214 1.00 55.88 315 HIS A CA 1
ATOM 2421 C C . HIS A 1 315 ? -2.715 -0.133 22.180 1.00 55.88 315 HIS A C 1
ATOM 2423 O O . HIS A 1 315 ? -2.672 -0.782 23.222 1.00 55.88 315 HIS A O 1
ATOM 2429 N N . VAL A 1 316 ? -2.404 -0.658 20.991 1.00 58.59 316 VAL A N 1
ATOM 2430 C CA . VAL A 1 316 ? -2.212 -2.092 20.729 1.00 58.59 316 VAL A CA 1
ATOM 2431 C C . VAL A 1 316 ? -0.845 -2.464 20.143 1.00 58.59 316 VAL A C 1
ATOM 2433 O O . VAL A 1 316 ? -0.556 -3.649 20.053 1.00 58.59 316 VAL A O 1
ATOM 2436 N N . SER A 1 317 ? 0.010 -1.507 19.756 1.00 69.19 317 SER A N 1
ATOM 2437 C CA . SER A 1 317 ? 1.319 -1.838 19.163 1.00 69.19 317 SER A CA 1
ATOM 2438 C C . SER A 1 317 ? 2.421 -1.855 20.219 1.00 69.19 317 SER A C 1
ATOM 2440 O O . SER A 1 317 ? 2.568 -0.921 21.012 1.00 69.19 317 SER A O 1
ATOM 2442 N N . GLN A 1 318 ? 3.211 -2.929 20.225 1.00 81.00 318 GLN A N 1
ATOM 2443 C CA . GLN A 1 318 ? 4.381 -3.078 21.083 1.00 81.00 318 GLN A CA 1
ATOM 2444 C C . GLN A 1 318 ? 5.648 -3.077 20.234 1.00 81.00 318 GLN A C 1
ATOM 2446 O O . GLN A 1 318 ? 5.723 -3.737 19.203 1.00 81.00 318 GLN A O 1
ATOM 2451 N N . TRP A 1 319 ? 6.671 -2.348 20.686 1.00 88.81 319 TRP A N 1
ATOM 2452 C CA . TRP A 1 319 ? 7.973 -2.354 20.029 1.00 88.81 319 TRP A CA 1
ATOM 2453 C C . TRP A 1 319 ? 8.831 -3.537 20.515 1.00 88.81 319 TRP A C 1
ATOM 2455 O O . TRP A 1 319 ? 8.964 -3.709 21.731 1.00 88.81 319 TRP A O 1
ATOM 2465 N N . PRO A 1 320 ? 9.484 -4.303 19.621 1.00 90.44 320 PRO A N 1
ATOM 2466 C CA . PRO A 1 320 ? 9.471 -4.179 18.163 1.00 90.44 320 PRO A CA 1
ATOM 2467 C C . PRO A 1 320 ? 8.167 -4.686 17.542 1.00 90.44 320 PRO A C 1
ATOM 2469 O O . PRO A 1 320 ? 7.699 -5.771 17.869 1.00 90.44 320 PRO A O 1
ATOM 2472 N N . GLU A 1 321 ? 7.626 -3.922 16.593 1.00 91.25 321 GLU A N 1
ATOM 2473 C CA . GLU A 1 321 ? 6.384 -4.300 15.922 1.00 91.25 321 GLU A CA 1
ATOM 2474 C C . GLU A 1 321 ? 6.660 -5.316 14.804 1.00 91.25 321 GLU A C 1
ATOM 2476 O O . GLU A 1 321 ? 7.310 -5.000 13.801 1.00 91.25 321 GLU A O 1
ATOM 2481 N N . PHE A 1 322 ? 6.161 -6.545 14.963 1.00 92.25 322 PHE A N 1
ATOM 2482 C CA . PHE A 1 322 ? 6.461 -7.646 14.047 1.00 92.25 322 PHE A CA 1
ATOM 2483 C C . PHE A 1 322 ? 5.780 -7.537 12.681 1.00 92.25 322 PHE A C 1
ATOM 2485 O O . PHE A 1 322 ? 6.276 -8.130 11.725 1.00 92.25 322 PHE A O 1
ATOM 2492 N N . ALA A 1 323 ? 4.742 -6.709 12.535 1.00 91.50 323 ALA A N 1
ATOM 2493 C CA . ALA A 1 323 ? 4.167 -6.397 11.225 1.00 91.50 323 ALA A CA 1
ATOM 2494 C C . ALA A 1 323 ? 5.136 -5.641 10.288 1.00 91.50 323 ALA A C 1
ATOM 2496 O O . ALA A 1 323 ? 4.851 -5.499 9.103 1.00 91.50 323 ALA A O 1
ATOM 2497 N N . ALA A 1 324 ? 6.279 -5.150 10.788 1.00 92.38 324 ALA A N 1
ATOM 2498 C CA . ALA A 1 324 ? 7.329 -4.544 9.964 1.00 92.38 324 ALA A CA 1
ATOM 2499 C C . ALA A 1 324 ? 8.307 -5.562 9.334 1.00 92.38 324 ALA A C 1
ATOM 2501 O O . ALA A 1 324 ? 9.209 -5.180 8.584 1.00 92.38 324 ALA A O 1
ATOM 2502 N N . TYR A 1 325 ? 8.165 -6.852 9.644 1.00 93.75 325 TYR A N 1
ATOM 2503 C CA . TYR A 1 325 ? 9.072 -7.908 9.201 1.00 93.75 325 TYR A CA 1
ATOM 2504 C C . TYR A 1 325 ? 8.370 -8.908 8.279 1.00 93.75 325 TYR A C 1
ATOM 2506 O O . TYR A 1 325 ? 7.156 -9.084 8.328 1.00 93.75 325 TYR A O 1
ATOM 2514 N N . ASP A 1 326 ? 9.155 -9.597 7.453 1.00 92.25 326 ASP A N 1
ATOM 2515 C CA . ASP A 1 326 ? 8.688 -10.690 6.606 1.00 92.25 326 ASP A CA 1
ATOM 2516 C C . ASP A 1 326 ? 8.198 -11.848 7.488 1.00 92.25 326 ASP A C 1
ATOM 2518 O O . ASP A 1 326 ? 8.980 -12.449 8.241 1.00 92.25 326 ASP A O 1
ATOM 2522 N N . CYS A 1 327 ? 6.910 -12.189 7.367 1.00 90.12 327 CYS A N 1
ATOM 2523 C CA . CYS A 1 327 ? 6.272 -13.267 8.120 1.00 90.12 327 CYS A CA 1
ATOM 2524 C C . CYS A 1 327 ? 7.000 -14.610 7.957 1.00 90.12 327 CYS A C 1
ATOM 2526 O O . CYS A 1 327 ? 7.046 -15.396 8.907 1.00 90.12 327 CYS A O 1
ATOM 2528 N N . ALA A 1 328 ? 7.616 -14.867 6.795 1.00 87.75 328 ALA A N 1
ATOM 2529 C CA . ALA A 1 328 ? 8.370 -16.088 6.523 1.00 87.75 328 ALA A CA 1
ATOM 2530 C C . ALA A 1 328 ? 9.641 -16.223 7.379 1.00 87.75 328 ALA A C 1
ATOM 2532 O O . ALA A 1 328 ? 10.224 -17.305 7.438 1.00 87.75 328 ALA A O 1
ATOM 2533 N N . SER A 1 329 ? 10.051 -15.166 8.091 1.00 86.94 329 SER A N 1
ATOM 2534 C CA . SER A 1 329 ? 11.142 -15.216 9.074 1.00 86.94 329 SER A CA 1
ATOM 2535 C C . SER A 1 329 ? 10.828 -16.125 10.267 1.00 86.94 329 SER A C 1
ATOM 2537 O O . SER A 1 329 ? 11.745 -16.717 10.833 1.00 86.94 329 SER A O 1
ATOM 2539 N N . CYS A 1 330 ? 9.548 -16.229 10.643 1.00 86.44 330 CYS A N 1
ATOM 2540 C CA . CYS A 1 330 ? 9.068 -17.056 11.756 1.00 86.44 330 CYS A CA 1
ATOM 2541 C C . CYS A 1 330 ? 8.116 -18.163 11.273 1.00 86.44 330 CYS A C 1
ATOM 2543 O O . CYS A 1 330 ? 8.186 -19.299 11.741 1.00 86.44 330 CYS A O 1
ATOM 2545 N N . HIS A 1 331 ? 7.257 -17.854 10.300 1.00 85.56 331 HIS A N 1
ATOM 2546 C CA . HIS A 1 331 ? 6.307 -18.776 9.682 1.00 85.56 331 HIS A CA 1
ATOM 2547 C C . HIS A 1 331 ? 6.894 -19.350 8.390 1.00 85.56 331 HIS A C 1
ATOM 2549 O O . HIS A 1 331 ? 6.473 -18.986 7.297 1.00 85.56 331 HIS A O 1
ATOM 2555 N N . HIS A 1 332 ? 7.887 -20.238 8.501 1.00 81.19 332 HIS A N 1
ATOM 2556 C CA . HIS A 1 332 ? 8.674 -20.705 7.348 1.00 81.19 332 HIS A CA 1
ATOM 2557 C C . HIS A 1 332 ? 7.845 -21.313 6.199 1.00 81.19 332 HIS A C 1
ATOM 2559 O O . HIS A 1 332 ? 8.298 -21.260 5.062 1.00 81.19 332 HIS A O 1
ATOM 2565 N N . GLU A 1 333 ? 6.648 -21.849 6.480 1.00 78.38 333 GLU A N 1
ATOM 2566 C CA . GLU A 1 333 ? 5.689 -22.353 5.474 1.00 78.38 333 GLU A CA 1
ATOM 2567 C C . GLU A 1 333 ? 5.191 -21.254 4.515 1.00 78.38 333 GLU A C 1
ATOM 2569 O O . GLU A 1 333 ? 4.602 -21.552 3.485 1.00 78.38 333 GLU A O 1
ATOM 2574 N N . LEU A 1 334 ? 5.415 -19.976 4.839 1.00 82.88 334 LEU A N 1
ATOM 2575 C CA . LEU A 1 334 ? 5.064 -18.847 3.979 1.00 82.88 334 LEU A CA 1
ATOM 2576 C C . LEU A 1 334 ? 6.181 -18.463 2.992 1.00 82.88 334 LEU A C 1
ATOM 2578 O O . LEU A 1 334 ? 5.957 -17.636 2.112 1.00 82.88 334 LEU A O 1
ATOM 2582 N N . GLY A 1 335 ? 7.392 -19.005 3.160 1.00 83.31 335 GLY A N 1
ATOM 2583 C CA . GLY A 1 335 ? 8.575 -18.614 2.393 1.00 83.31 335 GLY A CA 1
ATOM 2584 C C . GLY A 1 335 ? 8.859 -19.507 1.186 1.00 83.31 335 GLY A C 1
ATOM 2585 O O . GLY A 1 335 ? 8.350 -20.615 1.070 1.00 83.31 335 GLY A O 1
ATOM 2586 N N . LEU A 1 336 ? 9.762 -19.056 0.309 1.00 82.69 336 LEU A N 1
ATOM 2587 C CA . LEU A 1 336 ? 10.197 -19.831 -0.862 1.00 82.69 336 LEU A CA 1
ATOM 2588 C C . LEU A 1 336 ? 11.009 -21.084 -0.501 1.00 82.69 336 LEU A C 1
ATOM 2590 O O . LEU A 1 336 ? 11.032 -22.041 -1.258 1.00 82.69 336 LEU A O 1
ATOM 2594 N N . GLU A 1 337 ? 11.720 -21.116 0.625 1.00 72.94 337 GLU A N 1
ATOM 2595 C CA . GLU A 1 337 ? 12.601 -22.255 0.929 1.00 72.94 337 GLU A CA 1
ATOM 2596 C C . GLU A 1 337 ? 12.007 -23.253 1.928 1.00 72.94 337 GLU A C 1
ATOM 2598 O O . GLU A 1 337 ? 12.608 -24.307 2.127 1.00 72.94 337 GLU A O 1
ATOM 2603 N N . ASN A 1 338 ? 10.837 -22.972 2.529 1.00 63.38 338 ASN A N 1
ATOM 2604 C CA . ASN A 1 338 ? 10.156 -23.804 3.547 1.00 63.38 338 ASN A CA 1
ATOM 2605 C C . ASN A 1 338 ? 11.081 -24.439 4.589 1.00 63.38 338 ASN A C 1
ATOM 2607 O O . ASN A 1 338 ? 10.840 -25.530 5.108 1.00 63.38 338 ASN A O 1
ATOM 2611 N N . ARG A 1 339 ? 12.200 -23.779 4.861 1.00 60.50 339 ARG A N 1
ATOM 2612 C CA . ARG A 1 339 ? 13.286 -24.268 5.694 1.00 60.50 339 ARG A CA 1
ATOM 2613 C C . ARG A 1 339 ? 13.793 -23.087 6.482 1.00 60.50 339 ARG A C 1
ATOM 2615 O O . ARG A 1 339 ? 13.847 -21.967 5.980 1.00 60.50 339 ARG A O 1
ATOM 2622 N N . ARG A 1 340 ? 14.196 -23.358 7.719 1.00 54.25 340 ARG A N 1
ATOM 2623 C CA . ARG A 1 340 ? 14.936 -22.386 8.514 1.00 54.25 340 ARG A CA 1
ATOM 2624 C C . ARG A 1 340 ? 16.244 -22.103 7.763 1.00 54.25 340 ARG A C 1
ATOM 2626 O O . ARG A 1 340 ? 17.023 -23.049 7.611 1.00 54.25 340 ARG A O 1
ATOM 2633 N N . PRO A 1 341 ? 16.493 -20.878 7.270 1.00 50.62 341 PRO A N 1
ATOM 2634 C CA . PRO A 1 341 ? 17.745 -20.588 6.592 1.00 50.62 341 PRO A CA 1
ATOM 2635 C C . PRO A 1 341 ? 18.895 -20.858 7.564 1.00 50.62 341 PRO A C 1
ATOM 2637 O O . PRO A 1 341 ? 18.858 -20.432 8.724 1.00 50.62 341 PRO A O 1
ATOM 2640 N N . VAL A 1 342 ? 19.902 -21.598 7.102 1.00 49.03 342 VAL A N 1
ATOM 2641 C CA . VAL A 1 342 ? 21.158 -21.757 7.836 1.00 49.03 342 VAL A CA 1
ATOM 2642 C C . VAL A 1 342 ? 21.876 -20.420 7.717 1.00 49.03 342 VAL A C 1
ATOM 2644 O O . VAL A 1 342 ? 22.569 -20.167 6.739 1.00 49.03 342 VAL A O 1
ATOM 2647 N N . ARG A 1 343 ? 21.624 -19.507 8.657 1.00 53.03 343 ARG A N 1
ATOM 2648 C CA . ARG A 1 343 ? 22.393 -18.265 8.732 1.00 53.03 343 ARG A CA 1
ATOM 2649 C C . ARG A 1 343 ? 23.764 -18.576 9.320 1.00 53.03 343 ARG A C 1
ATOM 2651 O O . ARG A 1 343 ? 23.847 -19.289 10.324 1.00 53.03 343 ARG A O 1
ATOM 2658 N N . GLU A 1 344 ? 24.805 -18.043 8.688 1.00 49.31 344 GLU A N 1
ATOM 2659 C CA . GLU A 1 344 ? 26.165 -18.061 9.224 1.00 49.31 344 GLU A CA 1
ATOM 2660 C C . GLU A 1 344 ? 26.207 -17.415 10.623 1.00 49.31 344 GLU A C 1
ATOM 2662 O O . GLU A 1 344 ? 25.307 -16.668 11.028 1.00 49.31 344 GLU A O 1
ATOM 2667 N N . GLU A 1 345 ? 27.209 -17.819 11.402 1.00 49.50 345 GLU A N 1
ATOM 2668 C CA . GLU A 1 345 ? 27.292 -17.685 12.857 1.00 49.50 345 GLU A CA 1
ATOM 2669 C C . GLU A 1 345 ? 26.954 -16.269 13.396 1.00 49.50 345 GLU A C 1
ATOM 2671 O O . GLU A 1 345 ? 27.295 -15.248 12.811 1.00 49.50 345 GLU A O 1
ATOM 2676 N N . ASN A 1 346 ? 26.286 -16.231 14.561 1.00 47.97 346 ASN A N 1
ATOM 2677 C CA . ASN A 1 346 ? 25.904 -15.063 15.387 1.00 47.97 346 ASN A CA 1
ATOM 2678 C C . ASN A 1 346 ? 24.648 -14.218 15.068 1.00 47.97 346 ASN A C 1
ATOM 2680 O O . ASN A 1 346 ? 24.308 -13.371 15.887 1.00 47.97 346 ASN A O 1
ATOM 2684 N N . THR A 1 347 ? 23.850 -14.493 14.030 1.00 54.97 347 THR A N 1
ATOM 2685 C CA . THR A 1 347 ? 22.575 -13.752 13.781 1.00 54.97 347 THR A CA 1
ATOM 2686 C C . THR A 1 347 ? 21.301 -14.480 14.253 1.00 54.97 347 THR A C 1
ATOM 2688 O O . THR A 1 347 ? 20.205 -14.292 13.710 1.00 54.97 347 THR A O 1
ATOM 2691 N N . LYS A 1 348 ? 21.416 -15.354 15.264 1.00 61.34 348 LYS A N 1
ATOM 2692 C CA . LYS A 1 348 ? 20.288 -16.156 15.776 1.00 61.34 348 LYS A CA 1
ATOM 2693 C C . LYS A 1 348 ? 19.177 -15.240 16.316 1.00 61.34 348 LYS A C 1
ATOM 2695 O O . LYS A 1 348 ? 19.364 -14.588 17.332 1.00 61.34 348 LYS A O 1
ATOM 2700 N N . GLY A 1 349 ? 18.007 -15.256 15.671 1.00 71.06 349 GLY A N 1
ATOM 2701 C CA . GLY A 1 349 ? 16.777 -14.645 16.198 1.00 71.06 349 GLY A CA 1
ATOM 2702 C C . GLY A 1 349 ? 16.416 -13.250 15.677 1.00 71.06 349 GLY A C 1
ATOM 2703 O O . GLY A 1 349 ? 15.479 -12.665 16.205 1.00 71.06 349 GLY A O 1
ATOM 2704 N N . ILE A 1 350 ? 17.103 -12.720 14.657 1.00 85.19 350 ILE A N 1
ATOM 2705 C CA . ILE A 1 350 ? 16.743 -11.429 14.040 1.00 85.19 350 ILE A CA 1
ATOM 2706 C C . ILE A 1 350 ? 15.827 -11.673 12.826 1.00 85.19 350 ILE A C 1
ATOM 2708 O O . ILE A 1 350 ? 16.289 -12.264 11.847 1.00 85.19 350 ILE A O 1
ATOM 2712 N N . PRO A 1 351 ? 14.549 -11.266 12.833 1.00 88.81 351 PRO A N 1
ATOM 2713 C CA . PRO A 1 351 ? 13.678 -11.439 11.674 1.00 88.81 351 PRO A CA 1
ATOM 2714 C C . PRO A 1 351 ? 14.127 -10.578 10.483 1.00 88.81 351 PRO A C 1
ATOM 2716 O O . PRO A 1 351 ? 14.754 -9.529 10.633 1.00 88.81 351 PRO A O 1
ATOM 2719 N N . THR A 1 352 ? 13.833 -11.032 9.266 1.00 90.31 352 THR A N 1
ATOM 2720 C CA . THR A 1 352 ? 14.112 -10.266 8.049 1.00 90.31 352 THR A CA 1
ATOM 2721 C C . THR A 1 352 ? 13.110 -9.120 7.957 1.00 90.31 352 THR A C 1
ATOM 2723 O O . THR A 1 352 ? 11.917 -9.359 7.832 1.00 90.31 352 THR A O 1
ATOM 2726 N N . PHE A 1 353 ? 13.573 -7.872 8.040 1.00 93.44 353 PHE A N 1
ATOM 2727 C CA . PHE A 1 353 ? 12.781 -6.685 7.686 1.00 93.44 353 PHE A CA 1
ATOM 2728 C C . PHE A 1 353 ? 12.057 -6.876 6.345 1.00 93.44 353 PHE A C 1
ATOM 2730 O O . PHE A 1 353 ? 12.678 -7.367 5.395 1.00 93.44 353 PHE A O 1
ATOM 2737 N N . SER A 1 354 ? 10.766 -6.532 6.303 1.00 93.69 354 SER A N 1
ATOM 2738 C CA . SER A 1 354 ? 9.907 -6.804 5.148 1.00 93.69 354 SER A CA 1
ATOM 2739 C C . SER A 1 354 ? 10.463 -6.153 3.884 1.00 93.69 354 SER A C 1
ATOM 2741 O O . SER A 1 354 ? 11.033 -5.063 3.914 1.00 93.69 354 SER A O 1
ATOM 2743 N N . ARG A 1 355 ? 10.303 -6.864 2.771 1.00 92.88 355 ARG A N 1
ATOM 2744 C CA . ARG A 1 355 ? 10.703 -6.449 1.423 1.00 92.88 355 ARG A CA 1
ATOM 2745 C C . ARG A 1 355 ? 9.498 -6.030 0.585 1.00 92.88 355 ARG A C 1
ATOM 2747 O O . ARG A 1 355 ? 9.685 -5.588 -0.546 1.00 92.88 355 ARG A O 1
ATOM 2754 N N . TRP A 1 356 ? 8.281 -6.188 1.113 1.00 95.25 356 TRP A N 1
ATOM 2755 C CA . TRP A 1 356 ? 7.044 -5.980 0.365 1.00 95.25 356 TRP A CA 1
ATOM 2756 C C . TRP A 1 356 ? 6.929 -4.564 -0.204 1.00 95.25 356 TRP A C 1
ATOM 2758 O O . TRP A 1 356 ? 6.574 -4.416 -1.366 1.00 95.25 356 TRP A O 1
ATOM 2768 N N . TYR A 1 357 ? 7.248 -3.538 0.589 1.00 94.44 357 TYR A N 1
ATOM 2769 C CA . TYR A 1 357 ? 7.010 -2.147 0.193 1.00 94.44 357 TYR A CA 1
ATOM 2770 C C . TYR A 1 357 ? 8.192 -1.484 -0.516 1.00 94.44 357 TYR A C 1
ATOM 2772 O O . TYR A 1 357 ? 7.971 -0.625 -1.357 1.00 94.44 357 TYR A O 1
ATOM 2780 N N . ASP A 1 358 ? 9.437 -1.843 -0.194 1.00 93.00 358 ASP A N 1
ATOM 2781 C CA . ASP A 1 358 ? 10.611 -1.097 -0.669 1.00 93.00 358 ASP A CA 1
ATOM 2782 C C . ASP A 1 358 ? 11.303 -1.712 -1.894 1.00 93.00 358 ASP A C 1
ATOM 2784 O O . ASP A 1 358 ? 12.041 -1.012 -2.582 1.00 93.00 358 ASP A O 1
ATOM 2788 N N . THR A 1 359 ? 11.068 -2.992 -2.196 1.00 94.75 359 THR A N 1
ATOM 2789 C CA . THR A 1 359 ? 11.802 -3.711 -3.251 1.00 94.75 359 THR A CA 1
ATOM 2790 C C . THR A 1 359 ? 11.585 -3.107 -4.635 1.00 94.75 359 THR A C 1
ATOM 2792 O O . THR A 1 359 ? 12.565 -2.831 -5.324 1.00 94.75 359 THR A O 1
ATOM 2795 N N . GLY A 1 360 ? 10.330 -2.870 -5.031 1.00 94.25 360 GLY A N 1
ATOM 2796 C CA . GLY A 1 360 ? 10.024 -2.306 -6.345 1.00 94.25 360 GLY A CA 1
ATOM 2797 C C . GLY A 1 360 ? 10.608 -0.906 -6.509 1.00 94.25 360 GLY A C 1
ATOM 2798 O O . GLY A 1 360 ? 11.272 -0.633 -7.506 1.00 94.25 360 GLY A O 1
ATOM 2799 N N . LEU A 1 361 ? 10.445 -0.045 -5.496 1.00 94.00 361 LEU A N 1
ATOM 2800 C CA . LEU A 1 361 ? 11.023 1.300 -5.503 1.00 94.00 361 LEU A CA 1
ATOM 2801 C C . LEU A 1 361 ? 12.557 1.275 -5.565 1.00 94.00 361 LEU A C 1
ATOM 2803 O O . LEU A 1 361 ? 13.137 2.075 -6.289 1.00 94.00 361 LEU A O 1
ATOM 2807 N N . ILE A 1 362 ? 13.223 0.361 -4.852 1.00 94.69 362 ILE A N 1
ATOM 2808 C CA . ILE A 1 362 ? 14.687 0.231 -4.904 1.00 94.69 362 ILE A CA 1
ATOM 2809 C C . ILE A 1 362 ? 15.166 -0.050 -6.329 1.00 94.69 362 ILE A C 1
ATOM 2811 O O . ILE A 1 362 ? 16.109 0.606 -6.758 1.00 94.69 362 ILE A O 1
ATOM 2815 N N . TRP A 1 363 ? 14.500 -0.926 -7.087 1.00 94.31 363 TRP A N 1
ATOM 2816 C CA . TRP A 1 363 ? 14.879 -1.171 -8.484 1.00 94.31 363 TRP A CA 1
ATOM 2817 C C . TRP A 1 363 ? 14.754 0.085 -9.353 1.00 94.31 363 TRP A C 1
ATOM 2819 O O . TRP A 1 363 ? 15.613 0.339 -10.194 1.00 94.31 363 TRP A O 1
ATOM 2829 N N . VAL A 1 364 ? 13.721 0.904 -9.121 1.00 91.94 364 VAL A N 1
ATOM 2830 C CA . VAL A 1 364 ? 13.566 2.199 -9.806 1.00 91.94 364 VAL A CA 1
ATOM 2831 C C . VAL A 1 364 ? 14.716 3.144 -9.463 1.00 91.94 364 VAL A C 1
ATOM 2833 O O . VAL A 1 364 ? 15.269 3.785 -10.353 1.00 91.94 364 VAL A O 1
ATOM 2836 N N . LEU A 1 365 ? 15.102 3.220 -8.186 1.00 91.56 365 LEU A N 1
ATOM 2837 C CA . LEU A 1 365 ? 16.206 4.071 -7.736 1.00 91.56 365 LEU A CA 1
ATOM 2838 C C . LEU A 1 365 ? 17.550 3.602 -8.296 1.00 91.56 365 LEU A C 1
ATOM 2840 O O . LEU A 1 365 ? 18.334 4.424 -8.757 1.00 91.56 365 LEU A O 1
ATOM 2844 N N . GLU A 1 366 ? 17.815 2.298 -8.276 1.00 91.50 366 GLU A N 1
ATOM 2845 C CA . GLU A 1 366 ? 19.039 1.704 -8.820 1.00 91.50 366 GLU A CA 1
ATOM 2846 C C . GLU A 1 366 ? 19.162 1.960 -10.325 1.00 91.50 366 GLU A C 1
ATOM 2848 O O . GLU A 1 366 ? 20.230 2.366 -10.784 1.00 91.50 366 GLU A O 1
ATOM 2853 N N . GLN A 1 367 ? 18.067 1.801 -11.077 1.00 88.50 367 GLN A N 1
ATOM 2854 C CA . GLN A 1 367 ? 18.045 2.110 -12.505 1.00 88.50 367 GLN A CA 1
ATOM 2855 C C . GLN A 1 367 ? 18.268 3.603 -12.761 1.00 88.50 367 GLN A C 1
ATOM 2857 O O . GLN A 1 367 ? 19.118 3.957 -13.572 1.00 88.50 367 GLN A O 1
ATOM 2862 N N . ALA A 1 368 ? 17.578 4.482 -12.026 1.00 87.00 368 ALA A N 1
ATOM 2863 C CA . ALA A 1 368 ? 17.777 5.924 -12.144 1.00 87.00 368 ALA A CA 1
ATOM 2864 C C . ALA A 1 368 ? 19.251 6.302 -11.904 1.00 87.00 368 ALA A C 1
ATOM 2866 O O . ALA A 1 368 ? 19.841 7.031 -12.697 1.00 87.00 368 ALA A O 1
ATOM 2867 N N . ILE A 1 369 ? 19.883 5.746 -10.867 1.00 88.69 369 ILE A N 1
ATOM 2868 C CA . ILE A 1 369 ? 21.308 5.964 -10.581 1.00 88.69 369 ILE A CA 1
ATOM 2869 C C . ILE A 1 369 ? 22.192 5.459 -11.734 1.00 88.69 369 ILE A C 1
ATOM 2871 O O . ILE A 1 369 ? 23.142 6.146 -12.116 1.00 88.69 369 ILE A O 1
ATOM 2875 N N . ALA A 1 370 ? 21.891 4.284 -12.296 1.00 87.38 370 ALA A N 1
ATOM 2876 C CA . ALA A 1 370 ? 22.640 3.702 -13.410 1.00 87.38 370 ALA A CA 1
ATOM 2877 C C . ALA A 1 370 ? 22.554 4.547 -14.693 1.00 87.38 370 ALA A C 1
ATOM 2879 O O . ALA A 1 370 ? 23.557 4.710 -15.388 1.00 87.38 370 ALA A O 1
ATOM 2880 N N . ASP A 1 371 ? 21.395 5.148 -14.955 1.00 83.56 371 ASP A N 1
ATOM 2881 C CA . ASP A 1 371 ? 21.153 6.050 -16.088 1.00 83.56 371 ASP A CA 1
ATOM 2882 C C . ASP A 1 371 ? 21.779 7.447 -15.889 1.00 83.56 371 ASP A C 1
ATOM 2884 O O . ASP A 1 371 ? 21.683 8.324 -16.749 1.00 83.56 371 ASP A O 1
ATOM 2888 N N . GLY A 1 372 ? 22.466 7.665 -14.762 1.00 77.94 372 GLY A N 1
ATOM 2889 C CA . GLY A 1 372 ? 23.088 8.939 -14.408 1.00 77.94 372 GLY A CA 1
ATOM 2890 C C . GLY A 1 372 ? 22.112 9.947 -13.798 1.00 77.94 372 GLY A C 1
ATOM 2891 O O . GLY A 1 372 ? 22.453 11.127 -13.676 1.00 77.94 372 GLY A O 1
ATOM 2892 N N . HIS A 1 373 ? 20.913 9.506 -13.402 1.00 66.25 373 HIS A N 1
ATOM 2893 C CA . HIS A 1 373 ? 19.904 10.349 -12.779 1.00 66.25 373 HIS A CA 1
ATOM 2894 C C . HIS A 1 373 ? 20.134 10.557 -11.271 1.00 66.25 373 HIS A C 1
ATOM 2896 O O . HIS A 1 373 ? 20.354 9.643 -10.481 1.00 66.25 373 HIS A O 1
ATOM 2902 N N . SER A 1 374 ? 20.032 11.844 -10.931 1.00 74.31 374 SER A N 1
ATOM 2903 C CA . SER A 1 374 ? 19.752 12.520 -9.664 1.00 74.31 374 SER A CA 1
ATOM 2904 C C . SER A 1 374 ? 20.400 12.042 -8.359 1.00 74.31 374 SER A C 1
ATOM 2906 O O . SER A 1 374 ? 20.093 10.993 -7.791 1.00 74.31 374 SER A O 1
ATOM 2908 N N . HIS A 1 375 ? 21.169 12.965 -7.768 1.00 85.75 375 HIS A N 1
ATOM 2909 C CA . HIS A 1 375 ? 21.625 12.949 -6.374 1.00 85.75 375 HIS A CA 1
ATOM 2910 C C . HIS A 1 375 ? 20.521 12.552 -5.377 1.00 85.75 375 HIS A C 1
ATOM 2912 O O . HIS A 1 375 ? 20.804 11.892 -4.379 1.00 85.75 375 HIS A O 1
ATOM 2918 N N . SER A 1 376 ? 19.264 12.915 -5.645 1.00 88.06 376 SER A N 1
ATOM 2919 C CA . SER A 1 376 ? 18.148 12.623 -4.748 1.00 88.06 376 SER A CA 1
ATOM 2920 C C . SER A 1 376 ? 17.795 11.121 -4.700 1.00 88.06 376 SER A C 1
ATOM 2922 O O . SER A 1 376 ? 17.457 10.612 -3.628 1.00 88.06 376 SER A O 1
ATOM 2924 N N . SER A 1 377 ? 17.995 10.382 -5.804 1.00 90.88 377 SER A N 1
ATOM 2925 C CA . SER A 1 377 ? 17.824 8.918 -5.857 1.00 90.88 377 SER A CA 1
ATOM 2926 C C . SER A 1 377 ? 18.867 8.198 -4.999 1.00 90.88 377 SER A C 1
ATOM 2928 O O . SER A 1 377 ? 18.520 7.311 -4.216 1.00 90.88 377 SER A O 1
ATOM 2930 N N . VAL A 1 378 ? 20.132 8.639 -5.068 1.00 93.25 378 VAL A N 1
ATOM 2931 C CA . VAL A 1 378 ? 21.221 8.133 -4.210 1.00 93.25 378 VAL A CA 1
ATOM 2932 C C . VAL A 1 378 ? 20.896 8.375 -2.737 1.00 93.25 378 VAL A C 1
ATOM 2934 O O . VAL A 1 378 ? 20.946 7.450 -1.929 1.00 93.25 378 VAL A O 1
ATOM 2937 N N . VAL A 1 379 ? 20.496 9.602 -2.389 1.00 94.88 379 VAL A N 1
ATOM 2938 C CA . VAL A 1 379 ? 20.156 9.966 -1.006 1.00 94.88 379 VAL A CA 1
ATOM 2939 C C . VAL A 1 379 ? 19.011 9.103 -0.472 1.00 94.88 379 VAL A C 1
ATOM 2941 O O . VAL A 1 379 ? 19.095 8.613 0.657 1.00 94.88 379 VAL A O 1
ATOM 2944 N N . LEU A 1 380 ? 17.949 8.895 -1.254 1.00 94.88 380 LEU A N 1
ATOM 2945 C CA . LEU A 1 380 ? 16.827 8.055 -0.840 1.00 94.88 380 LEU A CA 1
ATOM 2946 C C . LEU A 1 380 ? 17.247 6.591 -0.650 1.00 94.88 380 LEU A C 1
ATOM 2948 O O . LEU A 1 380 ? 16.951 6.011 0.400 1.00 94.88 380 LEU A O 1
ATOM 2952 N N . LEU A 1 381 ? 17.979 6.014 -1.608 1.00 95.88 381 LEU A N 1
ATOM 2953 C CA . LEU A 1 381 ? 18.470 4.638 -1.519 1.00 95.88 381 LEU A CA 1
ATOM 2954 C C . LEU A 1 381 ? 19.367 4.435 -0.287 1.00 95.88 381 LEU A C 1
ATOM 2956 O O . LEU A 1 381 ? 19.219 3.440 0.429 1.00 95.88 381 LEU A O 1
ATOM 2960 N N . GLU A 1 382 ? 20.237 5.399 0.026 1.00 97.44 382 GLU A N 1
ATOM 2961 C CA . GLU A 1 382 ? 21.060 5.387 1.241 1.00 97.44 382 GLU A CA 1
ATOM 2962 C C . GLU A 1 382 ? 20.212 5.416 2.521 1.00 97.44 382 GLU A C 1
ATOM 2964 O O . GLU A 1 382 ? 20.511 4.697 3.478 1.00 97.44 382 GLU A O 1
ATOM 2969 N N . LYS A 1 383 ? 19.145 6.230 2.578 1.00 98.19 383 LYS A N 1
ATOM 2970 C CA . LYS A 1 383 ? 18.276 6.284 3.769 1.00 98.19 383 LYS A CA 1
ATOM 2971 C C . LYS A 1 383 ? 17.489 4.993 3.967 1.00 98.19 383 LYS A C 1
ATOM 2973 O O . LYS A 1 383 ? 17.409 4.526 5.104 1.00 98.19 383 LYS A O 1
ATOM 2978 N N . LEU A 1 384 ? 16.953 4.408 2.895 1.00 97.94 384 LEU A N 1
ATOM 2979 C CA . LEU A 1 384 ? 16.247 3.123 2.949 1.00 97.94 384 LEU A CA 1
ATOM 2980 C C . LEU A 1 384 ? 17.193 1.988 3.365 1.00 97.94 384 LEU A C 1
ATOM 2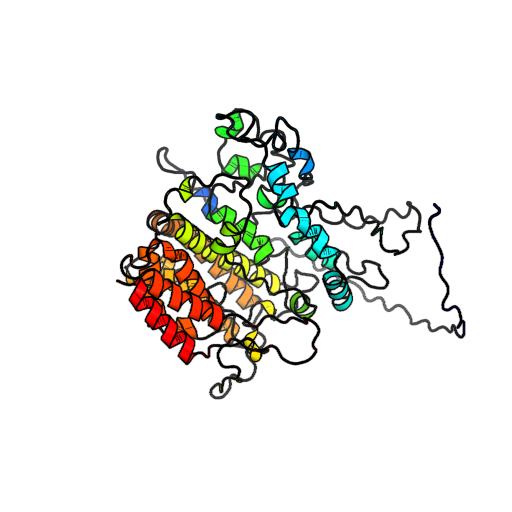982 O O . LEU A 1 384 ? 16.876 1.222 4.277 1.00 97.94 384 LEU A O 1
ATOM 2986 N N . SER A 1 385 ? 18.389 1.933 2.775 1.00 96.50 385 SER A N 1
ATOM 2987 C CA . SER A 1 385 ? 19.412 0.937 3.117 1.00 96.50 385 SER A CA 1
ATOM 2988 C C . SER A 1 385 ? 19.860 1.071 4.570 1.00 96.50 385 SER A C 1
ATOM 2990 O O . SER A 1 385 ? 19.844 0.092 5.315 1.00 96.50 385 SER A O 1
ATOM 2992 N N . SER A 1 386 ? 20.143 2.296 5.025 1.00 97.75 386 SER A N 1
ATOM 2993 C CA . SER A 1 386 ? 20.537 2.544 6.413 1.00 97.75 386 SER A CA 1
ATOM 2994 C C . SER A 1 386 ? 19.435 2.182 7.412 1.00 97.75 386 SER A C 1
ATOM 2996 O O . SER A 1 386 ? 19.737 1.688 8.499 1.00 97.75 386 SER A O 1
ATOM 2998 N N . LEU A 1 387 ? 18.159 2.418 7.086 1.00 97.88 387 LEU A N 1
ATOM 2999 C CA . LEU A 1 387 ? 17.036 1.971 7.913 1.00 97.88 387 LEU A CA 1
ATOM 3000 C C . LEU A 1 387 ? 17.011 0.441 8.019 1.00 97.88 387 LEU A C 1
ATOM 3002 O O . LEU A 1 387 ? 16.980 -0.089 9.130 1.00 97.88 387 LEU A O 1
ATOM 3006 N N . ARG A 1 388 ? 17.081 -0.258 6.880 1.00 95.50 388 ARG A N 1
ATOM 3007 C CA . ARG A 1 388 ? 17.064 -1.725 6.813 1.00 95.50 388 ARG A CA 1
ATOM 3008 C C . ARG A 1 388 ? 18.208 -2.351 7.612 1.00 95.50 388 ARG A C 1
ATOM 3010 O O . ARG A 1 388 ? 17.963 -3.250 8.410 1.00 95.50 388 ARG A O 1
ATOM 3017 N N . GLU A 1 389 ? 19.430 -1.846 7.453 1.00 94.88 389 GLU A N 1
ATOM 3018 C CA . GLU A 1 389 ? 20.602 -2.310 8.208 1.00 94.88 389 GLU A CA 1
ATOM 3019 C C . GLU A 1 389 ? 20.378 -2.229 9.722 1.00 94.88 389 GLU A C 1
ATOM 3021 O O . GLU A 1 389 ? 20.702 -3.162 10.451 1.00 94.88 389 GLU A O 1
ATOM 3026 N N . HIS A 1 390 ? 19.773 -1.141 10.206 1.00 95.56 390 HIS A N 1
ATOM 3027 C CA . HIS A 1 390 ? 19.533 -0.960 11.639 1.00 95.56 390 HIS A CA 1
ATOM 3028 C C . HIS A 1 390 ? 18.360 -1.798 12.151 1.00 95.56 390 HIS A C 1
ATOM 3030 O O . HIS A 1 390 ? 18.400 -2.252 13.293 1.00 95.56 390 HIS A O 1
ATOM 3036 N N . MET A 1 391 ? 17.360 -2.067 11.310 1.00 94.50 391 MET A N 1
ATOM 3037 C CA . MET A 1 391 ? 16.320 -3.056 11.609 1.00 94.50 391 MET A CA 1
ATOM 3038 C C . MET A 1 391 ? 16.890 -4.480 11.707 1.00 94.50 391 MET A C 1
ATOM 3040 O O . MET A 1 391 ? 16.357 -5.300 12.448 1.00 94.50 391 MET A O 1
ATOM 3044 N N . HIS A 1 392 ? 17.988 -4.782 11.005 1.00 91.81 392 HIS A N 1
ATOM 3045 C CA . HIS A 1 392 ? 18.693 -6.069 11.088 1.00 91.81 392 HIS A CA 1
ATOM 3046 C C . HIS A 1 392 ? 19.827 -6.105 12.125 1.00 91.81 392 HIS A C 1
ATOM 3048 O O . HIS A 1 392 ? 20.434 -7.157 12.314 1.00 91.81 392 HIS A O 1
ATOM 3054 N N . ALA A 1 393 ? 20.124 -4.997 12.810 1.00 90.06 393 ALA A N 1
ATOM 3055 C CA . ALA A 1 393 ? 21.258 -4.921 13.734 1.00 90.06 393 ALA A CA 1
ATOM 3056 C C . ALA A 1 393 ? 21.012 -5.635 15.078 1.00 90.06 393 ALA A C 1
ATOM 3058 O O . ALA A 1 393 ? 21.962 -6.028 15.752 1.00 90.06 393 ALA A O 1
ATOM 3059 N N . SER A 1 394 ? 19.750 -5.790 15.492 1.00 88.75 394 SER A N 1
ATOM 3060 C CA . SER A 1 394 ? 19.360 -6.392 16.773 1.00 88.75 394 SER A CA 1
ATOM 3061 C C . SER A 1 394 ? 17.964 -7.008 16.680 1.00 88.75 394 SER A C 1
ATOM 3063 O O . SER A 1 394 ? 17.131 -6.541 15.910 1.00 88.75 394 SER A O 1
ATOM 3065 N N . ALA A 1 395 ? 17.676 -8.020 17.506 1.00 86.50 395 ALA A N 1
ATOM 3066 C CA . ALA A 1 395 ? 16.324 -8.577 17.643 1.00 86.50 395 ALA A CA 1
ATOM 3067 C C . ALA A 1 395 ? 15.326 -7.564 18.241 1.00 86.50 395 ALA A C 1
ATOM 3069 O O . ALA A 1 395 ? 14.127 -7.652 17.995 1.00 86.50 395 ALA A O 1
ATOM 3070 N N . ILE A 1 396 ? 15.833 -6.593 19.008 1.00 90.75 396 ILE A N 1
ATOM 3071 C CA . ILE A 1 396 ? 15.092 -5.426 19.494 1.00 90.75 396 ILE A CA 1
ATOM 3072 C C . ILE A 1 396 ? 15.887 -4.195 19.042 1.00 90.75 396 ILE A C 1
ATOM 3074 O O . ILE A 1 396 ? 16.847 -3.813 19.722 1.00 90.75 396 ILE A O 1
ATOM 3078 N N . PRO A 1 397 ? 15.581 -3.616 17.869 1.00 92.31 397 PRO A N 1
ATOM 3079 C CA . PRO A 1 397 ? 16.258 -2.408 17.407 1.00 92.31 397 PRO A CA 1
ATOM 3080 C C . PRO A 1 397 ? 15.937 -1.207 18.310 1.00 92.31 397 PRO A C 1
ATOM 3082 O O . PRO A 1 397 ? 14.884 -1.163 18.946 1.00 92.31 397 PRO A O 1
ATOM 3085 N N . ASP A 1 398 ? 16.823 -0.213 18.359 1.00 93.94 398 ASP A N 1
ATOM 3086 C CA . ASP A 1 398 ? 16.595 1.030 19.109 1.00 93.94 398 ASP A CA 1
ATOM 3087 C C . ASP A 1 398 ? 15.445 1.831 18.474 1.00 93.94 398 ASP A C 1
ATOM 3089 O O . ASP A 1 398 ? 15.581 2.356 17.368 1.00 93.94 398 ASP A O 1
ATOM 3093 N N . SER A 1 399 ? 14.311 1.942 19.172 1.00 93.50 399 SER A N 1
ATOM 3094 C CA . SER A 1 399 ? 13.112 2.594 18.635 1.00 93.50 399 SER A CA 1
ATOM 3095 C C . SER A 1 399 ? 13.312 4.079 18.329 1.00 93.50 399 SER A C 1
ATOM 3097 O O . SER A 1 399 ? 12.758 4.576 17.350 1.00 93.50 399 SER A O 1
ATOM 3099 N N . ILE A 1 400 ? 14.130 4.800 19.103 1.00 94.06 400 ILE A N 1
ATOM 3100 C CA . ILE A 1 400 ? 14.405 6.226 18.874 1.00 94.06 400 ILE A CA 1
ATOM 3101 C C . ILE A 1 400 ? 15.217 6.379 17.588 1.00 94.06 400 ILE A C 1
ATOM 3103 O O . ILE A 1 400 ? 14.921 7.235 16.745 1.00 94.06 400 ILE A O 1
ATOM 3107 N N . LEU A 1 401 ? 16.225 5.525 17.409 1.00 96.31 401 LEU A N 1
ATOM 3108 C CA . LEU A 1 401 ? 17.049 5.525 16.208 1.00 96.31 401 LEU A CA 1
ATOM 3109 C C . LEU A 1 401 ? 16.253 5.107 14.966 1.00 96.31 401 LEU A C 1
ATOM 3111 O O . LEU A 1 401 ? 16.393 5.748 13.920 1.00 96.31 401 LEU A O 1
ATOM 3115 N N . ILE A 1 402 ? 15.408 4.077 15.070 1.00 96.50 402 ILE A N 1
ATOM 3116 C CA . ILE A 1 402 ? 14.554 3.635 13.962 1.00 96.50 402 ILE A CA 1
ATOM 3117 C C . ILE A 1 402 ? 13.532 4.711 13.595 1.00 96.50 402 ILE A C 1
ATOM 3119 O O . ILE A 1 402 ? 13.442 5.048 12.417 1.00 96.50 402 ILE A O 1
ATOM 3123 N N . ALA A 1 403 ? 12.850 5.332 14.562 1.00 93.88 403 ALA A N 1
ATOM 3124 C CA . ALA A 1 403 ? 11.931 6.442 14.293 1.00 93.88 403 ALA A CA 1
ATOM 3125 C C . ALA A 1 403 ? 12.629 7.584 13.540 1.00 93.88 403 ALA A C 1
ATOM 3127 O O . ALA A 1 403 ? 12.118 8.095 12.542 1.00 93.88 403 ALA A O 1
ATOM 3128 N N . LYS A 1 404 ? 13.845 7.953 13.971 1.00 95.94 404 LYS A N 1
ATOM 3129 C CA . LYS A 1 404 ? 14.658 8.970 13.291 1.00 95.94 404 LYS A CA 1
ATOM 3130 C C . LYS A 1 404 ? 14.987 8.566 11.851 1.00 95.94 404 LYS A C 1
ATOM 3132 O O . LYS A 1 404 ? 14.882 9.403 10.956 1.00 95.94 404 LYS A O 1
ATOM 3137 N N . LYS A 1 405 ? 15.383 7.313 11.615 1.00 97.50 405 LYS A N 1
ATOM 3138 C CA . LYS A 1 405 ? 15.731 6.803 10.278 1.00 97.50 405 LYS A CA 1
ATOM 3139 C C . LYS A 1 405 ? 14.516 6.694 9.363 1.00 97.50 405 LYS A C 1
ATOM 3141 O O . LYS A 1 405 ? 14.609 7.121 8.218 1.00 97.50 405 LYS A O 1
ATOM 3146 N N . ALA A 1 406 ? 13.382 6.217 9.872 1.00 95.31 406 ALA A N 1
ATOM 3147 C CA . ALA A 1 406 ? 12.118 6.179 9.143 1.00 95.31 406 ALA A CA 1
ATOM 3148 C C . ALA A 1 406 ? 11.698 7.590 8.708 1.00 95.31 406 ALA A C 1
ATOM 3150 O O . ALA A 1 406 ? 11.454 7.826 7.526 1.00 95.31 406 ALA A O 1
ATOM 3151 N N . ARG A 1 407 ? 11.759 8.570 9.623 1.00 94.00 407 ARG A N 1
ATOM 3152 C CA . ARG A 1 407 ? 11.497 9.983 9.313 1.00 94.00 407 ARG A CA 1
ATOM 3153 C C . ARG A 1 407 ? 12.467 10.544 8.269 1.00 94.00 407 ARG A C 1
ATOM 3155 O O . ARG A 1 407 ? 12.054 11.287 7.383 1.00 94.00 407 ARG A O 1
ATOM 3162 N N . GLN A 1 408 ? 13.756 10.212 8.356 1.00 95.88 408 GLN A N 1
ATOM 3163 C CA . GLN A 1 408 ? 14.762 10.633 7.372 1.00 95.88 408 GLN A CA 1
ATOM 3164 C C . GLN A 1 408 ? 14.511 10.025 5.987 1.00 95.88 408 GLN A C 1
ATOM 3166 O O . GLN A 1 408 ? 14.577 10.753 4.999 1.00 95.88 408 GLN A O 1
ATOM 3171 N N . ALA A 1 409 ? 14.190 8.732 5.913 1.00 96.44 409 ALA A N 1
ATOM 3172 C CA . ALA A 1 409 ? 13.835 8.058 4.667 1.00 96.44 409 ALA A CA 1
ATOM 3173 C C . ALA A 1 409 ? 12.560 8.649 4.055 1.00 96.44 409 ALA A C 1
ATOM 3175 O O . ALA A 1 409 ? 12.540 8.962 2.871 1.00 96.44 409 ALA A O 1
ATOM 3176 N N . ARG A 1 410 ? 11.535 8.917 4.872 1.00 93.06 410 ARG A N 1
ATOM 3177 C CA . ARG A 1 410 ? 10.281 9.529 4.415 1.00 93.06 410 ARG A CA 1
ATOM 3178 C C . ARG A 1 410 ? 10.482 10.962 3.914 1.00 93.06 410 ARG A C 1
ATOM 3180 O O . ARG A 1 410 ? 9.896 11.360 2.913 1.00 93.06 410 ARG A O 1
ATOM 3187 N N . ARG A 1 411 ? 11.360 11.741 4.560 1.00 91.94 411 ARG A N 1
ATOM 3188 C CA . ARG A 1 411 ? 11.765 13.071 4.066 1.00 91.94 411 ARG A CA 1
ATOM 3189 C C . ARG A 1 411 ? 12.491 12.987 2.724 1.00 91.94 411 ARG A C 1
ATOM 3191 O O . ARG A 1 411 ? 12.162 13.764 1.833 1.00 91.94 411 ARG A O 1
ATOM 3198 N N . ALA A 1 412 ? 13.425 12.046 2.578 1.00 93.12 412 ALA A N 1
ATOM 3199 C CA . ALA A 1 412 ? 14.124 11.809 1.316 1.00 93.12 412 ALA A CA 1
ATOM 3200 C C . ALA A 1 412 ? 13.158 11.353 0.208 1.00 93.12 412 ALA A C 1
ATOM 3202 O O . ALA A 1 412 ? 13.274 11.823 -0.916 1.00 93.12 412 ALA A O 1
ATOM 3203 N N . LEU A 1 413 ? 12.153 10.531 0.536 1.00 92.12 413 LEU A N 1
ATOM 3204 C CA . LEU A 1 413 ? 11.095 10.128 -0.396 1.00 92.12 413 LEU A CA 1
ATOM 3205 C C . LEU A 1 413 ? 10.268 11.333 -0.857 1.00 92.12 413 LEU A C 1
ATOM 3207 O O . LEU A 1 413 ? 9.998 11.470 -2.046 1.00 92.12 413 LEU A O 1
ATOM 3211 N N . GLY A 1 414 ? 9.929 12.233 0.073 1.00 87.31 414 GLY A N 1
ATOM 3212 C CA . GLY A 1 414 ? 9.337 13.547 -0.204 1.00 87.31 414 GLY A CA 1
ATOM 3213 C C . GLY A 1 414 ? 10.125 14.347 -1.238 1.00 87.31 414 GLY A C 1
ATOM 3214 O O . GLY A 1 414 ? 9.574 14.776 -2.246 1.00 87.31 414 GLY A O 1
ATOM 3215 N N . GLN A 1 415 ? 11.425 14.512 -0.995 1.00 85.81 415 GLN A N 1
ATOM 3216 C CA . GLN A 1 415 ? 12.320 15.274 -1.869 1.00 85.81 415 GLN A CA 1
ATOM 3217 C C . GLN A 1 415 ? 12.467 14.622 -3.247 1.00 85.81 415 GLN A C 1
ATOM 3219 O O . GLN A 1 415 ? 12.303 15.300 -4.258 1.00 85.81 415 GLN A O 1
ATOM 3224 N N . TRP A 1 416 ? 12.695 13.308 -3.291 1.00 86.62 416 TRP A N 1
ATOM 3225 C CA . TRP A 1 416 ? 12.775 12.544 -4.536 1.00 86.62 416 TRP A CA 1
ATOM 3226 C C . TRP A 1 416 ? 11.481 12.635 -5.347 1.00 86.62 416 TRP A C 1
ATOM 3228 O O . TRP A 1 416 ? 11.506 12.851 -6.557 1.00 86.62 416 TRP A O 1
ATOM 3238 N N . SER A 1 417 ? 10.332 12.577 -4.673 1.00 79.06 417 SER A N 1
ATOM 3239 C CA . SER A 1 417 ? 9.036 12.678 -5.344 1.00 79.06 417 SER A CA 1
ATOM 3240 C C . SER A 1 417 ? 8.773 14.075 -5.911 1.00 79.06 417 SER A C 1
ATOM 3242 O O . SER A 1 417 ? 8.163 14.206 -6.967 1.00 79.06 417 SER A O 1
ATOM 3244 N N . GLN A 1 418 ? 9.248 15.134 -5.261 1.00 71.56 418 GLN A N 1
ATOM 3245 C CA . GLN A 1 418 ? 9.091 16.496 -5.777 1.00 71.56 418 GLN A CA 1
ATOM 3246 C C . GLN A 1 418 ? 10.024 16.805 -6.954 1.00 71.56 418 GLN A C 1
ATOM 3248 O O . GLN A 1 418 ? 9.616 17.525 -7.862 1.00 71.56 418 GLN A O 1
ATOM 3253 N N . ILE A 1 419 ? 11.260 16.297 -6.918 1.00 64.19 419 ILE A N 1
ATOM 3254 C CA . ILE A 1 419 ? 12.321 16.661 -7.868 1.00 64.19 419 ILE A CA 1
ATOM 3255 C C . ILE A 1 419 ? 12.329 15.718 -9.072 1.00 64.19 419 ILE A C 1
ATOM 3257 O O . ILE A 1 419 ? 12.282 16.179 -10.207 1.00 64.19 419 ILE A O 1
ATOM 3261 N N . ASP A 1 420 ? 12.349 14.408 -8.827 1.00 61.00 420 ASP A N 1
ATOM 3262 C CA . ASP A 1 420 ? 12.604 13.414 -9.870 1.00 61.00 420 ASP A CA 1
ATOM 3263 C C . ASP A 1 420 ? 11.323 12.707 -10.315 1.00 61.00 420 ASP A C 1
ATOM 3265 O O . ASP A 1 420 ? 11.179 12.379 -11.491 1.00 61.00 420 ASP A O 1
ATOM 3269 N N . SER A 1 421 ? 10.349 12.492 -9.415 1.00 57.94 421 SER A N 1
ATOM 3270 C CA . SER A 1 421 ? 9.185 11.675 -9.791 1.00 57.94 421 SER A CA 1
ATOM 3271 C C . SER A 1 421 ? 8.288 12.319 -10.841 1.00 57.94 421 SER A C 1
ATOM 3273 O O . SER A 1 421 ? 7.565 11.595 -11.506 1.00 57.94 421 SER A O 1
ATOM 3275 N N . GLN A 1 422 ? 8.333 13.639 -11.054 1.00 57.88 422 GLN A N 1
ATOM 3276 C CA . GLN A 1 422 ? 7.573 14.251 -12.147 1.00 57.88 422 GLN A CA 1
ATOM 3277 C C . GLN A 1 422 ? 8.154 13.884 -13.513 1.00 57.88 422 GLN A C 1
ATOM 3279 O O . GLN A 1 422 ? 7.406 13.454 -14.383 1.00 57.88 422 GLN A O 1
ATOM 3284 N N . GLU A 1 423 ? 9.471 13.997 -13.699 1.00 60.16 423 GLU A N 1
ATOM 3285 C CA . GLU A 1 423 ? 10.121 13.573 -14.946 1.00 60.16 423 GLU A CA 1
ATOM 3286 C C . GLU A 1 423 ? 10.028 12.058 -15.130 1.00 60.16 423 GLU A C 1
ATOM 3288 O O . GLU A 1 423 ? 9.723 11.587 -16.228 1.00 60.16 423 GLU A O 1
ATOM 3293 N N . VAL A 1 424 ? 10.207 11.299 -14.043 1.00 64.19 424 VAL A N 1
ATOM 3294 C CA . VAL A 1 424 ? 10.051 9.844 -14.065 1.00 64.19 424 VAL A CA 1
ATOM 3295 C C . VAL A 1 424 ? 8.616 9.481 -14.433 1.00 64.19 424 VAL A C 1
ATOM 3297 O O . VAL A 1 424 ? 8.445 8.822 -15.440 1.00 64.19 424 VAL A O 1
ATOM 3300 N N . LEU A 1 425 ? 7.581 9.952 -13.726 1.00 64.69 425 LEU A N 1
ATOM 3301 C CA . LEU A 1 425 ? 6.173 9.620 -14.014 1.00 64.69 425 LEU A CA 1
ATOM 3302 C C . LEU A 1 425 ? 5.724 10.072 -15.411 1.00 64.69 425 LEU A C 1
ATOM 3304 O O . LEU A 1 425 ? 4.910 9.392 -16.023 1.00 64.69 425 LEU A O 1
ATOM 3308 N N . LEU A 1 426 ? 6.241 11.192 -15.927 1.00 62.94 426 LEU A N 1
ATOM 3309 C CA . LEU A 1 426 ? 5.917 11.671 -17.279 1.00 62.94 426 LEU A CA 1
ATOM 3310 C C . LEU A 1 426 ? 6.576 10.838 -18.386 1.00 62.94 426 LEU A C 1
ATOM 3312 O O . LEU A 1 426 ? 6.055 10.790 -19.498 1.00 62.94 426 LEU A O 1
ATOM 3316 N N . SER A 1 427 ? 7.719 10.211 -18.103 1.00 68.44 427 SER A N 1
ATOM 3317 C CA . SER A 1 427 ? 8.433 9.325 -19.035 1.00 68.44 427 SER A CA 1
ATOM 3318 C C . SER A 1 427 ? 8.208 7.836 -18.749 1.00 68.44 427 SER A C 1
ATOM 3320 O O . SER A 1 427 ? 8.652 6.979 -19.518 1.00 68.44 427 SER A O 1
ATOM 3322 N N . TRP A 1 428 ? 7.508 7.525 -17.658 1.00 82.62 428 TRP A N 1
ATOM 3323 C CA . TRP A 1 428 ? 7.281 6.177 -17.174 1.00 82.62 428 TRP A CA 1
ATOM 3324 C C . TRP A 1 428 ? 6.337 5.433 -18.103 1.00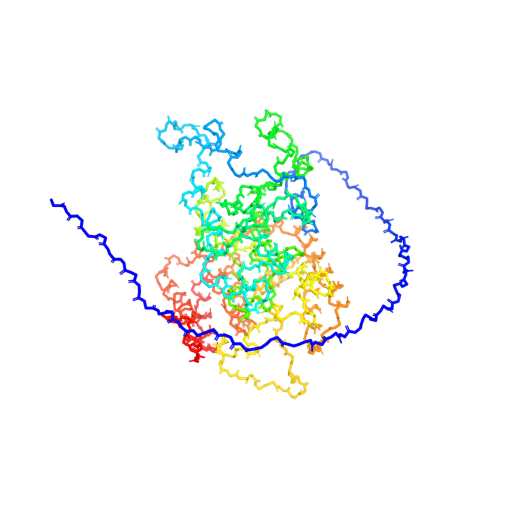 82.62 428 TRP A C 1
ATOM 3326 O O . TRP A 1 428 ? 5.237 5.884 -18.390 1.00 82.62 428 TRP A O 1
ATOM 3336 N N . ASN A 1 429 ? 6.753 4.265 -18.563 1.00 87.69 429 ASN A N 1
ATOM 3337 C CA . ASN A 1 429 ? 5.945 3.399 -19.405 1.00 87.69 429 ASN A CA 1
ATOM 3338 C C . ASN A 1 429 ? 6.379 1.948 -19.185 1.00 87.69 429 ASN A C 1
ATOM 3340 O O . ASN A 1 429 ? 7.369 1.666 -18.499 1.00 87.69 429 ASN A O 1
ATOM 3344 N N . GLY A 1 430 ? 5.639 1.008 -19.765 1.00 87.69 430 GLY A N 1
ATOM 3345 C CA . GLY A 1 430 ? 5.937 -0.411 -19.586 1.00 87.69 430 GLY A CA 1
ATOM 3346 C C . GLY A 1 430 ? 7.276 -0.843 -20.192 1.00 87.69 430 GLY A C 1
ATOM 3347 O O . GLY A 1 430 ? 7.843 -1.813 -19.700 1.00 87.69 430 GLY A O 1
ATOM 3348 N N . LYS A 1 431 ? 7.850 -0.118 -21.165 1.00 89.31 431 LYS A N 1
ATOM 3349 C CA . LYS A 1 431 ? 9.214 -0.385 -21.651 1.00 89.31 431 LYS A CA 1
ATOM 3350 C C . LYS A 1 431 ? 10.258 -0.069 -20.580 1.00 89.31 431 LYS A C 1
ATOM 3352 O O . LYS A 1 431 ? 11.093 -0.924 -20.295 1.00 89.31 431 LYS A O 1
ATOM 3357 N N . SER A 1 432 ? 10.192 1.110 -19.959 1.00 89.06 432 SER A N 1
ATOM 3358 C CA . SER A 1 432 ? 11.091 1.477 -18.853 1.00 89.06 432 SER A CA 1
ATOM 3359 C C . SER A 1 432 ? 10.968 0.480 -17.695 1.00 89.06 432 SER A C 1
ATOM 3361 O O . SER A 1 432 ? 11.970 0.012 -17.158 1.00 89.06 432 SER A O 1
ATOM 3363 N N . LEU A 1 433 ? 9.739 0.073 -17.360 1.00 92.25 433 LEU A N 1
ATOM 3364 C CA . LEU A 1 433 ? 9.502 -0.942 -16.334 1.00 92.25 433 LEU A CA 1
ATOM 3365 C C . LEU A 1 433 ? 10.058 -2.323 -16.738 1.00 92.25 433 LEU A C 1
ATOM 3367 O O . LEU A 1 433 ? 10.696 -2.980 -15.921 1.00 92.25 433 LEU A O 1
ATOM 3371 N N . SER A 1 434 ? 9.907 -2.746 -17.997 1.00 92.00 434 SER A N 1
ATOM 3372 C CA . SER A 1 434 ? 10.460 -4.019 -18.498 1.00 92.00 434 SER A CA 1
ATOM 3373 C C . SER A 1 434 ? 11.990 -4.054 -18.447 1.00 92.00 434 SER A C 1
ATOM 3375 O O . SER A 1 434 ? 12.573 -5.085 -18.101 1.00 92.00 434 SER A O 1
ATOM 3377 N N . GLN A 1 435 ? 12.656 -2.924 -18.707 1.00 90.44 435 GLN A N 1
ATOM 3378 C CA . GLN A 1 435 ? 14.108 -2.790 -18.542 1.00 90.44 435 GLN A CA 1
ATOM 3379 C C . GLN A 1 435 ? 14.526 -2.972 -17.078 1.00 90.44 435 GLN A C 1
ATOM 3381 O O . GLN A 1 435 ? 15.423 -3.764 -16.788 1.00 90.44 435 GLN A O 1
ATOM 3386 N N . ILE A 1 436 ? 13.823 -2.314 -16.151 1.00 91.88 436 ILE A N 1
ATOM 3387 C CA . ILE A 1 436 ? 14.062 -2.439 -14.706 1.00 91.88 436 ILE A CA 1
ATOM 3388 C C . ILE A 1 436 ? 13.880 -3.888 -14.245 1.00 91.88 436 ILE A C 1
ATOM 3390 O O . ILE A 1 436 ? 14.728 -4.421 -13.532 1.00 91.88 436 ILE A O 1
ATOM 3394 N N . ILE A 1 437 ? 12.809 -4.554 -14.681 1.00 93.31 437 ILE A N 1
ATOM 3395 C CA . ILE A 1 437 ? 12.534 -5.961 -14.351 1.00 93.31 437 ILE A CA 1
ATOM 3396 C C . ILE A 1 437 ? 13.638 -6.871 -14.897 1.00 93.31 437 ILE A C 1
ATOM 3398 O O . ILE A 1 437 ? 14.115 -7.767 -14.191 1.00 93.31 437 ILE A O 1
ATOM 3402 N N . SER A 1 438 ? 14.081 -6.620 -16.131 1.00 91.38 438 SER A N 1
ATOM 3403 C CA . SER A 1 438 ? 15.162 -7.376 -16.760 1.00 91.38 438 SER A CA 1
ATOM 3404 C C . SER A 1 438 ? 16.436 -7.290 -15.923 1.00 91.38 438 SER A C 1
ATOM 3406 O O . SER A 1 438 ? 16.983 -8.327 -15.544 1.00 91.38 438 SER A O 1
ATOM 3408 N N . VAL A 1 439 ? 16.847 -6.080 -15.531 1.00 90.56 439 VAL A N 1
ATOM 3409 C CA . VAL A 1 439 ? 17.995 -5.863 -14.636 1.00 90.56 439 VAL A CA 1
ATOM 3410 C C . VAL A 1 439 ? 17.770 -6.550 -13.287 1.00 90.56 439 VAL A C 1
ATOM 3412 O O . VAL A 1 439 ? 18.607 -7.354 -12.867 1.00 90.56 439 VAL A O 1
ATOM 3415 N N . ALA A 1 440 ? 16.619 -6.335 -12.645 1.00 90.81 440 ALA A N 1
ATOM 3416 C CA . ALA A 1 440 ? 16.290 -6.911 -11.343 1.00 90.81 440 ALA A CA 1
ATOM 3417 C C . ALA A 1 440 ? 16.389 -8.445 -11.335 1.00 90.81 440 ALA A C 1
ATOM 3419 O O . ALA A 1 440 ? 16.922 -9.016 -10.384 1.00 90.81 440 ALA A O 1
ATOM 3420 N N . SER A 1 441 ? 15.963 -9.122 -12.408 1.00 90.38 441 SER A N 1
ATOM 3421 C CA . SER A 1 441 ? 16.026 -10.590 -12.520 1.00 90.38 441 SER A CA 1
ATOM 3422 C C . SER A 1 441 ? 17.439 -11.176 -12.598 1.00 90.38 441 SER A C 1
ATOM 3424 O O . SER A 1 441 ? 17.647 -12.361 -12.305 1.00 90.38 441 SER A O 1
ATOM 3426 N N . THR A 1 442 ? 18.416 -10.360 -13.006 1.00 84.81 442 THR A N 1
ATOM 3427 C CA . THR A 1 442 ? 19.830 -10.760 -13.034 1.00 84.81 442 THR A CA 1
ATOM 3428 C C . THR A 1 442 ? 20.480 -10.646 -11.663 1.00 84.81 442 THR A C 1
ATOM 3430 O O . THR A 1 442 ? 21.447 -11.353 -11.383 1.00 84.81 442 THR A O 1
ATOM 3433 N N . THR A 1 443 ? 19.918 -9.816 -10.783 1.00 76.75 443 THR A N 1
ATOM 3434 C CA . THR A 1 443 ? 20.349 -9.714 -9.392 1.00 76.75 443 THR A CA 1
ATOM 3435 C C . THR A 1 443 ? 19.731 -10.842 -8.567 1.00 76.75 443 THR A C 1
ATOM 3437 O O . THR A 1 443 ? 18.547 -11.157 -8.697 1.00 76.75 443 THR A O 1
ATOM 3440 N N . ASP A 1 444 ? 20.494 -11.422 -7.641 1.00 67.38 444 ASP A N 1
ATOM 3441 C CA . ASP A 1 444 ? 19.930 -12.386 -6.683 1.00 67.38 444 ASP A CA 1
ATOM 3442 C C . ASP A 1 444 ? 18.892 -11.727 -5.745 1.00 67.38 444 ASP A C 1
ATOM 3444 O O . ASP A 1 444 ? 18.093 -12.416 -5.111 1.00 67.38 444 ASP A O 1
ATOM 3448 N N . GLY A 1 445 ? 18.860 -10.386 -5.710 1.00 74.50 445 GLY A N 1
ATOM 3449 C CA . GLY A 1 445 ? 17.960 -9.543 -4.924 1.00 74.50 445 GLY A CA 1
ATOM 3450 C C . GLY A 1 445 ? 16.470 -9.783 -5.163 1.00 74.50 445 GLY A C 1
ATOM 3451 O O . GLY A 1 445 ? 15.692 -9.748 -4.208 1.00 74.50 445 GLY A O 1
ATOM 3452 N N . ALA A 1 446 ? 16.064 -10.067 -6.404 1.00 85.38 446 ALA A N 1
ATOM 3453 C CA . ALA A 1 446 ? 14.647 -10.161 -6.752 1.00 85.38 446 ALA A CA 1
ATOM 3454 C C . ALA A 1 446 ? 13.942 -11.401 -6.179 1.00 85.38 446 ALA A C 1
ATOM 3456 O O . ALA A 1 446 ? 12.737 -11.376 -5.941 1.00 85.38 446 ALA A O 1
ATOM 3457 N N . PHE A 1 447 ? 14.682 -12.462 -5.855 1.00 89.94 447 PHE A N 1
ATOM 3458 C CA . PHE A 1 447 ? 14.112 -13.737 -5.398 1.00 89.94 447 PHE A CA 1
ATOM 3459 C C . PHE A 1 447 ? 14.620 -14.151 -4.007 1.00 89.94 447 PHE A C 1
ATOM 3461 O O . PHE A 1 447 ? 14.559 -15.323 -3.634 1.00 89.94 447 PHE A O 1
ATOM 3468 N N . ILE A 1 448 ? 15.109 -13.199 -3.202 1.00 85.94 448 ILE A N 1
ATOM 3469 C CA . ILE A 1 448 ? 15.570 -13.484 -1.834 1.00 85.94 448 ILE A CA 1
ATOM 3470 C C . ILE A 1 448 ? 14.410 -13.972 -0.964 1.00 85.94 448 ILE A C 1
ATOM 3472 O O . ILE A 1 448 ? 14.563 -14.959 -0.242 1.00 85.94 448 ILE A O 1
ATOM 3476 N N . THR A 1 449 ? 13.256 -13.313 -1.010 1.00 90.12 449 THR A N 1
ATOM 3477 C CA . THR A 1 449 ? 12.084 -13.686 -0.208 1.00 90.12 449 THR A CA 1
ATOM 3478 C C . THR A 1 449 ? 10.878 -13.949 -1.098 1.00 90.12 449 THR A C 1
ATOM 3480 O O . THR A 1 449 ? 10.872 -13.627 -2.286 1.00 90.12 449 THR A O 1
ATOM 3483 N N . TRP A 1 450 ? 9.833 -14.544 -0.520 1.00 91.88 450 TRP A N 1
ATOM 3484 C CA . TRP A 1 450 ? 8.551 -14.646 -1.216 1.00 91.88 450 TRP A CA 1
ATOM 3485 C C . TRP A 1 450 ? 8.006 -13.250 -1.559 1.00 91.88 450 TRP A C 1
ATOM 3487 O O . TRP A 1 450 ? 7.496 -13.050 -2.656 1.00 91.88 450 TRP A O 1
ATOM 3497 N N . GLU A 1 451 ? 8.188 -12.266 -0.669 1.00 93.94 451 GLU A N 1
ATOM 3498 C CA . GLU A 1 451 ? 7.743 -10.887 -0.899 1.00 93.94 451 GLU A CA 1
ATOM 3499 C C . GLU A 1 451 ? 8.450 -10.237 -2.093 1.00 93.94 451 GLU A C 1
ATOM 3501 O O . GLU A 1 451 ? 7.780 -9.639 -2.931 1.00 93.94 451 GLU A O 1
ATOM 3506 N N . SER A 1 452 ? 9.775 -10.385 -2.219 1.00 93.62 452 SER A N 1
ATOM 3507 C CA . SER A 1 452 ? 10.510 -9.823 -3.361 1.00 93.62 452 SER A CA 1
ATOM 3508 C C . SER A 1 452 ? 10.124 -10.507 -4.679 1.00 93.62 452 SER A C 1
ATOM 3510 O O . SER A 1 452 ? 9.954 -9.834 -5.693 1.00 93.62 452 SER A O 1
ATOM 3512 N N . ALA A 1 453 ? 9.901 -11.828 -4.657 1.00 94.62 453 ALA A N 1
ATOM 3513 C CA . ALA A 1 453 ? 9.445 -12.574 -5.831 1.00 94.62 453 ALA A CA 1
ATOM 3514 C C . ALA A 1 453 ? 8.013 -12.189 -6.244 1.00 94.62 453 ALA A C 1
ATOM 3516 O O . ALA A 1 453 ? 7.707 -12.101 -7.433 1.00 94.62 453 ALA A O 1
ATOM 3517 N N . ALA A 1 454 ? 7.136 -11.920 -5.274 1.00 95.31 454 ALA A N 1
ATOM 3518 C CA . ALA A 1 454 ? 5.802 -11.395 -5.536 1.00 95.31 454 ALA A CA 1
ATOM 3519 C C . ALA A 1 454 ? 5.861 -9.979 -6.130 1.00 95.31 454 ALA A C 1
ATOM 3521 O O . ALA A 1 454 ? 5.172 -9.717 -7.110 1.00 95.31 454 ALA A O 1
ATOM 3522 N N . GLN A 1 455 ? 6.721 -9.094 -5.610 1.00 96.00 455 GLN A N 1
ATOM 3523 C CA . GLN A 1 455 ? 6.940 -7.763 -6.194 1.00 96.00 455 GLN A CA 1
ATOM 3524 C C . GLN A 1 455 ? 7.464 -7.842 -7.635 1.00 96.00 455 GLN A C 1
ATOM 3526 O O . GLN A 1 455 ? 7.013 -7.076 -8.484 1.00 96.00 455 GLN A O 1
ATOM 3531 N N . PHE A 1 456 ? 8.338 -8.808 -7.941 1.00 96.31 456 PHE A N 1
ATOM 3532 C CA . PHE A 1 456 ? 8.783 -9.072 -9.312 1.00 96.31 456 PHE A CA 1
ATOM 3533 C C . PHE A 1 456 ? 7.605 -9.436 -10.223 1.00 96.31 456 PHE A C 1
ATOM 3535 O O . PHE A 1 456 ? 7.415 -8.823 -11.270 1.00 96.31 456 PHE A O 1
ATOM 3542 N N . TYR A 1 457 ? 6.774 -10.395 -9.803 1.00 96.12 457 TYR A N 1
ATOM 3543 C CA . TYR A 1 457 ? 5.575 -10.787 -10.547 1.00 96.12 457 TYR A CA 1
ATOM 3544 C C . TYR A 1 457 ? 4.623 -9.599 -10.782 1.00 96.12 457 TYR A C 1
ATOM 3546 O O . TYR A 1 457 ? 4.140 -9.408 -11.896 1.00 96.12 457 TYR A O 1
ATOM 3554 N N . LEU A 1 458 ? 4.379 -8.779 -9.757 1.00 95.94 458 LEU A N 1
ATOM 3555 C CA . LEU A 1 458 ? 3.492 -7.617 -9.850 1.00 95.94 458 LEU A CA 1
ATOM 3556 C C . LEU A 1 458 ? 4.030 -6.560 -10.825 1.00 95.94 458 LEU A C 1
ATOM 3558 O O . LEU A 1 458 ? 3.261 -6.016 -11.613 1.00 95.94 458 LEU A O 1
ATOM 3562 N N . ALA A 1 459 ? 5.344 -6.321 -10.831 1.00 95.50 459 ALA A N 1
ATOM 3563 C CA . ALA A 1 459 ? 5.982 -5.439 -11.805 1.00 95.50 459 ALA A CA 1
ATOM 3564 C C . ALA A 1 459 ? 5.829 -5.969 -13.244 1.00 95.50 459 ALA A C 1
ATOM 3566 O O . ALA A 1 459 ? 5.481 -5.207 -14.145 1.00 95.50 459 ALA A O 1
ATOM 3567 N N . VAL A 1 460 ? 6.023 -7.278 -13.462 1.00 95.06 460 VAL A N 1
ATOM 3568 C CA . VAL A 1 460 ? 5.830 -7.921 -14.778 1.00 95.06 460 VAL A CA 1
ATOM 3569 C C . VAL A 1 460 ? 4.407 -7.733 -15.294 1.00 95.06 460 VAL A C 1
ATOM 3571 O O . VAL A 1 460 ? 4.224 -7.411 -16.468 1.00 95.06 460 VAL A O 1
ATOM 3574 N N . VAL A 1 461 ? 3.404 -7.913 -14.430 1.00 93.94 461 VAL A N 1
ATOM 3575 C CA . VAL A 1 461 ? 1.995 -7.699 -14.791 1.00 93.94 461 VAL A CA 1
ATOM 3576 C C . VAL A 1 461 ? 1.731 -6.235 -15.119 1.00 93.94 461 VAL A C 1
ATOM 3578 O O . VAL A 1 461 ? 1.088 -5.960 -16.127 1.00 93.94 461 VAL A O 1
ATOM 3581 N N . ALA A 1 462 ? 2.280 -5.300 -14.343 1.00 93.75 462 ALA A N 1
ATOM 3582 C CA . ALA A 1 462 ? 2.112 -3.877 -14.615 1.00 93.75 462 ALA A CA 1
ATOM 3583 C C . ALA A 1 462 ? 2.716 -3.440 -15.963 1.00 93.75 462 ALA A C 1
ATOM 3585 O O . ALA A 1 462 ? 2.273 -2.455 -16.549 1.00 93.75 462 ALA A O 1
ATOM 3586 N N . ALA A 1 463 ? 3.699 -4.182 -16.482 1.00 92.38 463 ALA A N 1
ATOM 3587 C CA . ALA A 1 463 ? 4.314 -3.956 -17.787 1.00 92.38 463 ALA A CA 1
ATOM 3588 C C . ALA A 1 463 ? 3.645 -4.723 -18.949 1.00 92.38 463 ALA A C 1
ATOM 3590 O O . ALA A 1 463 ? 4.164 -4.694 -20.064 1.00 92.38 463 ALA A O 1
ATOM 3591 N N . ARG A 1 464 ? 2.509 -5.405 -18.733 1.00 90.62 464 ARG A N 1
ATOM 3592 C CA . ARG A 1 464 ? 1.937 -6.374 -19.693 1.00 90.62 464 ARG A CA 1
ATOM 3593 C C . ARG A 1 464 ? 1.596 -5.852 -21.078 1.00 90.62 464 ARG A C 1
ATOM 3595 O O . ARG A 1 464 ? 1.720 -6.591 -22.048 1.00 90.62 464 ARG A O 1
ATOM 3602 N N . GLU A 1 465 ? 1.234 -4.581 -21.179 1.00 87.56 465 GLU A N 1
ATOM 3603 C CA . GLU A 1 465 ? 0.949 -3.946 -22.469 1.00 87.56 465 GLU A CA 1
ATOM 3604 C C . GLU A 1 465 ? 2.210 -3.816 -23.345 1.00 87.56 465 GLU A C 1
ATOM 3606 O O . GLU A 1 465 ? 2.107 -3.582 -24.542 1.00 87.56 465 GLU A O 1
ATOM 3611 N N . HIS A 1 466 ? 3.404 -4.008 -22.770 1.00 85.44 466 HIS A N 1
ATOM 3612 C CA . HIS A 1 466 ? 4.691 -4.021 -23.469 1.00 85.44 466 HIS A CA 1
ATOM 3613 C C . HIS A 1 466 ? 5.317 -5.413 -23.612 1.00 85.44 466 HIS A C 1
ATOM 3615 O O . HIS A 1 466 ? 6.449 -5.510 -24.079 1.00 85.44 466 HIS A O 1
ATOM 3621 N N . TRP A 1 467 ? 4.633 -6.494 -23.222 1.00 86.62 467 TRP A N 1
ATOM 3622 C CA . TRP A 1 467 ? 5.139 -7.838 -23.510 1.00 86.62 467 TRP A CA 1
ATOM 3623 C C . TRP A 1 467 ? 5.284 -8.037 -25.025 1.00 86.62 467 TRP A C 1
ATOM 3625 O O . TRP A 1 467 ? 4.428 -7.576 -25.786 1.00 86.62 467 TRP A O 1
ATOM 3635 N N . SER A 1 468 ? 6.337 -8.744 -25.454 1.00 70.06 468 SER A N 1
ATOM 3636 C CA . SER A 1 468 ? 6.622 -8.984 -26.873 1.00 70.06 468 SER A CA 1
ATOM 3637 C C . SER A 1 468 ? 5.378 -9.459 -27.633 1.00 70.06 468 SER A C 1
ATOM 3639 O O . SER A 1 468 ? 4.720 -10.432 -27.248 1.00 70.06 468 SER A O 1
ATOM 3641 N N . PHE A 1 469 ? 5.047 -8.758 -28.724 1.00 64.06 469 PHE A N 1
ATOM 3642 C CA . PHE A 1 469 ? 3.884 -9.064 -29.562 1.00 64.06 469 PHE A CA 1
ATOM 3643 C C . PHE A 1 469 ? 3.990 -10.437 -30.235 1.00 64.06 469 PHE A C 1
ATOM 3645 O O . PHE A 1 469 ? 2.962 -11.055 -30.516 1.00 64.06 469 PHE A O 1
ATOM 3652 N N . ASP A 1 470 ? 5.214 -10.919 -30.463 1.00 67.19 470 ASP A N 1
ATOM 3653 C CA . ASP A 1 470 ? 5.473 -12.141 -31.225 1.00 67.19 470 ASP A CA 1
ATOM 3654 C C . ASP A 1 470 ? 5.190 -13.423 -30.417 1.00 67.19 470 ASP A C 1
ATOM 3656 O O . ASP A 1 470 ? 4.902 -14.461 -31.015 1.00 67.19 470 ASP A O 1
ATOM 3660 N N . ASP A 1 471 ? 5.190 -13.359 -29.076 1.00 75.62 471 ASP A N 1
ATOM 3661 C CA . ASP A 1 471 ? 4.860 -14.500 -28.203 1.00 75.62 471 ASP A CA 1
ATOM 3662 C C . ASP A 1 471 ? 4.098 -14.105 -26.922 1.00 75.62 471 ASP A C 1
ATOM 3664 O O . ASP A 1 471 ? 4.403 -14.539 -25.809 1.00 75.62 471 ASP A O 1
ATOM 3668 N N . GLN A 1 472 ? 3.043 -13.297 -27.052 1.00 80.50 472 GLN A N 1
ATOM 3669 C CA . GLN A 1 472 ? 2.207 -12.940 -25.895 1.00 80.50 472 GLN A CA 1
ATOM 3670 C C . GLN A 1 472 ? 1.626 -14.168 -25.172 1.00 80.50 472 GLN A C 1
ATOM 3672 O O . GLN A 1 472 ? 1.437 -14.143 -23.955 1.00 80.50 472 GLN A O 1
ATOM 3677 N N . ALA A 1 473 ? 1.334 -15.250 -25.902 1.00 84.94 473 ALA A N 1
ATOM 3678 C CA . ALA A 1 473 ? 0.788 -16.474 -25.323 1.00 84.94 473 ALA A CA 1
ATOM 3679 C C . ALA A 1 473 ? 1.824 -17.225 -24.469 1.00 84.94 473 ALA A C 1
ATOM 3681 O O . ALA A 1 473 ? 1.480 -17.667 -23.369 1.00 84.94 473 ALA A O 1
ATOM 3682 N N . GLY A 1 474 ? 3.069 -17.341 -24.940 1.00 87.94 474 GLY A N 1
ATOM 3683 C CA . GLY A 1 474 ? 4.181 -17.915 -24.187 1.00 87.94 474 GLY A CA 1
ATOM 3684 C C . GLY A 1 474 ? 4.545 -17.066 -22.974 1.00 87.94 474 GLY A C 1
ATOM 3685 O O . GLY A 1 474 ? 4.580 -17.591 -21.860 1.00 87.94 474 GLY A O 1
ATOM 3686 N N . THR A 1 475 ? 4.670 -15.745 -23.138 1.00 89.81 475 THR A N 1
ATOM 3687 C CA . THR A 1 475 ? 4.901 -14.818 -22.015 1.00 89.81 475 THR A CA 1
ATOM 3688 C C . THR A 1 475 ? 3.814 -14.957 -20.958 1.00 89.81 475 THR A C 1
ATOM 3690 O O . THR A 1 475 ? 4.105 -15.166 -19.779 1.00 89.81 475 THR A O 1
ATOM 3693 N N . LYS A 1 476 ? 2.541 -14.949 -21.369 1.00 91.31 476 LYS A N 1
ATOM 3694 C CA . LYS A 1 476 ? 1.420 -15.147 -20.449 1.00 91.31 476 LYS A CA 1
ATOM 3695 C C . LYS A 1 476 ? 1.493 -16.503 -19.740 1.00 91.31 476 LYS A C 1
ATOM 3697 O O . LYS A 1 476 ? 1.206 -16.570 -18.546 1.00 91.31 476 LYS A O 1
ATOM 3702 N N . HIS A 1 477 ? 1.858 -17.573 -20.448 1.00 92.44 477 HIS A N 1
ATOM 3703 C CA . HIS A 1 477 ? 1.991 -18.907 -19.862 1.00 92.44 477 HIS A CA 1
ATOM 3704 C C . HIS A 1 477 ? 3.031 -18.932 -18.736 1.00 92.44 477 HIS A C 1
ATOM 3706 O O . HIS A 1 477 ? 2.742 -19.432 -17.647 1.00 92.44 477 HIS A O 1
ATOM 3712 N N . GLU A 1 478 ? 4.208 -18.349 -18.962 1.00 93.69 478 GLU A N 1
ATOM 3713 C CA . GLU A 1 478 ? 5.277 -18.299 -17.962 1.00 93.69 478 GLU A CA 1
ATOM 3714 C C . GLU A 1 478 ? 4.916 -17.403 -16.769 1.00 93.69 478 GLU A C 1
ATOM 3716 O O . GLU A 1 478 ? 5.106 -17.788 -15.609 1.00 93.69 478 GLU A O 1
ATOM 3721 N N . VAL A 1 479 ? 4.275 -16.259 -17.021 1.00 94.25 479 VAL A N 1
ATOM 3722 C CA . VAL A 1 479 ? 3.748 -15.383 -15.964 1.00 94.25 479 VAL A CA 1
ATOM 3723 C C . VAL A 1 479 ? 2.678 -16.094 -15.123 1.00 94.25 479 VAL A C 1
ATOM 3725 O O . VAL A 1 479 ? 2.691 -16.001 -13.893 1.00 94.25 479 VAL A O 1
ATOM 3728 N N . ASP A 1 480 ? 1.788 -16.875 -15.742 1.00 93.75 480 ASP A N 1
ATOM 3729 C CA . ASP A 1 480 ? 0.787 -17.683 -15.034 1.00 93.75 480 ASP A CA 1
ATOM 3730 C C . ASP A 1 480 ? 1.413 -18.811 -14.203 1.00 93.75 480 ASP A C 1
ATOM 3732 O O . ASP A 1 480 ? 0.917 -19.120 -13.109 1.00 93.75 480 ASP A O 1
ATOM 3736 N N . ARG A 1 481 ? 2.505 -19.417 -14.687 1.00 94.69 481 ARG A N 1
ATOM 3737 C CA . ARG A 1 481 ? 3.293 -20.390 -13.918 1.00 94.69 481 ARG A CA 1
ATOM 3738 C C . ARG A 1 481 ? 3.900 -19.735 -12.681 1.00 94.69 481 ARG A C 1
ATOM 3740 O O . ARG A 1 481 ? 3.820 -20.326 -11.604 1.00 94.69 481 ARG A O 1
ATOM 3747 N N . LEU A 1 482 ? 4.434 -18.517 -12.803 1.00 94.69 482 LEU A N 1
ATOM 3748 C CA . LEU A 1 482 ? 5.008 -17.788 -11.671 1.00 94.69 482 LEU A CA 1
ATOM 3749 C C . LEU A 1 482 ? 3.922 -17.424 -10.658 1.00 94.69 482 LEU A C 1
ATOM 3751 O O . LEU A 1 482 ? 4.058 -17.748 -9.480 1.00 94.69 482 LEU A O 1
ATOM 3755 N N . ARG A 1 483 ? 2.799 -16.859 -11.119 1.00 93.62 483 ARG A N 1
ATOM 3756 C CA . ARG A 1 483 ? 1.622 -16.551 -10.290 1.00 93.62 483 ARG A CA 1
ATOM 3757 C C . ARG A 1 483 ? 1.148 -17.764 -9.495 1.00 93.62 483 ARG A C 1
ATOM 3759 O O . ARG A 1 483 ? 1.026 -17.713 -8.274 1.00 93.62 483 ARG A O 1
ATOM 3766 N N . SER A 1 484 ? 0.893 -18.869 -10.194 1.00 90.75 484 SER A N 1
ATOM 3767 C CA . SER A 1 484 ? 0.399 -20.112 -9.587 1.00 90.75 484 SER A CA 1
ATOM 3768 C C . SER A 1 484 ? 1.429 -20.746 -8.655 1.00 90.75 484 SER A C 1
ATOM 3770 O O . SER A 1 484 ? 1.072 -21.443 -7.707 1.00 90.75 484 SER A O 1
ATOM 3772 N N . GLY A 1 485 ? 2.707 -20.526 -8.948 1.00 90.31 485 GLY A N 1
ATOM 3773 C CA . GLY A 1 485 ? 3.838 -20.998 -8.175 1.00 90.31 485 GLY A CA 1
ATOM 3774 C C . GLY A 1 485 ? 4.049 -20.256 -6.858 1.00 90.31 485 GLY A C 1
ATOM 3775 O O . GLY A 1 485 ? 4.357 -20.879 -5.843 1.00 90.31 485 GLY A O 1
ATOM 3776 N N . LEU A 1 486 ? 3.854 -18.937 -6.876 1.00 90.81 486 LEU A N 1
ATOM 3777 C CA . LEU A 1 486 ? 3.925 -18.070 -5.701 1.00 90.81 486 LEU A CA 1
ATOM 3778 C C . LEU A 1 486 ? 2.640 -18.105 -4.862 1.00 90.81 486 LEU A C 1
ATOM 3780 O O . LEU A 1 486 ? 2.684 -17.785 -3.676 1.00 90.81 486 LEU A O 1
ATOM 3784 N N . GLY A 1 487 ? 1.504 -18.484 -5.452 1.00 85.69 487 GLY A N 1
ATOM 3785 C CA . GLY A 1 487 ? 0.229 -18.599 -4.752 1.00 85.69 487 GLY A CA 1
ATOM 3786 C C . GLY A 1 487 ? 0.238 -19.669 -3.656 1.00 85.69 487 GLY A C 1
ATOM 3787 O O . GLY A 1 487 ? 0.713 -20.790 -3.858 1.00 85.69 487 GLY A O 1
ATOM 3788 N N . PHE A 1 488 ? -0.341 -19.336 -2.500 1.00 78.50 488 PHE A N 1
ATOM 3789 C CA . PHE A 1 488 ? -0.645 -20.317 -1.459 1.00 78.50 488 PHE A CA 1
ATOM 3790 C C . PHE A 1 488 ? -1.851 -21.168 -1.894 1.00 78.50 488 PHE A C 1
ATOM 3792 O O . PHE A 1 488 ? -2.790 -20.625 -2.478 1.00 78.50 488 PHE A O 1
ATOM 3799 N N . PRO A 1 489 ? -1.872 -22.486 -1.638 1.00 65.81 489 PRO A N 1
ATOM 3800 C CA . PRO A 1 489 ? -3.013 -23.328 -1.990 1.00 65.81 489 PRO A CA 1
ATOM 3801 C C . PRO A 1 489 ? -4.300 -22.888 -1.288 1.00 65.81 489 PRO A C 1
ATOM 3803 O O . PRO A 1 489 ? -4.280 -22.524 -0.111 1.00 65.81 489 PRO A O 1
ATOM 3806 N N . ASP A 1 490 ? -5.429 -22.974 -1.998 1.00 58.69 490 ASP A N 1
ATOM 3807 C CA . ASP A 1 490 ? -6.749 -22.684 -1.434 1.00 58.69 490 ASP A CA 1
ATOM 3808 C C . ASP A 1 490 ? -7.027 -23.577 -0.220 1.00 58.69 490 ASP A C 1
ATOM 3810 O O . ASP A 1 490 ? -7.323 -24.774 -0.342 1.00 58.69 490 ASP A O 1
ATOM 3814 N N . LYS A 1 491 ? -7.004 -22.987 0.977 1.00 53.94 491 LYS A N 1
ATOM 3815 C CA . LYS A 1 491 ? -7.529 -23.649 2.169 1.00 53.94 491 LYS A CA 1
ATOM 3816 C C . LYS A 1 491 ? -9.051 -23.675 2.072 1.00 53.94 491 LYS A C 1
ATOM 3818 O O . LYS A 1 491 ? -9.725 -22.743 2.490 1.00 53.94 491 LYS A O 1
ATOM 3823 N N . ARG A 1 492 ? -9.614 -24.799 1.615 1.00 42.34 492 ARG A N 1
ATOM 3824 C CA . ARG A 1 492 ? -11.067 -25.073 1.714 1.00 42.34 492 ARG A CA 1
ATOM 3825 C C . ARG A 1 492 ? -11.580 -25.104 3.163 1.00 42.34 492 ARG A C 1
ATOM 3827 O O . ARG A 1 492 ? -12.786 -25.160 3.373 1.00 42.34 492 ARG A O 1
ATOM 3834 N N . ASN A 1 493 ? -10.688 -25.102 4.157 1.00 42.66 493 ASN A N 1
ATOM 3835 C CA . ASN A 1 493 ? -11.035 -25.070 5.571 1.00 42.66 493 ASN A CA 1
ATOM 3836 C C . ASN A 1 493 ? -10.022 -24.219 6.357 1.00 42.66 493 ASN A C 1
ATOM 3838 O O . ASN A 1 493 ? -8.974 -24.702 6.785 1.00 42.66 493 ASN A O 1
ATOM 3842 N N . ILE A 1 494 ? -10.343 -22.937 6.528 1.00 46.38 494 ILE A N 1
ATOM 3843 C CA . ILE A 1 494 ? -9.536 -21.922 7.231 1.00 46.38 494 ILE A CA 1
ATOM 3844 C C . ILE A 1 494 ? -9.307 -22.216 8.729 1.00 46.38 494 ILE A C 1
ATOM 3846 O O . ILE A 1 494 ? -8.488 -21.551 9.356 1.00 46.38 494 ILE A O 1
ATOM 3850 N N . TYR A 1 495 ? -9.957 -23.247 9.286 1.00 48.16 495 TYR A N 1
ATOM 3851 C CA . TYR A 1 495 ? -9.813 -23.682 10.683 1.00 48.16 495 TYR A CA 1
ATOM 3852 C C . TYR A 1 495 ? -9.139 -25.051 10.853 1.00 48.16 495 TYR A C 1
ATOM 3854 O O . TYR A 1 495 ? -9.045 -25.547 11.976 1.00 48.16 495 TYR A O 1
ATOM 3862 N N . ALA A 1 496 ? -8.662 -25.686 9.775 1.00 44.44 496 ALA A N 1
ATOM 3863 C CA . ALA A 1 496 ? -7.868 -26.904 9.906 1.00 44.44 496 ALA A CA 1
ATOM 3864 C C . ALA A 1 496 ? -6.564 -26.572 10.650 1.00 44.44 496 ALA A C 1
ATOM 3866 O O . ALA A 1 496 ? -5.725 -25.811 10.169 1.00 44.44 496 ALA A O 1
ATOM 3867 N N . THR A 1 497 ? -6.425 -27.115 11.858 1.00 47.25 497 THR A N 1
ATOM 3868 C CA . THR A 1 497 ? -5.481 -26.634 12.869 1.00 47.25 497 THR A CA 1
ATOM 3869 C C . THR A 1 497 ? -4.010 -26.855 12.558 1.00 47.25 497 THR A C 1
ATOM 3871 O O . THR A 1 497 ? -3.194 -26.287 13.270 1.00 47.25 497 THR A O 1
ATOM 3874 N N . HIS A 1 498 ? -3.602 -27.592 11.522 1.00 47.62 498 HIS A N 1
ATOM 3875 C CA . HIS A 1 498 ? -2.173 -27.821 11.294 1.00 47.62 498 HIS A CA 1
ATOM 3876 C C . HIS A 1 498 ? -1.824 -27.957 9.807 1.00 47.62 498 HIS A C 1
ATOM 3878 O O . HIS A 1 498 ? -2.266 -28.906 9.162 1.00 47.62 498 HIS A O 1
ATOM 3884 N N . LYS A 1 499 ? -0.939 -27.048 9.356 1.00 52.53 499 LYS A N 1
ATOM 3885 C CA . LYS A 1 499 ? -0.225 -26.920 8.065 1.00 52.53 499 LYS A CA 1
ATOM 3886 C C . LYS A 1 499 ? -0.803 -25.865 7.113 1.00 52.53 499 LYS A C 1
ATOM 3888 O O . LYS A 1 499 ? -1.908 -25.989 6.587 1.00 52.53 499 LYS A O 1
ATOM 3893 N N . PHE A 1 500 ? -0.066 -24.770 6.925 1.00 55.69 500 PHE A N 1
ATOM 3894 C CA . PHE A 1 500 ? -0.136 -24.014 5.680 1.00 55.69 500 PHE A CA 1
ATOM 3895 C C . PHE A 1 500 ? 0.582 -24.833 4.616 1.00 55.69 500 PHE A C 1
ATOM 3897 O O . PHE A 1 500 ? 1.716 -25.265 4.818 1.00 55.69 500 PHE A O 1
ATOM 3904 N N . ASP A 1 501 ? -0.094 -25.073 3.496 1.00 61.66 501 ASP A N 1
ATOM 3905 C CA . ASP A 1 501 ? 0.621 -25.574 2.338 1.00 61.66 501 ASP A CA 1
ATOM 3906 C C . ASP A 1 501 ? 1.471 -24.422 1.794 1.00 61.66 501 ASP A C 1
ATOM 3908 O O . ASP A 1 501 ? 0.969 -23.299 1.650 1.00 61.66 501 ASP A O 1
ATOM 3912 N N . PRO A 1 502 ? 2.754 -24.665 1.532 1.00 60.84 502 PRO A N 1
ATOM 3913 C CA . PRO A 1 502 ? 3.639 -23.596 1.132 1.00 60.84 502 PRO A CA 1
ATOM 3914 C C . PRO A 1 502 ? 3.437 -23.160 -0.323 1.00 60.84 502 PRO A C 1
ATOM 3916 O O . PRO A 1 502 ? 2.733 -23.845 -1.077 1.00 60.84 502 PRO A O 1
ATOM 3919 N N . PRO A 1 503 ? 4.094 -22.062 -0.758 1.00 67.06 503 PRO A N 1
ATOM 3920 C CA . PRO A 1 503 ? 4.226 -21.756 -2.175 1.00 67.06 503 PRO A CA 1
ATOM 3921 C C . PRO A 1 503 ? 4.759 -22.980 -2.926 1.00 67.06 503 PRO A C 1
ATOM 3923 O O . PRO A 1 503 ? 5.596 -23.733 -2.418 1.00 67.06 503 PRO A O 1
ATOM 3926 N N . ARG A 1 504 ? 4.250 -23.195 -4.139 1.00 80.81 504 ARG A N 1
ATOM 3927 C CA . ARG A 1 504 ? 4.581 -24.379 -4.944 1.00 80.81 504 ARG A CA 1
ATOM 3928 C C . ARG A 1 504 ? 5.976 -24.305 -5.553 1.00 80.81 504 ARG A C 1
ATOM 3930 O O . ARG A 1 504 ? 6.524 -25.353 -5.877 1.00 80.81 504 ARG A O 1
ATOM 3937 N N . LEU A 1 505 ? 6.520 -23.099 -5.720 1.00 86.19 505 LEU A N 1
ATOM 3938 C CA . LEU A 1 505 ? 7.883 -22.886 -6.201 1.00 86.19 505 LEU A CA 1
ATOM 3939 C C . LEU A 1 505 ? 8.836 -22.615 -5.049 1.00 86.19 505 LEU A C 1
ATOM 3941 O O . LEU A 1 505 ? 8.548 -21.812 -4.158 1.00 86.19 505 LEU A O 1
ATOM 3945 N N . ASN A 1 506 ? 10.012 -23.231 -5.131 1.00 88.44 506 ASN A N 1
ATOM 3946 C CA . ASN A 1 506 ? 11.140 -22.842 -4.303 1.00 88.44 506 ASN A CA 1
ATOM 3947 C C . ASN A 1 506 ? 11.921 -21.654 -4.890 1.00 88.44 506 ASN A C 1
ATOM 3949 O O . ASN A 1 506 ? 11.669 -21.223 -6.016 1.00 88.44 506 ASN A O 1
ATOM 3953 N N . ARG A 1 507 ? 12.901 -21.128 -4.137 1.00 89.25 507 ARG A N 1
ATOM 3954 C CA . ARG A 1 507 ? 13.718 -19.978 -4.568 1.00 89.25 507 ARG A CA 1
ATOM 3955 C C . ARG A 1 507 ? 14.366 -20.201 -5.934 1.00 89.25 507 ARG A C 1
ATOM 3957 O O . ARG A 1 507 ? 14.229 -19.351 -6.802 1.00 89.25 507 ARG A O 1
ATOM 3964 N N . ALA A 1 508 ? 15.043 -21.330 -6.139 1.00 90.12 508 ALA A N 1
ATOM 3965 C CA . ALA A 1 508 ? 15.759 -21.601 -7.385 1.00 90.12 508 ALA A CA 1
ATOM 3966 C C . ALA A 1 508 ? 14.807 -21.711 -8.586 1.00 90.12 508 ALA A C 1
ATOM 3968 O O . ALA A 1 508 ? 15.126 -21.236 -9.676 1.00 90.12 508 ALA A O 1
ATOM 3969 N N . GLU A 1 509 ? 13.629 -22.303 -8.386 1.00 92.25 509 GLU A N 1
ATOM 3970 C CA . GLU A 1 509 ? 12.598 -22.398 -9.422 1.00 92.25 509 GLU A CA 1
ATOM 3971 C C . GLU A 1 509 ? 11.998 -21.026 -9.751 1.00 92.25 509 GLU A C 1
ATOM 3973 O O . GLU A 1 509 ? 11.849 -20.701 -10.927 1.00 92.25 509 GLU A O 1
ATOM 3978 N N . ALA A 1 510 ? 11.719 -20.202 -8.734 1.00 92.38 510 ALA A N 1
ATOM 3979 C CA . ALA A 1 510 ? 11.241 -18.834 -8.916 1.00 92.38 510 ALA A CA 1
ATOM 3980 C C . ALA A 1 510 ? 12.284 -17.960 -9.632 1.00 92.38 510 ALA A C 1
ATOM 3982 O O . ALA A 1 510 ? 11.935 -17.265 -10.581 1.00 92.38 510 ALA A O 1
ATOM 3983 N N . THR A 1 511 ? 13.566 -18.048 -9.253 1.00 92.94 511 THR A N 1
ATOM 3984 C CA . THR A 1 511 ? 14.668 -17.347 -9.934 1.00 92.94 511 THR A CA 1
ATOM 3985 C C . THR A 1 511 ? 14.776 -17.763 -11.395 1.00 92.94 511 THR A C 1
ATOM 3987 O O . THR A 1 511 ? 14.897 -16.908 -12.271 1.00 92.94 511 THR A O 1
ATOM 3990 N N . LYS A 1 512 ? 14.743 -19.072 -11.676 1.00 93.25 512 LYS A N 1
ATOM 3991 C CA . LYS A 1 512 ? 14.823 -19.586 -13.046 1.00 93.25 512 LYS A CA 1
ATOM 3992 C C . LYS A 1 512 ? 13.674 -19.041 -13.894 1.00 93.25 512 LYS A C 1
ATOM 3994 O O . LYS A 1 512 ? 13.926 -18.470 -14.949 1.00 93.25 512 LYS A O 1
ATOM 3999 N N . LEU A 1 513 ? 12.446 -19.177 -13.402 1.00 93.31 513 LEU A N 1
ATOM 4000 C CA . LEU A 1 513 ? 11.250 -18.731 -14.106 1.00 93.31 513 LEU A CA 1
ATOM 4001 C C . LEU A 1 513 ? 11.222 -17.208 -14.291 1.00 93.31 513 LEU A C 1
ATOM 4003 O O . LEU A 1 513 ? 10.870 -16.719 -15.356 1.00 93.31 513 LEU A O 1
ATOM 4007 N N . GLY A 1 514 ? 11.658 -16.450 -13.285 1.00 93.12 514 GLY A N 1
ATOM 4008 C CA . GLY A 1 514 ? 11.793 -15.001 -13.383 1.00 93.12 514 GLY A CA 1
ATOM 4009 C C . GLY A 1 514 ? 12.768 -14.562 -14.476 1.00 93.12 514 GLY A C 1
ATOM 4010 O O . GLY A 1 514 ? 12.466 -13.642 -15.226 1.00 93.12 514 GLY A O 1
ATOM 4011 N N . ARG A 1 515 ? 13.908 -15.251 -14.619 1.00 92.31 515 ARG A N 1
ATOM 4012 C CA . ARG A 1 515 ? 14.865 -14.990 -15.709 1.00 92.31 515 ARG A CA 1
ATOM 4013 C C . ARG A 1 515 ? 14.302 -15.365 -17.079 1.00 92.31 515 ARG A C 1
ATOM 4015 O O . ARG A 1 515 ? 14.538 -14.632 -18.031 1.00 92.31 515 ARG A O 1
ATOM 4022 N N . GLU A 1 516 ? 13.564 -16.472 -17.176 1.00 91.81 516 GLU A N 1
ATOM 4023 C CA . GLU A 1 516 ? 12.859 -16.867 -18.407 1.00 91.81 516 GLU A CA 1
ATOM 4024 C C . GLU A 1 516 ? 11.856 -15.782 -18.828 1.00 91.81 516 GLU A C 1
ATOM 4026 O O . GLU A 1 516 ? 11.885 -15.332 -19.969 1.00 91.81 516 GLU A O 1
ATOM 4031 N N . ILE A 1 517 ? 11.048 -15.283 -17.888 1.00 92.25 517 ILE A N 1
ATOM 4032 C CA . ILE A 1 517 ? 10.109 -14.177 -18.120 1.00 92.25 517 ILE A CA 1
ATOM 4033 C C . ILE A 1 517 ? 10.839 -12.907 -18.567 1.00 92.25 517 ILE A C 1
ATOM 4035 O O . ILE A 1 517 ? 10.409 -12.279 -19.527 1.00 92.25 517 ILE A O 1
ATOM 4039 N N . SER A 1 518 ? 11.946 -12.535 -17.918 1.00 89.31 518 SER A N 1
ATOM 4040 C CA . SER A 1 518 ? 12.711 -11.334 -18.282 1.00 89.31 518 SER A CA 1
ATOM 4041 C C . SER A 1 518 ? 13.227 -11.346 -19.716 1.00 89.31 518 SER A C 1
ATOM 4043 O O . SER A 1 518 ? 13.241 -10.306 -20.362 1.00 89.31 518 SER A O 1
ATOM 4045 N N . VAL A 1 519 ? 13.634 -12.511 -20.227 1.00 87.88 519 VAL A N 1
ATOM 4046 C CA . VAL A 1 519 ? 14.043 -12.646 -21.634 1.00 87.88 519 VAL A CA 1
ATOM 4047 C C . VAL A 1 519 ? 12.856 -12.386 -22.565 1.00 87.88 519 VAL A C 1
ATOM 4049 O O . VAL A 1 519 ? 13.015 -11.701 -23.565 1.00 87.88 519 VAL A O 1
ATOM 4052 N N . LEU A 1 520 ? 11.661 -12.863 -22.207 1.00 86.12 520 LEU A N 1
ATOM 4053 C CA . LEU A 1 520 ? 10.449 -12.713 -23.021 1.00 86.12 520 LEU A CA 1
ATOM 4054 C C . LEU A 1 520 ? 9.879 -11.282 -23.042 1.00 86.12 520 LEU A C 1
ATOM 4056 O O . LEU A 1 520 ? 9.161 -10.925 -23.975 1.00 86.12 520 LEU A O 1
ATOM 4060 N N . ILE A 1 521 ? 10.156 -10.474 -22.013 1.00 83.31 521 ILE A N 1
ATOM 4061 C CA . ILE A 1 521 ? 9.681 -9.078 -21.910 1.00 83.31 521 ILE A CA 1
ATOM 4062 C C . ILE A 1 521 ? 10.753 -8.035 -22.266 1.00 83.31 521 ILE A C 1
ATOM 4064 O O . ILE A 1 521 ? 10.432 -6.854 -22.373 1.00 83.31 521 ILE A O 1
ATOM 4068 N N . GLY A 1 522 ? 12.027 -8.437 -22.333 1.00 67.19 522 GLY A N 1
ATOM 4069 C CA . GLY A 1 522 ? 13.174 -7.543 -22.524 1.00 67.19 522 GLY A CA 1
ATOM 4070 C C . GLY A 1 522 ? 13.615 -7.356 -23.981 1.00 67.19 522 GLY A C 1
ATOM 4071 O O . GLY A 1 522 ? 14.425 -6.464 -24.245 1.00 67.19 522 GLY A O 1
ATOM 4072 N N . GLU A 1 523 ? 13.102 -8.181 -24.897 1.00 53.62 523 GLU A N 1
ATOM 4073 C CA . GLU A 1 523 ? 13.195 -8.013 -26.359 1.00 53.62 523 GLU A CA 1
ATOM 4074 C C . GLU A 1 523 ? 12.040 -7.150 -26.880 1.00 53.62 523 GLU A C 1
ATOM 4076 O O . GLU A 1 523 ? 12.310 -6.286 -27.751 1.00 53.62 523 GLU A O 1
#

Radius of gyration: 26.07 Å; chains: 1; bounding box: 81×62×80 Å

pLDDT: mean 74.13, std 23.49, range [22.02, 98.19]

Sequence (523 aa):
MTFPTFQAVICIIATLVSAELLAVETFQQPHEQFAAESILADELPTPIAQPGTNASIVSLLGDLQRPLLFRDHPPTNSATSCSAANCHGGPNPGIARPTAARGSEYQLWFEHDPHAQSWRTMCSSESIAILEKLRILQDGQIRDPAGYNNCLACHNSSKLPPTTVDQRTDAHATVAANQISVNFNREGVGCTSCHGPSFQWIGTHFQHDWTVQSTDEKIGEGFVSLGNIVTRARVCASCHVGDSDRDMNHDIIAAGHPPLRYEFATYHQDLPKHWRDLEATDQFTFEPTLWLAGQIAGVDAFLAALESRCQKSLHVSQWPEFAAYDCASCHHELGLENRRPVREENTKGIPTFSRWYDTGLIWVLEQAIADGHSHSSVVLLEKLSSLREHMHASAIPDSILIAKKARQARRALGQWSQIDSQEVLLSWNGKSLSQIISVASTTDGAFITWESAAQFYLAVVAAREHWSFDDQAGTKHEVDRLRSGLGFPDKRNIYATHKFDPPRLNRAEATKLGREISVLIGE